Protein AF-A0A0D3HWR7-F1 (afdb_monomer)

InterPro domains:
  IPR001279 Metallo-beta-lactamase [PF12706] (87-261)
  IPR001279 Metallo-beta-lactamase [PF12706] (479-629)
  IPR001279 Metallo-beta-lactamase [SM00849] (69-273)
  IPR001279 Metallo-beta-lactamase [SM00849] (448-645)
  IPR036866 Ribonuclease Z/Hydroxyacylglutathione hydrolase-like [G3DSA:3.60.15.10] (21-315)
  IPR036866 Ribonuclease Z/Hydroxyacylglutathione hydrolase-like [G3DSA:3.60.15.10] (400-679)
  IPR036866 Ribonuclease Z/Hydroxyacylglutathione hydrolase-like [SSF56281] (26-312)
  IPR036866 Ribonuclease Z/Hydroxyacylglutathione hydrolase-like [SSF56281] (405-676)

Nearest PDB structures (foldseek):
  3qh8-assembly1_A  TM=8.225E-01  e=5.065E-19  Brucella abortus 2308
  3x2y-assembly1_C  TM=6.721E-01  e=6.515E-08  Thermotoga maritima MSB8
  2e7y-assembly1_A  TM=5.819E-01  e=4.178E-09  Thermotoga maritima

Mean predicted aligned error: 12.08 Å

pLDDT: mean 80.03, std 23.86, range [21.7, 98.81]

Secondary structure (DSSP, 8-state):
--------------TTPPPPTT--EEEEEE-B-TT-BS-HHHHHS--SS--HHHHHHTSS-GGG-TT-B-B-EEEEEEEEETTEEEEEEE---TTHHHHIIIIIHHHT----SEEE-S--SHHHHTTTGGGGGGSPP-TT---PPEEEEEEHHHHHHHHHH-HHHH---PPTT--------EEEEEE-S-TT--EEETTEEEEEEEEEETTTEEEEEEEE-SSS-EEEE-S-SB--HHHHHHHSTTTT---SEEEEE--TTHHHHHHHH--SEEEEE-B-TT--HHHHHHHHHHHHHHHT-EEEE--TT-EEE---------------------------------PPP---------------------------PPPP-PPPP---PPP--SPPPPPTT--EEEEEE-B-TT-BS-THHHHS--SS--HHHHHHTSS-GGG-TT-BPBPEEEEEEESSSS-EEEEEES-SS--SSEEE-S--SHHHHGGGTTHHHHSPP-TT---PPEEEEEEHHHHHHHHHH-HHHH-----TT--------EEEEEE-S-TT--EEETTEEEEEEEEEETTTEEEEEEEE-SSS-EEEE-S-SB--HHHHHHHSTTTT---SEEEEE--TTHHHHHHHH--SEEEEE-B-TT--HHHHHHHHHHHHHHHT-EEEE--TT-EEE---

Foldseek 3Di:
DDDDDDDPDPPPDDPDDDDPQQFKKKAWLFFAALCFPPLVLCVVPPDVVRLPLNVQCPVDDVLPHQSGGAQTKMWIFDGADRNDTATEIEFFAPCNVVSLQRQCLVVLPQAHQAYEYQAQDRRRPLRQQVNLLRADDDPQLPGDAHEYEYAPRNVVLCCQQPVVQVDDDDDVPDRDDSTHRHDYDHDDQAQVGWDDGPRWIWGWFWADAPDPDTTTWIWTFDVAIEIADERHPGHDPVNLQCQACNHVHAHQEYEYEDDPCVVVSCLRRVHQEYEYGNDYSVDDQPVVQVVQVVVCVVSVHHYHYDGRRDMGTDHRYDDPPPPDDPDDDDDDDDDDDDDDDDDDDDDDDDDDDDDYDDDDDDDDDDDDD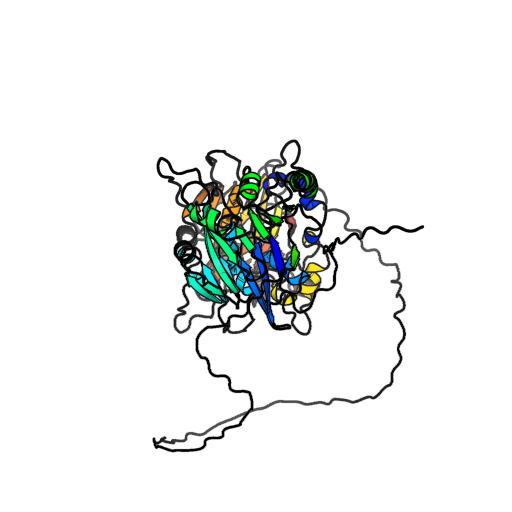DDDDDDDDDDDDDDDDDDDDPDPDDDPDDQLAFKKKAWQFFAAPCFPPSSSCSSPNDVVGLPLNVVCPVDPVVVHQSGGAHTKMWIFDGDDSHDTAIEIEQCQAEDAAEYEYQAQDSSRPSNQQRPLSNFDDDPLLPGDAHEYEYAPVNVVSCCRNPVVQVDDDDDVPDHRDSGHRYDYDHFYQAQVGWDDDPNWIWGWFWADAPDRDTTTWIWTDDPATEIADPRHPGHDPVNLLCQACNHVHAGQEYEEEDDDCPVVSCLRRVHQEYEYGNDDSVDDQPVVQVVQVVVCVVSVHHYHYDGHRDMDTDHD

Sequence (680 aa):
MAASVPNGHTTATGEGGTPPSSSSSLVFLGTGCSSAVPNARCLIQPPDPPCAVCSQSLSVAPELNPNYRCNTSLLIDYCQDENAHKYILIDVGKTFREQVLRWFVHHKIPCVDSIILTHEHADAILGLDDVRIVQSFSPTNDIEPTPIYLSQFAMDSIAQKFPYLVRKKLKEGEEVRRVAQLDWRVIESDLQIPFVTSGLEFVPLPVIHGEDYICLGFLFGRKSKVAYISDVSRFPPSTEHAISKSGGGQLDLLILDCLSRTLDAVKRICPKRALFIGMTDEMDHHKDNGTLEEWSRREGIDVQLARDGLRVYIDLSGIFLSSYDGILLASTPSVVIFGGYESDRKWPEDAGECAGGGGGGFLMKAVVGSGRQGRGPPMAASVPNGHSVAGEGGTPAPPPSSSSLVFLGTGCSSAVPNARCLIQPPDPPCAVCSQSLSVPPELNPNYRCNTSLLIDYCQDEVTHKYIVIDVGKTFREQIILTHEHADAILGLDDVRIVQPFSPTNDIEPTPIYISQFAMNSIAQKFPYLVRKKLKEGEEVRRVAQLDWRVIESDLQKPFVTSGLEFVPLPVIHGEDYVCLGFLFGRKSKVAYISDVSRFPPSTEHAISKSGEGQLDLLILDCLYRTLDAVKRICPKRALLIGMTHEMDHHKDNETLEEWSRREGIDVQLARDGLRVYIDL

Radius of gyration: 29.61 Å; Cα contacts (8 Å, |Δi|>4): 1337; chains: 1; bounding box: 89×84×104 Å

Structure (mmCIF, N/CA/C/O backbone):
data_AF-A0A0D3HWR7-F1
#
_entry.id   AF-A0A0D3HWR7-F1
#
loop_
_atom_site.group_PDB
_atom_site.id
_atom_site.type_symbol
_atom_site.label_atom_id
_atom_site.label_alt_id
_atom_site.label_comp_id
_atom_site.label_asym_id
_atom_site.label_entity_id
_atom_site.label_seq_id
_atom_site.pdbx_PDB_ins_code
_atom_site.Cartn_x
_atom_site.Cartn_y
_atom_site.Cartn_z
_atom_site.occupancy
_atom_site.B_iso_or_equiv
_atom_site.auth_seq_id
_atom_site.auth_comp_id
_atom_site.auth_asym_id
_atom_site.auth_atom_id
_atom_site.pdbx_PDB_model_num
ATOM 1 N N . MET A 1 1 ? 9.040 -37.369 -54.903 1.00 34.03 1 MET A N 1
ATOM 2 C CA . MET A 1 1 ? 10.117 -36.367 -55.002 1.00 34.03 1 MET A CA 1
ATOM 3 C C . MET A 1 1 ? 9.872 -35.340 -53.919 1.00 34.03 1 MET A C 1
ATOM 5 O O . MET A 1 1 ? 8.852 -34.669 -53.958 1.00 34.03 1 MET A O 1
ATOM 9 N N . ALA A 1 2 ? 10.734 -35.336 -52.909 1.00 27.58 2 ALA A N 1
ATOM 10 C CA . ALA A 1 2 ? 10.724 -34.367 -51.826 1.00 27.58 2 ALA A CA 1
ATOM 11 C C . ALA A 1 2 ? 11.568 -33.154 -52.237 1.00 27.58 2 ALA A C 1
ATOM 13 O O . ALA A 1 2 ? 12.628 -33.331 -52.836 1.00 27.58 2 ALA A O 1
ATOM 14 N N . ALA A 1 3 ? 11.120 -31.953 -51.885 1.00 23.59 3 ALA A N 1
ATOM 15 C CA . ALA A 1 3 ? 11.981 -30.784 -51.780 1.00 23.59 3 ALA A CA 1
ATOM 16 C C . ALA A 1 3 ? 11.566 -30.004 -50.529 1.00 23.59 3 ALA A C 1
ATOM 18 O O . ALA A 1 3 ? 10.480 -29.438 -50.443 1.00 23.59 3 ALA A O 1
ATOM 19 N N . SER A 1 4 ? 12.442 -30.091 -49.539 1.00 22.73 4 SER A N 1
ATOM 20 C CA . SER A 1 4 ? 12.450 -29.430 -48.243 1.00 22.73 4 SER A CA 1
ATOM 21 C C . SER A 1 4 ? 12.882 -27.967 -48.358 1.00 22.73 4 SER A C 1
ATOM 23 O O . SER A 1 4 ? 13.880 -27.682 -49.021 1.00 22.73 4 SER A O 1
ATOM 25 N N . VAL A 1 5 ? 12.222 -27.073 -47.621 1.00 25.08 5 VAL A N 1
ATOM 26 C CA . VAL A 1 5 ? 12.748 -25.748 -47.251 1.00 25.08 5 VAL A CA 1
ATOM 27 C C . VAL A 1 5 ? 12.747 -25.682 -45.714 1.00 25.08 5 VAL A C 1
ATOM 29 O O . VAL A 1 5 ? 11.732 -26.046 -45.118 1.00 25.08 5 VAL A O 1
ATOM 32 N N . PRO A 1 6 ? 13.855 -25.311 -45.044 1.00 25.84 6 PRO A N 1
ATOM 33 C CA . PRO A 1 6 ? 13.955 -25.405 -43.592 1.00 25.84 6 PRO A CA 1
ATOM 34 C C . PRO A 1 6 ? 13.376 -24.157 -42.910 1.00 25.84 6 PRO A C 1
ATOM 36 O O . PRO A 1 6 ? 13.891 -23.054 -43.076 1.00 25.84 6 PRO A O 1
ATOM 39 N N . ASN A 1 7 ? 12.331 -24.346 -42.101 1.00 24.92 7 ASN A N 1
ATOM 40 C CA . ASN A 1 7 ? 11.852 -23.343 -41.151 1.00 24.92 7 ASN A CA 1
ATOM 41 C C . ASN A 1 7 ? 12.754 -23.346 -39.911 1.00 24.92 7 ASN A C 1
ATOM 43 O O . ASN A 1 7 ? 12.649 -24.224 -39.057 1.00 24.92 7 ASN A O 1
ATOM 47 N N . GLY A 1 8 ? 13.626 -22.346 -39.808 1.00 25.44 8 GLY A N 1
ATOM 48 C CA . GLY A 1 8 ? 14.278 -21.963 -38.560 1.00 25.44 8 GLY A CA 1
ATOM 49 C C . GLY A 1 8 ? 13.454 -20.892 -37.852 1.00 25.44 8 GLY A C 1
ATOM 50 O O . GLY A 1 8 ? 13.704 -19.708 -38.042 1.00 25.44 8 GLY A O 1
ATOM 51 N N . HIS A 1 9 ? 12.480 -21.304 -37.041 1.00 25.34 9 HIS A N 1
ATOM 52 C CA . HIS A 1 9 ? 11.838 -20.443 -36.047 1.00 25.34 9 HIS A CA 1
ATOM 53 C C . HIS A 1 9 ? 12.018 -21.083 -34.670 1.00 25.34 9 HIS A C 1
ATOM 55 O O . HIS A 1 9 ? 11.326 -22.032 -34.314 1.00 25.34 9 HIS A O 1
ATOM 61 N N . THR A 1 10 ? 12.965 -20.567 -33.891 1.00 23.28 10 THR A N 1
ATOM 62 C CA . THR A 1 10 ? 13.032 -20.792 -32.445 1.00 23.28 10 THR A CA 1
ATOM 63 C C . THR A 1 10 ? 12.000 -19.895 -31.771 1.00 23.28 10 THR A C 1
ATOM 65 O O . THR A 1 10 ? 12.278 -18.743 -31.444 1.00 23.28 10 THR A O 1
ATOM 68 N N . THR A 1 11 ? 10.791 -20.417 -31.589 1.00 26.84 11 THR A N 1
ATOM 69 C CA . THR A 1 11 ? 9.814 -19.895 -30.629 1.00 26.84 11 THR A CA 1
ATOM 70 C C . THR A 1 11 ? 10.284 -20.255 -29.222 1.00 26.84 11 THR A C 1
ATOM 72 O O . THR A 1 11 ? 10.158 -21.404 -28.803 1.00 26.84 11 THR A O 1
ATOM 75 N N . ALA A 1 12 ? 10.844 -19.289 -28.499 1.00 28.88 12 ALA A N 1
ATOM 76 C CA . ALA A 1 12 ? 11.055 -19.389 -27.060 1.00 28.88 12 ALA A CA 1
ATOM 77 C C . ALA A 1 12 ? 10.000 -18.531 -26.350 1.00 28.88 12 ALA A C 1
ATOM 79 O O . ALA A 1 12 ? 10.275 -17.424 -25.900 1.00 28.88 12 ALA A O 1
ATOM 80 N N . THR A 1 13 ? 8.774 -19.042 -26.282 1.00 37.00 13 THR A N 1
ATOM 81 C CA . THR A 1 13 ? 7.744 -18.573 -25.352 1.00 37.00 13 THR A CA 1
ATOM 82 C C . THR A 1 13 ? 7.141 -19.798 -24.683 1.00 37.00 13 THR A C 1
ATOM 84 O O . THR A 1 13 ? 6.451 -20.601 -25.303 1.00 37.00 13 THR A O 1
ATOM 87 N N . GLY A 1 14 ? 7.465 -19.971 -23.406 1.00 30.17 14 GLY A N 1
ATOM 88 C CA . GLY A 1 14 ? 6.841 -20.956 -22.539 1.00 30.17 14 GLY A CA 1
ATOM 89 C C . GLY A 1 14 ? 6.417 -20.268 -21.254 1.00 30.17 14 GLY A C 1
ATOM 90 O O . GLY A 1 14 ? 7.204 -20.198 -20.314 1.00 30.17 14 GLY A O 1
ATOM 91 N N . GLU A 1 15 ? 5.181 -19.769 -21.208 1.00 44.09 15 GLU A N 1
ATOM 92 C CA . GLU A 1 15 ? 4.475 -19.664 -19.931 1.00 44.09 15 GLU A CA 1
ATOM 93 C C . GLU A 1 15 ? 4.317 -21.108 -19.416 1.00 44.09 15 GLU A C 1
ATOM 95 O O . GLU A 1 15 ? 3.611 -21.915 -20.017 1.00 44.09 15 GLU A O 1
ATOM 100 N N . GLY A 1 16 ? 5.066 -21.468 -18.368 1.00 33.81 16 GLY A N 1
ATOM 101 C CA . GLY A 1 16 ? 5.003 -22.794 -17.733 1.00 33.81 16 GLY A CA 1
ATOM 102 C C . GLY A 1 16 ? 6.216 -23.720 -17.914 1.00 33.81 16 GLY A C 1
ATOM 103 O O . GLY A 1 16 ? 6.123 -24.896 -17.568 1.00 33.81 16 GLY A O 1
ATOM 104 N N . GLY A 1 17 ? 7.357 -23.241 -18.420 1.00 31.95 17 GLY A N 1
ATOM 105 C CA . GLY A 1 17 ? 8.608 -24.013 -18.369 1.00 31.95 17 GLY A CA 1
ATOM 106 C C . GLY A 1 17 ? 9.206 -24.043 -16.956 1.00 31.95 17 GLY A C 1
ATOM 107 O O . GLY A 1 17 ? 9.246 -23.016 -16.284 1.00 31.95 17 GLY A O 1
ATOM 108 N N . THR A 1 18 ? 9.698 -25.199 -16.496 1.00 37.34 18 THR A N 1
ATOM 109 C CA . THR A 1 18 ? 10.561 -25.274 -15.302 1.00 37.34 18 THR A CA 1
ATOM 110 C C . THR A 1 18 ? 11.741 -24.308 -15.460 1.00 37.34 18 THR A C 1
ATOM 112 O O . THR A 1 18 ? 12.395 -24.359 -16.507 1.00 37.34 18 THR A O 1
ATOM 115 N N . PRO A 1 19 ? 12.024 -23.439 -14.470 1.00 48.19 19 PRO A N 1
ATOM 116 C CA . PRO A 1 19 ? 13.076 -22.438 -14.584 1.00 48.19 19 PRO A CA 1
ATOM 117 C C . PRO A 1 19 ? 14.431 -23.102 -14.845 1.00 48.19 19 PRO A C 1
ATOM 119 O O . PRO A 1 19 ? 14.752 -24.095 -14.184 1.00 48.19 19 PRO A O 1
ATOM 122 N N . PRO A 1 20 ? 15.266 -22.552 -15.741 1.00 54.16 20 PRO A N 1
ATOM 123 C CA . PRO A 1 20 ? 16.693 -22.811 -15.667 1.00 54.16 20 PRO A CA 1
ATOM 124 C C . PRO A 1 20 ? 17.159 -22.314 -14.293 1.00 54.16 20 PRO A C 1
ATOM 126 O O . PRO A 1 20 ? 16.982 -21.140 -13.975 1.00 54.16 20 PRO A O 1
ATOM 129 N N . SER A 1 21 ? 17.745 -23.182 -13.468 1.00 53.88 21 SER A N 1
ATOM 130 C CA . SER A 1 21 ? 18.218 -22.839 -12.113 1.00 53.88 21 SER A CA 1
ATOM 131 C C . SER A 1 21 ? 19.367 -21.813 -12.086 1.00 53.88 21 SER A C 1
ATOM 133 O O . SER A 1 21 ? 19.922 -21.538 -11.033 1.00 53.88 21 SER A O 1
ATOM 135 N N . SER A 1 22 ? 19.749 -21.269 -13.243 1.00 63.75 22 SER A N 1
ATOM 136 C CA . SER A 1 22 ? 20.901 -20.391 -13.453 1.00 63.75 22 SER A CA 1
ATOM 137 C C . SER A 1 22 ? 20.575 -19.106 -14.230 1.00 63.75 22 SER A C 1
ATOM 139 O O . SER A 1 22 ? 21.491 -18.415 -14.671 1.00 63.75 22 SER A O 1
ATOM 141 N N . SER A 1 23 ? 19.296 -18.772 -14.449 1.00 82.31 23 SER A N 1
ATOM 142 C CA . SER A 1 23 ? 18.910 -17.587 -15.237 1.00 82.31 23 SER A CA 1
ATOM 143 C C . SER A 1 23 ? 18.301 -16.480 -14.383 1.00 82.31 23 SER A C 1
ATOM 145 O O . SER A 1 23 ? 17.421 -16.750 -13.566 1.00 82.31 23 SER A O 1
ATOM 147 N N . SER A 1 24 ? 18.707 -15.233 -14.643 1.00 93.12 24 SER A N 1
ATOM 148 C CA . SER A 1 24 ? 18.064 -14.056 -14.051 1.00 93.12 24 SER A CA 1
ATOM 149 C C . SER A 1 24 ? 16.631 -13.883 -14.573 1.00 93.12 24 SER A C 1
ATOM 151 O O . SER A 1 24 ? 16.270 -14.364 -15.656 1.00 93.12 24 SER A O 1
ATOM 153 N N . SER A 1 25 ? 15.791 -13.187 -13.811 1.00 96.25 25 SER A N 1
ATOM 154 C CA . SER A 1 25 ? 14.424 -12.878 -14.227 1.00 96.25 25 SER A CA 1
ATOM 155 C C . SER A 1 25 ? 13.913 -11.556 -13.665 1.00 96.25 25 SER A C 1
ATOM 157 O O . SER A 1 25 ? 14.408 -11.051 -12.662 1.00 96.25 25 SER A O 1
ATOM 159 N N . LEU A 1 26 ? 12.911 -10.997 -14.337 1.00 98.44 26 LEU A N 1
ATOM 160 C CA . LEU A 1 26 ? 12.195 -9.792 -13.935 1.00 98.44 26 LEU A CA 1
ATOM 161 C C . LEU A 1 26 ? 10.777 -10.188 -13.534 1.00 98.44 26 LEU A C 1
ATOM 163 O O . LEU A 1 26 ? 10.069 -10.790 -14.342 1.00 98.44 26 LEU A O 1
ATOM 167 N N . VAL A 1 27 ? 10.368 -9.863 -12.313 1.00 98.44 27 VAL A N 1
ATOM 168 C CA . VAL A 1 27 ? 9.018 -10.103 -11.797 1.00 98.44 27 VAL A CA 1
ATOM 169 C C . VAL A 1 27 ? 8.310 -8.763 -11.643 1.00 98.44 27 VAL A C 1
ATOM 171 O O . VAL A 1 27 ? 8.737 -7.906 -10.871 1.00 98.44 27 VAL A O 1
ATOM 174 N N . PHE A 1 28 ? 7.220 -8.581 -12.379 1.00 98.56 28 PHE A N 1
ATOM 175 C CA . PHE A 1 28 ? 6.390 -7.381 -12.321 1.00 98.56 28 PHE A CA 1
ATOM 176 C C . PHE A 1 28 ? 5.480 -7.484 -11.101 1.00 98.56 28 PHE A C 1
ATOM 178 O O . PHE A 1 28 ? 4.484 -8.203 -11.125 1.00 98.56 28 PHE A O 1
ATOM 185 N N . LEU A 1 29 ? 5.842 -6.819 -10.009 1.00 98.19 29 LEU A N 1
ATOM 186 C CA . LEU A 1 29 ? 5.084 -6.893 -8.760 1.00 98.19 29 LEU A CA 1
ATOM 187 C C . LEU A 1 29 ? 3.805 -6.059 -8.822 1.00 98.19 29 LEU A C 1
ATOM 189 O O . LEU A 1 29 ? 2.791 -6.444 -8.246 1.00 98.19 29 LEU A O 1
ATOM 193 N N . GLY A 1 30 ? 3.859 -4.937 -9.533 1.00 97.56 30 GLY A N 1
ATOM 194 C CA . GLY A 1 30 ? 2.711 -4.098 -9.833 1.00 97.56 30 GLY A CA 1
ATOM 195 C C . GLY A 1 30 ? 2.884 -3.400 -11.172 1.00 97.56 30 GLY A C 1
ATOM 196 O O . GLY A 1 30 ? 4.005 -3.116 -11.598 1.00 97.56 30 GLY A O 1
ATOM 197 N N . THR A 1 31 ? 1.768 -3.159 -11.847 1.00 97.75 31 THR A N 1
ATOM 198 C CA . THR A 1 31 ? 1.720 -2.608 -13.211 1.00 97.75 31 THR A CA 1
ATOM 199 C C . THR A 1 31 ? 0.693 -1.485 -13.370 1.00 97.75 31 THR A C 1
ATOM 201 O O . THR A 1 31 ? 0.452 -1.015 -14.481 1.00 97.75 31 THR A O 1
ATOM 204 N N . GLY A 1 32 ? 0.071 -1.059 -12.272 1.00 95.81 32 GLY A N 1
ATOM 205 C CA . GLY A 1 32 ? -0.968 -0.038 -12.237 1.00 95.81 32 GLY A CA 1
ATOM 206 C C . GLY A 1 32 ? -0.430 1.361 -11.959 1.00 95.81 32 GLY A C 1
ATOM 207 O O . GLY A 1 32 ? 0.695 1.547 -11.494 1.00 95.81 32 GLY A O 1
ATOM 208 N N . CYS A 1 33 ? -1.271 2.357 -12.218 1.00 92.50 33 CYS A N 1
ATOM 209 C CA . CYS A 1 33 ? -0.981 3.757 -11.922 1.00 92.50 33 CYS A CA 1
ATOM 210 C C . CYS A 1 33 ? -0.919 4.049 -10.408 1.00 92.50 33 CYS A C 1
ATOM 212 O O . CYS A 1 33 ? -1.138 3.174 -9.562 1.00 92.50 33 CYS A O 1
ATOM 214 N N . SER A 1 34 ? -0.708 5.318 -10.048 1.00 89.88 34 SER A N 1
ATOM 215 C CA . SER A 1 34 ? -0.640 5.773 -8.654 1.00 89.88 34 SER A CA 1
ATOM 216 C C . SER A 1 34 ? -1.866 5.415 -7.808 1.00 89.88 34 SER A C 1
ATOM 218 O O . SER A 1 34 ? -1.754 5.277 -6.593 1.00 89.88 34 SER A O 1
ATOM 220 N N . SER A 1 35 ? -3.043 5.229 -8.412 1.00 86.69 35 SER A N 1
ATOM 221 C CA . SER A 1 35 ? -4.281 4.871 -7.698 1.00 86.69 35 SER A CA 1
ATOM 222 C C . SER A 1 35 ? -4.565 3.366 -7.650 1.00 86.69 35 SER A C 1
ATOM 224 O O . SER A 1 35 ? -5.540 2.989 -7.006 1.00 86.69 35 SER A O 1
ATOM 226 N N . ALA A 1 36 ? -3.713 2.532 -8.266 1.00 92.38 36 ALA A N 1
ATOM 227 C CA . ALA A 1 36 ? -3.954 1.105 -8.501 1.00 92.38 36 ALA A CA 1
ATOM 228 C C . ALA A 1 36 ? -5.246 0.833 -9.314 1.00 92.38 36 ALA A C 1
ATOM 230 O O . ALA A 1 36 ? -5.994 1.749 -9.666 1.00 92.38 36 ALA A O 1
ATOM 231 N N . VAL A 1 37 ? -5.489 -0.431 -9.668 1.00 92.94 37 VAL A N 1
ATOM 232 C CA . VAL A 1 37 ? -6.730 -0.895 -10.308 1.00 92.94 37 VAL A CA 1
ATOM 233 C C . VAL A 1 37 ? -7.253 -2.110 -9.530 1.00 92.94 37 VAL A C 1
ATOM 235 O O . VAL A 1 37 ? -6.486 -3.052 -9.332 1.00 92.94 37 VAL A O 1
ATOM 238 N N . PRO A 1 38 ? -8.525 -2.132 -9.087 1.00 91.69 38 PRO A N 1
ATOM 239 C CA . PRO A 1 38 ? -9.586 -1.165 -9.377 1.00 91.69 38 PRO A CA 1
ATOM 240 C C . PRO A 1 38 ? -9.357 0.216 -8.763 1.00 91.69 38 PRO A C 1
ATOM 242 O O . PRO A 1 38 ? -8.869 0.355 -7.645 1.00 91.69 38 PRO A O 1
ATOM 245 N N . ASN A 1 39 ? -9.817 1.243 -9.473 1.00 88.00 39 ASN A N 1
ATOM 246 C CA . ASN A 1 39 ? -9.999 2.560 -8.892 1.00 88.00 39 ASN A CA 1
ATOM 247 C C . ASN A 1 39 ? -11.183 2.500 -7.915 1.00 88.00 39 ASN A C 1
ATOM 249 O O . ASN A 1 39 ? -12.333 2.341 -8.334 1.00 88.00 39 ASN A O 1
ATOM 253 N N . ALA A 1 40 ? -10.921 2.636 -6.610 1.00 83.44 40 ALA A N 1
ATOM 254 C CA . ALA A 1 40 ? -11.961 2.490 -5.586 1.00 83.44 40 ALA A CA 1
ATOM 255 C C . ALA A 1 40 ? -13.132 3.471 -5.779 1.00 83.44 40 ALA A C 1
ATOM 257 O O . ALA A 1 40 ? -14.273 3.157 -5.433 1.00 83.44 40 ALA A O 1
ATOM 258 N N . ARG A 1 41 ? -12.890 4.625 -6.415 1.00 82.19 41 ARG A N 1
ATOM 259 C CA . ARG A 1 41 ? -13.939 5.578 -6.787 1.00 82.19 41 ARG A CA 1
ATOM 260 C C . ARG A 1 41 ? -14.998 4.951 -7.687 1.00 82.19 41 ARG A C 1
ATOM 262 O O . ARG A 1 41 ? -16.181 5.133 -7.424 1.00 82.19 41 ARG A O 1
ATOM 269 N N . CYS A 1 42 ? -14.579 4.199 -8.702 1.00 85.38 42 CYS A N 1
ATOM 270 C CA . CYS A 1 42 ? -15.470 3.529 -9.647 1.00 85.38 42 CYS A CA 1
ATOM 271 C C . CYS A 1 42 ? -16.338 2.451 -8.980 1.00 85.38 42 CYS A C 1
ATOM 273 O O . CYS A 1 42 ? -17.333 2.034 -9.562 1.00 85.38 42 CYS A O 1
ATOM 275 N N . LEU A 1 43 ? -15.972 1.997 -7.778 1.00 83.88 43 LEU A N 1
ATOM 276 C CA . LEU A 1 43 ? -16.721 0.999 -7.014 1.00 83.88 43 LEU A CA 1
ATOM 277 C C . LEU A 1 43 ? -17.661 1.647 -5.992 1.00 83.88 43 LEU A C 1
ATOM 279 O O . LEU A 1 43 ? -18.810 1.238 -5.860 1.00 83.88 43 LEU A O 1
ATOM 283 N N . ILE A 1 44 ? -17.182 2.671 -5.282 1.00 80.25 44 ILE A N 1
ATOM 284 C CA . ILE A 1 44 ? -17.945 3.369 -4.233 1.00 80.25 44 ILE A CA 1
ATOM 285 C C . ILE A 1 44 ? -18.948 4.358 -4.843 1.00 80.25 44 ILE A C 1
ATOM 287 O O . ILE A 1 44 ? -20.017 4.600 -4.286 1.00 80.25 44 ILE A O 1
ATOM 291 N N . GLN A 1 45 ? -18.604 4.947 -5.987 1.00 80.62 45 GLN A N 1
ATOM 292 C CA . GLN A 1 45 ? -19.446 5.849 -6.771 1.00 80.62 45 GLN A CA 1
ATOM 293 C C . GLN A 1 45 ? -19.440 5.377 -8.228 1.00 80.62 45 GLN A C 1
ATOM 295 O O . GLN A 1 45 ? -18.748 5.980 -9.055 1.00 80.62 45 GLN A O 1
ATOM 300 N N . PRO A 1 46 ? -20.162 4.285 -8.544 1.00 82.31 46 PRO A N 1
ATOM 301 C CA . PRO A 1 46 ? -20.160 3.735 -9.888 1.00 82.31 46 PRO A CA 1
ATOM 302 C C . PRO A 1 46 ? -20.551 4.799 -10.918 1.00 82.31 46 PRO A C 1
ATOM 304 O O . PRO A 1 46 ? -21.592 5.440 -10.748 1.00 82.31 46 PRO A O 1
ATOM 307 N N . PRO A 1 47 ? -19.735 5.018 -11.967 1.00 84.12 47 PRO A N 1
ATOM 308 C CA . PRO A 1 47 ? -20.166 5.831 -13.094 1.00 84.12 47 PRO A CA 1
ATOM 309 C C . PRO A 1 47 ? -21.345 5.149 -13.804 1.00 84.12 47 PRO A C 1
ATOM 311 O O . PRO A 1 47 ? -21.598 3.960 -13.605 1.00 84.12 47 PRO A O 1
ATOM 314 N N . ASP A 1 48 ? -22.058 5.899 -14.642 1.00 86.38 48 ASP A N 1
ATOM 315 C CA . ASP A 1 48 ? -23.085 5.354 -15.531 1.00 86.38 48 ASP A CA 1
ATOM 316 C C . ASP A 1 48 ? -22.655 5.560 -16.998 1.00 86.38 48 ASP A C 1
ATOM 318 O O . ASP A 1 48 ? -22.606 6.709 -17.455 1.00 86.38 48 ASP A O 1
ATOM 322 N N . PRO A 1 49 ? -22.286 4.487 -17.729 1.00 89.88 49 PRO A N 1
ATOM 323 C CA . PRO A 1 49 ? -22.270 3.084 -17.292 1.00 89.88 49 PRO A CA 1
ATOM 324 C C . PRO A 1 49 ? -21.115 2.760 -16.315 1.00 89.88 49 PRO A C 1
ATOM 326 O O . PRO A 1 49 ? -20.100 3.466 -16.325 1.00 89.88 49 PRO A O 1
ATOM 329 N N . PRO A 1 50 ? -21.213 1.672 -15.515 1.00 91.00 50 PRO A N 1
ATOM 330 C CA . PRO A 1 50 ? -20.139 1.246 -14.615 1.00 91.00 50 PRO A CA 1
ATOM 331 C C . PRO A 1 50 ? -18.815 0.997 -15.344 1.00 91.00 50 PRO A C 1
ATOM 333 O O . PRO A 1 50 ? -18.792 0.489 -16.468 1.00 91.00 50 PRO A O 1
ATOM 336 N N . CYS A 1 51 ? -17.696 1.317 -14.687 1.00 94.00 51 CYS A N 1
ATOM 337 C CA . CYS A 1 51 ? -16.361 1.116 -15.251 1.00 94.00 51 CYS A CA 1
ATOM 338 C C . CYS A 1 51 ? -16.080 -0.382 -15.436 1.00 94.00 51 CYS A C 1
ATOM 340 O O . CYS A 1 51 ? -15.888 -1.113 -14.463 1.00 94.00 51 CYS A O 1
ATOM 342 N N . ALA A 1 52 ? -16.023 -0.827 -16.693 1.00 94.00 52 ALA A N 1
ATOM 343 C CA . ALA A 1 52 ? -15.870 -2.237 -17.033 1.00 94.00 52 ALA A CA 1
ATOM 344 C C . ALA A 1 52 ? -14.586 -2.850 -16.453 1.00 94.00 52 ALA A C 1
ATOM 346 O O . ALA A 1 52 ? -14.650 -3.945 -15.900 1.00 94.00 52 ALA A O 1
ATOM 347 N N . VAL A 1 53 ? -13.452 -2.142 -16.516 1.00 95.50 53 VAL A N 1
ATOM 348 C CA . VAL A 1 53 ? -12.161 -2.638 -16.006 1.00 95.50 53 VAL A CA 1
ATOM 349 C C . VAL A 1 53 ? -12.211 -2.816 -14.490 1.00 95.50 53 VAL A C 1
ATOM 351 O O . VAL A 1 53 ? -11.868 -3.888 -14.001 1.00 95.50 53 VAL A O 1
ATOM 354 N N . CYS A 1 54 ? -12.707 -1.819 -13.747 1.00 94.06 54 CYS A N 1
ATOM 355 C CA . CYS A 1 54 ? -12.829 -1.906 -12.286 1.00 94.06 54 CYS A CA 1
ATOM 356 C C . CYS A 1 54 ? -13.831 -2.978 -11.835 1.00 94.06 54 CYS A C 1
ATOM 358 O O . CYS A 1 54 ? -13.607 -3.664 -10.840 1.00 94.06 54 CYS A O 1
ATOM 360 N N . SER A 1 55 ? -14.949 -3.139 -12.546 1.00 91.56 55 SER A N 1
ATOM 361 C CA . SER A 1 55 ? -15.899 -4.213 -12.241 1.00 91.56 55 SER A CA 1
ATOM 362 C C . SER A 1 55 ? -15.295 -5.589 -12.534 1.00 91.56 55 SER A C 1
ATOM 364 O O . SER A 1 55 ? -15.423 -6.510 -11.728 1.00 91.56 55 SER A O 1
ATOM 366 N N . GLN A 1 56 ? -14.599 -5.737 -13.664 1.00 90.56 56 GLN A N 1
ATOM 367 C CA . GLN A 1 56 ? -13.955 -6.994 -14.040 1.00 90.56 56 GLN A CA 1
ATOM 368 C C . GLN A 1 56 ? -12.766 -7.337 -13.148 1.00 90.56 56 GLN A C 1
ATOM 370 O O . GLN A 1 56 ? -12.573 -8.520 -12.868 1.00 90.56 56 GLN A O 1
ATOM 375 N N . SER A 1 57 ? -12.001 -6.355 -12.660 1.00 91.56 57 SER A N 1
ATOM 376 C CA . SER A 1 57 ? -10.846 -6.592 -11.784 1.00 91.56 57 SER A CA 1
ATOM 377 C C . SER A 1 57 ? -11.226 -7.278 -10.466 1.00 91.56 57 SER A C 1
ATOM 379 O O . SER A 1 57 ? -10.370 -7.882 -9.832 1.00 91.56 57 SER A O 1
ATOM 381 N N . LEU A 1 58 ? -12.505 -7.232 -10.073 1.00 88.81 58 LEU A N 1
ATOM 382 C CA . LEU A 1 58 ? -13.044 -7.914 -8.889 1.00 88.81 58 LEU A CA 1
ATOM 383 C C . LEU A 1 58 ? -13.835 -9.197 -9.200 1.00 88.81 58 LEU A C 1
ATOM 385 O O . LEU A 1 58 ? -14.372 -9.823 -8.293 1.00 88.81 58 LEU A O 1
ATOM 389 N N . SER A 1 59 ? -13.941 -9.598 -10.470 1.00 88.56 59 SER A N 1
ATOM 390 C CA . SER A 1 59 ? -14.764 -10.754 -10.873 1.00 88.56 59 SER A CA 1
ATOM 391 C C . SER A 1 59 ? -14.138 -12.117 -10.555 1.00 88.56 59 SER A C 1
ATOM 393 O O . SER A 1 59 ? -14.846 -13.117 -10.454 1.00 88.56 59 SER A O 1
ATOM 395 N N . VAL A 1 60 ? -12.814 -12.157 -10.402 1.00 88.38 60 VAL A N 1
ATOM 396 C CA . VAL A 1 60 ? -12.027 -13.337 -10.030 1.00 88.38 60 VAL A CA 1
ATOM 397 C C . VAL A 1 60 ? -10.905 -12.913 -9.088 1.00 88.38 60 VAL A C 1
ATOM 399 O O . VAL A 1 60 ? -10.586 -11.725 -9.008 1.00 88.38 60 VAL A O 1
ATOM 402 N N . ALA A 1 61 ? -10.299 -13.886 -8.403 1.00 85.19 61 ALA A N 1
ATOM 403 C CA . ALA A 1 61 ? -9.188 -13.644 -7.489 1.00 85.19 61 ALA A CA 1
ATOM 404 C C . ALA A 1 61 ? -8.071 -12.815 -8.165 1.00 85.19 61 ALA A C 1
ATOM 406 O O . ALA A 1 61 ? -7.746 -13.090 -9.329 1.00 85.19 61 ALA A O 1
ATOM 407 N N . PRO A 1 62 ? -7.476 -11.826 -7.470 1.00 84.06 62 PRO A N 1
ATOM 408 C CA . PRO A 1 62 ? -6.497 -10.907 -8.049 1.00 84.06 62 PRO A CA 1
ATOM 409 C C . PRO A 1 62 ? -5.332 -11.589 -8.778 1.00 84.06 62 PRO A C 1
ATOM 411 O O . PRO A 1 62 ? -4.854 -11.089 -9.792 1.00 84.06 62 PRO A O 1
ATOM 414 N N . GLU A 1 63 ? -4.861 -12.745 -8.308 1.00 85.38 63 GLU A N 1
ATOM 415 C CA . GLU A 1 63 ? -3.744 -13.501 -8.903 1.00 85.38 63 GLU A CA 1
ATOM 416 C C . GLU A 1 63 ? -4.068 -14.036 -10.304 1.00 85.38 63 GLU A C 1
ATOM 418 O O . GLU A 1 63 ? -3.167 -14.294 -11.103 1.00 85.38 63 GLU A O 1
ATOM 423 N N . LEU A 1 64 ? -5.356 -14.204 -10.602 1.00 89.12 64 LEU A N 1
ATOM 424 C CA . LEU A 1 64 ? -5.865 -14.663 -11.891 1.00 89.12 64 LEU A CA 1
ATOM 425 C C . LEU A 1 64 ? -6.342 -13.501 -12.770 1.00 89.12 64 LEU A C 1
ATOM 427 O O . LEU A 1 64 ? -6.746 -13.733 -13.910 1.00 89.12 64 LEU A O 1
ATOM 431 N N . ASN A 1 65 ? -6.308 -12.267 -12.259 1.00 93.31 65 ASN A N 1
ATOM 432 C CA . ASN A 1 65 ? -6.923 -11.117 -12.899 1.00 93.31 65 ASN A CA 1
ATOM 433 C C . ASN A 1 65 ? -5.885 -10.105 -13.406 1.00 93.31 65 ASN A C 1
ATOM 435 O O . ASN A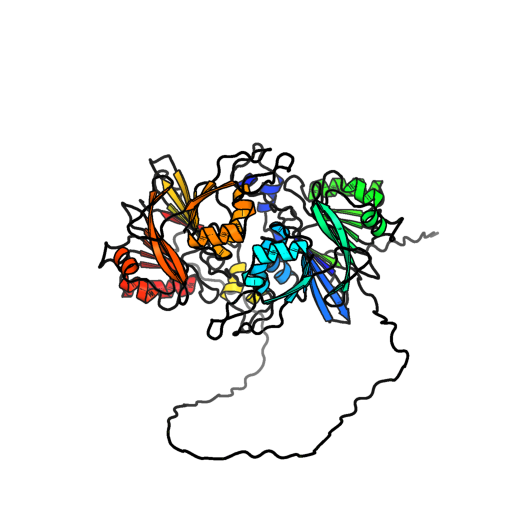 1 65 ? -5.333 -9.344 -12.614 1.00 93.31 65 ASN A O 1
ATOM 439 N N . PRO A 1 66 ? -5.648 -10.003 -14.723 1.00 94.94 66 PRO A N 1
ATOM 440 C CA . PRO A 1 66 ? -4.662 -9.063 -15.255 1.00 94.94 66 PRO A CA 1
ATOM 441 C C . PRO A 1 66 ? -5.130 -7.592 -15.233 1.00 94.94 66 PRO A C 1
ATOM 443 O O . PRO A 1 66 ? -4.342 -6.680 -15.503 1.00 94.94 66 PRO A O 1
ATOM 446 N N . ASN A 1 67 ? -6.408 -7.344 -14.923 1.00 96.06 67 ASN A N 1
ATOM 447 C CA . ASN A 1 67 ? -6.949 -6.005 -14.689 1.00 96.06 67 ASN A CA 1
ATOM 448 C C . ASN A 1 67 ? -6.867 -5.583 -13.217 1.00 96.06 67 ASN A C 1
ATOM 450 O O . ASN A 1 67 ? -7.089 -4.412 -12.932 1.00 96.06 67 ASN A O 1
ATOM 454 N N . TYR A 1 68 ? -6.527 -6.484 -12.291 1.00 95.56 68 TYR A N 1
ATOM 455 C CA . TYR A 1 68 ? -6.187 -6.098 -10.924 1.00 95.56 68 TYR A CA 1
ATOM 456 C C . TYR A 1 68 ? -4.699 -5.735 -10.871 1.00 95.56 68 TYR A C 1
ATOM 458 O O . TYR A 1 68 ? -3.844 -6.591 -11.099 1.00 95.56 68 TYR A O 1
ATOM 466 N N . ARG A 1 69 ? -4.387 -4.466 -10.590 1.00 96.19 69 ARG A N 1
ATOM 467 C CA . ARG A 1 69 ? -3.035 -3.909 -10.730 1.00 96.19 69 ARG A CA 1
ATOM 468 C C . ARG A 1 69 ? -2.634 -3.106 -9.502 1.00 96.19 69 ARG A C 1
ATOM 470 O O . ARG A 1 69 ? -3.206 -2.052 -9.235 1.00 96.19 69 ARG A O 1
ATOM 477 N N . CYS A 1 70 ? -1.620 -3.570 -8.790 1.00 96.75 70 CYS A N 1
ATOM 478 C CA . CYS A 1 70 ? -0.938 -2.836 -7.730 1.00 96.75 70 CYS A CA 1
ATOM 479 C C . CYS A 1 70 ? -0.092 -1.682 -8.307 1.00 96.75 70 CYS A C 1
ATOM 481 O O . CYS A 1 70 ? 0.153 -1.639 -9.514 1.00 96.75 70 CYS A O 1
ATOM 483 N N . ASN A 1 71 ? 0.389 -0.760 -7.461 1.00 96.12 71 ASN A N 1
ATOM 484 C CA . ASN A 1 71 ? 1.294 0.306 -7.909 1.00 96.12 71 ASN A CA 1
ATOM 485 C C . ASN A 1 71 ? 2.548 -0.274 -8.559 1.00 96.12 71 ASN A C 1
ATOM 487 O O . ASN A 1 71 ? 3.096 -1.264 -8.076 1.00 96.12 71 ASN A O 1
ATOM 491 N N . THR A 1 72 ? 2.995 0.360 -9.635 1.00 97.31 72 THR A N 1
ATOM 492 C CA . THR A 1 72 ? 4.214 0.020 -10.367 1.00 97.31 72 THR A CA 1
ATOM 493 C C . THR A 1 72 ? 5.391 -0.340 -9.446 1.00 97.31 72 THR A C 1
ATOM 495 O O . THR A 1 72 ? 5.784 0.442 -8.586 1.00 97.31 72 THR A O 1
ATOM 498 N N . SER A 1 73 ? 5.932 -1.549 -9.616 1.00 98.44 73 SER A N 1
ATOM 499 C CA . SER A 1 73 ? 7.135 -2.030 -8.923 1.00 98.44 73 SER A CA 1
ATOM 500 C C . SER A 1 73 ? 7.715 -3.239 -9.661 1.00 98.44 73 SER A C 1
ATOM 502 O O . SER A 1 73 ? 6.971 -4.086 -10.178 1.00 98.44 73 SER A O 1
ATOM 504 N N . LEU A 1 74 ? 9.044 -3.335 -9.706 1.00 98.75 74 LEU A N 1
ATOM 505 C CA . LEU A 1 74 ? 9.768 -4.407 -10.390 1.00 98.75 74 LEU A CA 1
ATOM 506 C C . LEU A 1 74 ? 10.740 -5.091 -9.433 1.00 98.75 74 LEU A C 1
ATOM 508 O O . LEU A 1 74 ? 11.589 -4.435 -8.838 1.00 98.75 74 LEU A O 1
ATOM 512 N N . LEU A 1 75 ? 10.681 -6.418 -9.353 1.00 98.69 75 LEU A N 1
ATOM 513 C CA . LEU A 1 75 ? 11.721 -7.210 -8.710 1.00 98.69 75 LEU A CA 1
ATOM 514 C C . LEU A 1 75 ? 12.638 -7.829 -9.761 1.00 98.69 75 LEU A C 1
ATOM 516 O O . LEU A 1 75 ? 12.189 -8.530 -10.668 1.00 98.69 75 LEU A O 1
ATOM 520 N N . ILE A 1 76 ? 13.934 -7.614 -9.600 1.00 98.44 76 ILE A N 1
ATOM 521 C CA . ILE A 1 76 ? 14.983 -8.260 -10.374 1.00 98.44 76 ILE A CA 1
ATOM 522 C C . ILE A 1 76 ? 15.528 -9.403 -9.522 1.00 98.44 76 ILE A C 1
ATOM 524 O O . ILE A 1 76 ? 16.157 -9.182 -8.490 1.00 98.44 76 ILE A O 1
ATOM 528 N N . ASP A 1 77 ? 15.276 -10.625 -9.968 1.00 96.44 77 ASP A N 1
ATOM 529 C CA . ASP A 1 77 ? 15.906 -11.839 -9.463 1.00 96.44 77 ASP A CA 1
ATOM 530 C C . ASP A 1 77 ? 17.185 -12.070 -10.278 1.00 96.44 77 ASP A C 1
ATOM 532 O O . ASP A 1 77 ? 17.151 -12.618 -11.385 1.00 96.44 77 ASP A O 1
ATOM 536 N N . TYR A 1 78 ? 18.299 -11.540 -9.777 1.00 95.19 78 TYR A N 1
ATOM 537 C CA . TYR A 1 78 ? 19.598 -11.556 -10.437 1.00 95.19 78 TYR A CA 1
ATOM 538 C C . TYR A 1 78 ? 20.413 -12.777 -10.007 1.00 95.19 78 TYR A C 1
ATOM 540 O O . TYR A 1 78 ? 20.755 -12.935 -8.840 1.00 95.19 78 TYR A O 1
ATOM 548 N N . CYS A 1 79 ? 20.760 -13.625 -10.969 1.00 89.81 79 CYS A N 1
ATOM 549 C CA . CYS A 1 79 ? 21.616 -14.790 -10.766 1.00 89.81 79 CYS A CA 1
ATOM 550 C C . CYS A 1 79 ? 23.017 -14.468 -11.301 1.00 89.81 79 CYS A C 1
ATOM 552 O O . CYS A 1 79 ? 23.198 -14.388 -12.519 1.00 89.81 79 CYS A O 1
ATOM 554 N N . GLN A 1 80 ? 23.989 -14.260 -10.406 1.00 74.56 80 GLN A N 1
ATOM 555 C CA . GLN A 1 80 ? 25.372 -13.925 -10.780 1.00 74.56 80 GLN A CA 1
ATOM 556 C C . GLN A 1 80 ? 26.212 -15.179 -11.080 1.00 74.56 80 GLN A C 1
ATOM 558 O O . GLN A 1 80 ? 26.913 -15.210 -12.088 1.00 74.56 80 GLN A O 1
ATOM 563 N N . ASP A 1 81 ? 26.077 -16.211 -10.241 1.00 70.88 81 ASP A N 1
ATOM 564 C CA . ASP A 1 81 ? 26.735 -17.523 -10.336 1.00 70.88 81 ASP A CA 1
ATOM 565 C C . ASP A 1 81 ? 25.694 -18.638 -10.099 1.00 70.88 81 ASP A C 1
ATOM 567 O O . ASP A 1 81 ? 24.600 -18.355 -9.605 1.00 70.88 81 ASP A O 1
ATOM 571 N N . GLU A 1 82 ? 25.995 -19.902 -10.437 1.00 65.19 82 GLU A N 1
ATOM 572 C CA . GLU A 1 82 ? 25.041 -21.021 -10.295 1.00 65.19 82 GLU A CA 1
ATOM 573 C C . GLU A 1 82 ? 24.432 -21.090 -8.875 1.00 65.19 82 GLU A C 1
ATOM 575 O O . GLU A 1 82 ? 25.111 -21.423 -7.903 1.00 65.19 82 GLU A O 1
ATOM 580 N N . ASN A 1 83 ? 23.124 -20.815 -8.777 1.00 65.38 83 ASN A N 1
ATOM 581 C CA . ASN A 1 83 ? 22.286 -20.791 -7.565 1.00 65.38 83 ASN A CA 1
ATOM 582 C C . ASN A 1 83 ? 22.492 -19.615 -6.583 1.00 65.38 83 ASN A C 1
ATOM 584 O O . ASN A 1 83 ? 21.868 -19.613 -5.519 1.00 65.38 83 ASN A O 1
ATOM 588 N N . ALA A 1 84 ? 23.306 -18.605 -6.905 1.00 83.06 84 ALA A N 1
ATOM 589 C CA . ALA A 1 84 ? 23.454 -17.404 -6.075 1.00 83.06 84 ALA A CA 1
ATOM 590 C C . ALA A 1 84 ? 22.534 -16.278 -6.578 1.00 83.06 84 ALA A C 1
ATOM 592 O O . ALA A 1 84 ? 22.922 -15.462 -7.417 1.00 83.06 84 ALA A O 1
ATOM 593 N N . HIS A 1 85 ? 21.305 -16.259 -6.058 1.00 90.50 85 HIS A N 1
ATOM 594 C CA . HIS A 1 85 ? 20.289 -15.263 -6.396 1.00 90.50 85 HIS A CA 1
ATOM 595 C C . HIS A 1 85 ? 20.386 -14.023 -5.506 1.00 90.50 85 HIS A C 1
ATOM 597 O O . HIS A 1 85 ? 20.604 -14.124 -4.295 1.00 90.50 85 HIS A O 1
ATOM 603 N N . LYS A 1 86 ? 20.188 -12.860 -6.122 1.00 94.44 86 LYS A N 1
ATOM 604 C CA . LYS A 1 86 ? 20.080 -11.557 -5.477 1.00 94.44 86 LYS A CA 1
ATOM 605 C C . LYS A 1 86 ? 18.799 -10.867 -5.908 1.00 94.44 86 LYS A C 1
ATOM 607 O O . LYS A 1 86 ? 18.527 -10.751 -7.099 1.00 94.44 86 LYS A O 1
ATOM 612 N N . TYR A 1 87 ? 18.033 -10.389 -4.939 1.00 96.69 87 TYR A N 1
ATOM 613 C CA . TYR A 1 87 ? 16.711 -9.812 -5.149 1.00 96.69 87 TYR A CA 1
ATOM 614 C C . TYR A 1 87 ? 16.781 -8.293 -5.010 1.00 96.69 87 TYR A C 1
ATOM 616 O O . TYR A 1 87 ? 16.922 -7.765 -3.905 1.00 96.69 87 TYR A O 1
ATOM 624 N N . ILE A 1 88 ? 16.710 -7.593 -6.140 1.00 98.44 88 ILE A N 1
ATOM 625 C CA . ILE A 1 88 ? 16.796 -6.130 -6.215 1.00 98.44 88 ILE A CA 1
ATOM 626 C C . ILE A 1 88 ? 15.409 -5.592 -6.535 1.00 98.44 88 ILE A C 1
ATOM 628 O O . ILE A 1 88 ? 14.815 -5.971 -7.543 1.00 98.44 88 ILE A O 1
ATOM 632 N N . LEU A 1 89 ? 14.889 -4.712 -5.692 1.00 98.50 89 LEU A N 1
ATOM 633 C CA . LEU A 1 89 ? 13.558 -4.140 -5.851 1.00 98.50 89 LEU A CA 1
ATOM 634 C C . LEU A 1 89 ? 13.644 -2.716 -6.407 1.00 98.50 89 LEU A C 1
ATOM 636 O O . LEU A 1 89 ? 14.455 -1.926 -5.931 1.00 98.50 89 LEU A O 1
ATOM 640 N N . ILE A 1 90 ? 12.799 -2.377 -7.378 1.00 98.69 90 ILE A N 1
ATOM 641 C CA . ILE A 1 90 ? 12.586 -1.002 -7.837 1.00 98.69 90 ILE A CA 1
ATOM 642 C C . ILE A 1 90 ? 11.211 -0.545 -7.346 1.00 98.69 90 ILE A C 1
ATOM 644 O O . ILE A 1 90 ? 10.198 -1.134 -7.729 1.00 98.69 90 ILE A O 1
ATOM 648 N N . ASP A 1 91 ? 11.222 0.500 -6.518 1.00 98.50 91 ASP A N 1
ATOM 649 C CA . ASP A 1 91 ? 10.086 1.120 -5.825 1.00 98.50 91 ASP A CA 1
ATOM 650 C C . ASP A 1 91 ? 9.339 0.225 -4.816 1.00 98.50 91 ASP A C 1
ATOM 652 O O . ASP A 1 91 ? 9.188 -0.987 -4.980 1.00 98.50 91 ASP A O 1
ATOM 656 N N . VAL A 1 92 ? 8.852 0.857 -3.742 1.00 96.75 92 VAL A N 1
ATOM 657 C CA . VAL A 1 92 ? 8.092 0.257 -2.628 1.00 96.75 92 VAL A CA 1
ATOM 658 C C . VAL A 1 92 ? 6.865 1.116 -2.313 1.00 96.75 92 VAL A C 1
ATOM 660 O O . VAL A 1 92 ? 6.811 1.854 -1.327 1.00 96.75 92 VAL A O 1
ATOM 663 N N . GLY A 1 93 ? 5.861 1.035 -3.184 1.00 93.12 93 GLY A N 1
ATOM 664 C CA . GLY A 1 93 ? 4.608 1.782 -3.069 1.00 93.12 93 GLY A CA 1
ATOM 665 C C . GLY A 1 93 ? 3.671 1.338 -1.943 1.00 93.12 93 GLY A C 1
ATOM 666 O O . GLY A 1 93 ? 3.903 0.354 -1.245 1.00 93.12 93 GLY A O 1
ATOM 667 N N . LYS A 1 94 ? 2.529 2.019 -1.807 1.00 87.75 94 LYS A N 1
ATOM 668 C CA . LYS A 1 94 ? 1.469 1.708 -0.813 1.00 87.75 94 LYS A CA 1
ATOM 669 C C . LYS A 1 94 ? 0.828 0.314 -0.958 1.00 87.75 94 LYS A C 1
ATOM 671 O O . LYS A 1 94 ? 0.155 -0.159 -0.034 1.00 87.75 94 LYS A O 1
ATOM 676 N N . THR A 1 95 ? 1.010 -0.353 -2.099 1.00 92.75 95 THR A N 1
ATOM 677 C CA . THR A 1 95 ? 0.579 -1.743 -2.334 1.00 92.75 95 THR A CA 1
ATOM 678 C C . THR A 1 95 ? 1.667 -2.779 -2.027 1.00 92.75 95 THR A C 1
ATOM 680 O O . THR A 1 95 ? 1.415 -3.968 -2.205 1.00 92.75 95 THR A O 1
ATOM 683 N N . PHE A 1 96 ? 2.851 -2.379 -1.544 1.00 94.88 96 PHE A N 1
ATOM 684 C CA . PHE A 1 96 ? 4.003 -3.273 -1.351 1.00 94.88 96 PHE A CA 1
ATOM 685 C C . PHE A 1 96 ? 3.686 -4.516 -0.514 1.00 94.88 96 PHE A C 1
ATOM 687 O O . PHE A 1 96 ? 3.998 -5.638 -0.910 1.00 94.88 96 PHE A O 1
ATOM 694 N N . ARG A 1 97 ? 2.982 -4.353 0.609 1.00 91.88 97 ARG A N 1
ATOM 695 C CA . ARG A 1 97 ? 2.573 -5.490 1.438 1.00 91.88 97 ARG A CA 1
ATOM 696 C C . ARG A 1 97 ? 1.747 -6.528 0.667 1.00 91.88 97 ARG A C 1
ATOM 698 O O . ARG A 1 97 ? 1.957 -7.727 0.846 1.00 91.88 97 ARG A O 1
ATOM 705 N N . GLU A 1 98 ? 0.813 -6.079 -0.166 1.00 91.44 98 GLU A N 1
ATOM 706 C CA . GLU A 1 98 ? -0.008 -6.961 -1.000 1.00 91.44 98 GLU A CA 1
ATOM 707 C C . GLU A 1 98 ? 0.855 -7.665 -2.058 1.00 91.44 98 GLU A C 1
ATOM 709 O O . GLU A 1 98 ? 0.748 -8.877 -2.244 1.00 91.44 98 GLU A O 1
ATOM 714 N N . GLN A 1 99 ? 1.781 -6.930 -2.678 1.00 95.25 99 GLN A N 1
ATOM 715 C CA . GLN A 1 99 ? 2.738 -7.471 -3.646 1.00 95.25 99 GLN A CA 1
ATOM 716 C C . GLN A 1 99 ? 3.614 -8.570 -3.039 1.00 95.25 99 GLN A C 1
ATOM 718 O O . GLN A 1 99 ? 3.854 -9.589 -3.688 1.00 95.25 99 GLN A O 1
ATOM 723 N N . VAL A 1 100 ? 4.052 -8.411 -1.786 1.00 94.81 100 VAL A N 1
ATOM 724 C CA . VAL A 1 100 ? 4.788 -9.454 -1.058 1.00 94.81 100 VAL A CA 1
ATOM 725 C C . VAL A 1 100 ? 3.903 -10.679 -0.833 1.00 94.81 100 VAL A C 1
ATOM 727 O O . VAL A 1 100 ? 4.293 -11.789 -1.198 1.00 94.81 100 VAL A O 1
ATOM 730 N N . LEU A 1 101 ? 2.696 -10.504 -0.287 1.00 91.31 101 LEU A N 1
ATOM 731 C CA . LEU A 1 101 ? 1.793 -11.632 -0.031 1.00 91.31 101 LEU A CA 1
ATOM 732 C C . LEU A 1 101 ? 1.458 -12.428 -1.295 1.00 91.31 101 LEU A C 1
ATOM 734 O O . LEU A 1 101 ? 1.411 -13.654 -1.241 1.00 91.31 101 LEU A O 1
ATOM 738 N N . ARG A 1 102 ? 1.241 -11.743 -2.420 1.00 91.00 102 ARG A N 1
ATOM 739 C CA . ARG A 1 102 ? 0.851 -12.380 -3.681 1.00 91.00 102 ARG A CA 1
ATOM 740 C C . ARG A 1 102 ? 2.055 -12.961 -4.403 1.00 91.00 102 ARG A C 1
ATOM 742 O O . ARG A 1 102 ? 2.083 -14.150 -4.707 1.00 91.00 102 ARG A O 1
ATOM 749 N N . TRP A 1 103 ? 3.073 -12.146 -4.660 1.00 95.06 103 TRP A N 1
ATOM 750 C CA . TRP A 1 103 ? 4.113 -12.491 -5.626 1.00 95.06 103 TRP A CA 1
ATOM 751 C C . TRP A 1 103 ? 5.389 -13.024 -4.997 1.00 95.06 103 TRP A C 1
ATOM 753 O O . TRP A 1 103 ? 6.002 -13.911 -5.588 1.00 95.06 103 TRP A O 1
ATOM 763 N N . PHE A 1 104 ? 5.765 -12.583 -3.792 1.00 95.44 104 PHE A N 1
ATOM 764 C CA . PHE A 1 104 ? 6.933 -13.159 -3.115 1.00 95.44 104 PHE A CA 1
ATOM 765 C C . PHE A 1 104 ? 6.642 -14.587 -2.675 1.00 95.44 104 PHE A C 1
ATOM 767 O O . PHE A 1 104 ? 7.457 -15.478 -2.900 1.00 95.44 104 PHE A O 1
ATOM 774 N N . VAL A 1 105 ? 5.447 -14.827 -2.131 1.00 90.88 105 VAL A N 1
ATOM 775 C CA . VAL A 1 105 ? 5.003 -16.175 -1.757 1.00 90.88 105 VAL A CA 1
ATOM 776 C C . VAL A 1 105 ? 4.872 -17.066 -2.996 1.00 90.88 105 VAL A C 1
ATOM 778 O O . VAL A 1 105 ? 5.405 -18.176 -3.007 1.00 90.88 105 VAL A O 1
ATOM 781 N N . HIS A 1 106 ? 4.234 -16.577 -4.067 1.00 92.69 106 HIS A N 1
ATOM 782 C CA . HIS A 1 106 ? 4.054 -17.342 -5.305 1.00 92.69 106 HIS A CA 1
ATOM 783 C C . HIS A 1 106 ? 5.385 -17.718 -5.974 1.00 92.69 106 HIS A C 1
ATOM 785 O O . HIS A 1 106 ? 5.597 -18.880 -6.325 1.00 92.69 106 HIS A O 1
ATOM 791 N N . HIS A 1 107 ? 6.304 -16.757 -6.119 1.00 93.81 107 HIS A N 1
ATOM 792 C CA . HIS A 1 107 ? 7.605 -16.973 -6.767 1.00 93.81 107 HIS A CA 1
ATOM 793 C C . HIS A 1 107 ? 8.698 -17.471 -5.810 1.00 93.81 107 HIS A C 1
ATOM 795 O O . HIS A 1 107 ? 9.818 -17.711 -6.260 1.00 93.81 107 HIS A O 1
ATOM 801 N N . LYS A 1 108 ? 8.368 -17.687 -4.527 1.00 92.75 108 LYS A N 1
ATOM 802 C CA . LYS A 1 108 ? 9.270 -18.166 -3.462 1.00 92.75 108 LYS A CA 1
ATOM 803 C C . LYS A 1 108 ? 10.488 -17.263 -3.240 1.00 92.75 108 LYS A C 1
ATOM 805 O O . LYS A 1 108 ? 11.606 -17.748 -3.085 1.00 92.75 108 LYS A O 1
ATOM 810 N N . ILE A 1 109 ? 10.259 -15.955 -3.229 1.00 93.56 109 ILE A N 1
ATOM 811 C CA . ILE A 1 109 ? 11.279 -14.940 -2.954 1.00 93.56 109 ILE A CA 1
ATOM 812 C C . ILE A 1 109 ? 11.410 -14.785 -1.431 1.00 93.56 109 ILE A C 1
ATOM 814 O O . ILE A 1 109 ? 10.442 -14.375 -0.785 1.00 93.56 109 ILE A O 1
ATOM 818 N N . PRO A 1 110 ? 12.572 -15.100 -0.835 1.00 91.75 110 PRO A N 1
ATOM 819 C CA . PRO A 1 110 ? 12.719 -15.147 0.618 1.00 91.75 110 PRO A CA 1
ATOM 820 C C . PRO A 1 110 ? 13.021 -13.781 1.250 1.00 91.75 110 PRO A C 1
ATOM 822 O O . PRO A 1 110 ? 12.764 -13.589 2.438 1.00 91.75 110 PRO A O 1
ATOM 825 N N . CYS A 1 111 ? 13.602 -12.846 0.495 1.00 92.88 111 CYS A N 1
ATOM 826 C CA . CYS A 1 111 ? 14.099 -11.568 1.004 1.00 92.88 111 CYS A CA 1
ATOM 827 C C . CYS A 1 111 ? 14.299 -10.539 -0.122 1.00 92.88 111 CYS A C 1
ATOM 829 O O . CYS A 1 111 ? 14.054 -10.827 -1.293 1.00 92.88 111 CYS A O 1
ATOM 831 N N . VAL A 1 112 ? 14.758 -9.342 0.255 1.00 95.62 112 VAL A N 1
ATOM 832 C CA . VAL A 1 112 ? 15.257 -8.302 -0.657 1.00 95.62 112 VAL A CA 1
ATOM 833 C C . VAL A 1 112 ? 16.675 -7.919 -0.236 1.00 95.62 112 VAL A C 1
ATOM 835 O O . VAL A 1 112 ? 16.897 -7.549 0.918 1.00 95.62 112 VAL A O 1
ATOM 838 N N . ASP A 1 113 ? 17.627 -7.998 -1.166 1.00 95.75 113 ASP A N 1
ATOM 839 C CA . ASP A 1 113 ? 19.033 -7.650 -0.929 1.00 95.75 113 ASP A CA 1
ATOM 840 C C . ASP A 1 113 ? 19.281 -6.143 -1.056 1.00 95.75 1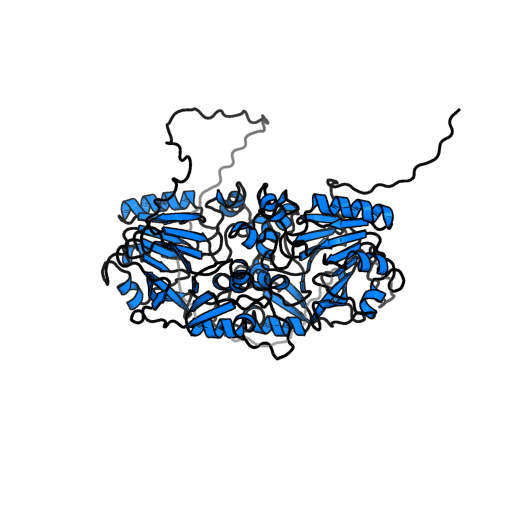13 ASP A C 1
ATOM 842 O O . ASP A 1 113 ? 20.124 -5.594 -0.349 1.00 95.75 113 ASP A O 1
ATOM 846 N N . SER A 1 114 ? 18.563 -5.459 -1.950 1.00 97.94 114 SER A N 1
ATOM 847 C CA . SER A 1 114 ? 18.655 -4.006 -2.104 1.00 97.94 114 SER A CA 1
ATOM 848 C C . SER A 1 114 ? 17.422 -3.404 -2.773 1.00 97.94 114 SER A C 1
ATOM 850 O O . SER A 1 114 ? 16.673 -4.088 -3.472 1.00 97.94 114 SER A O 1
ATOM 852 N N . ILE A 1 115 ? 17.210 -2.108 -2.546 1.00 98.69 115 ILE A N 1
ATOM 853 C CA . ILE A 1 115 ? 16.086 -1.343 -3.093 1.00 98.69 115 ILE A CA 1
ATOM 854 C C . ILE A 1 115 ? 16.630 -0.144 -3.872 1.00 98.69 115 ILE A C 1
ATOM 856 O O . ILE A 1 115 ? 17.599 0.491 -3.458 1.00 98.69 115 ILE A O 1
ATOM 860 N N . ILE A 1 116 ? 15.996 0.182 -4.990 1.00 98.81 116 ILE A N 1
ATOM 861 C CA . ILE A 1 116 ? 16.230 1.388 -5.779 1.00 98.81 116 ILE A CA 1
ATOM 862 C C . ILE A 1 116 ? 14.910 2.160 -5.819 1.00 98.81 116 ILE A C 1
ATOM 864 O O . ILE A 1 116 ? 13.872 1.578 -6.121 1.00 98.81 116 ILE A O 1
ATOM 868 N N . LEU A 1 117 ? 14.939 3.453 -5.509 1.00 98.62 117 LEU A N 1
ATOM 869 C CA . LEU A 1 117 ? 13.775 4.331 -5.620 1.00 98.62 117 LEU A CA 1
ATOM 870 C C . LEU A 1 117 ? 13.923 5.219 -6.854 1.00 98.62 117 LEU A C 1
ATOM 872 O O . LEU A 1 117 ? 14.930 5.919 -7.003 1.00 98.62 117 LEU A O 1
ATOM 876 N N . THR A 1 118 ? 12.914 5.203 -7.720 1.00 98.12 118 THR A N 1
ATOM 877 C CA . THR A 1 118 ? 12.841 6.064 -8.907 1.00 98.12 118 THR A CA 1
ATOM 878 C C . THR A 1 118 ? 12.624 7.521 -8.510 1.00 98.12 118 THR A C 1
ATOM 880 O O . THR A 1 118 ? 13.242 8.422 -9.087 1.00 98.12 118 THR A O 1
ATOM 883 N N . HIS A 1 119 ? 11.755 7.751 -7.520 1.00 96.44 119 HIS A N 1
ATOM 884 C CA . HIS A 1 119 ? 11.341 9.069 -7.053 1.00 96.44 119 HIS A CA 1
ATOM 885 C C . HIS A 1 119 ? 10.579 9.006 -5.711 1.00 96.44 119 HIS A C 1
ATOM 887 O O . HIS A 1 119 ? 10.400 7.931 -5.141 1.00 96.44 119 HIS A O 1
ATOM 893 N N . GLU A 1 120 ? 10.158 10.150 -5.160 1.00 93.94 120 GLU A N 1
ATOM 894 C CA . GLU A 1 120 ? 9.604 10.249 -3.797 1.00 93.94 120 GLU A CA 1
ATOM 895 C C . GLU A 1 120 ? 8.079 10.445 -3.695 1.00 93.94 120 GLU A C 1
ATOM 897 O O . GLU A 1 120 ? 7.578 10.884 -2.647 1.00 93.94 120 GLU A O 1
ATOM 902 N N . HIS A 1 121 ? 7.319 10.135 -4.746 1.00 92.56 121 HIS A N 1
ATOM 903 C CA . HIS A 1 121 ? 5.857 10.138 -4.662 1.00 92.56 121 HIS A CA 1
ATOM 904 C C . HIS A 1 121 ? 5.311 8.941 -3.881 1.00 92.56 121 HIS A C 1
ATOM 906 O O . HIS A 1 121 ? 5.989 7.946 -3.627 1.00 92.56 121 HIS A O 1
ATOM 912 N N . ALA A 1 122 ? 4.063 9.076 -3.435 1.00 89.44 122 ALA A N 1
ATOM 913 C CA . ALA A 1 122 ? 3.442 8.163 -2.489 1.00 89.44 122 ALA A CA 1
ATOM 914 C C . ALA A 1 122 ? 3.358 6.711 -3.004 1.00 89.44 122 ALA A C 1
ATOM 916 O O . ALA A 1 122 ? 3.625 5.746 -2.285 1.00 89.44 122 ALA A O 1
ATOM 917 N N . ASP A 1 123 ? 3.027 6.561 -4.273 1.00 90.88 123 ASP A N 1
ATOM 918 C CA . ASP A 1 123 ? 2.957 5.299 -4.994 1.00 90.88 123 ASP A CA 1
ATOM 919 C C . ASP A 1 123 ? 4.315 4.626 -5.223 1.00 90.88 123 ASP A C 1
ATOM 921 O O . ASP A 1 123 ? 4.322 3.432 -5.502 1.00 90.88 123 ASP A O 1
ATOM 925 N N . ALA A 1 124 ? 5.433 5.327 -5.006 1.00 95.12 124 ALA A N 1
ATOM 926 C CA . ALA A 1 124 ? 6.780 4.758 -5.054 1.00 95.12 124 ALA A CA 1
ATOM 927 C C . ALA A 1 124 ? 7.390 4.476 -3.666 1.00 95.12 124 ALA A C 1
ATOM 929 O O . ALA A 1 124 ? 8.281 3.631 -3.564 1.00 95.12 124 ALA A O 1
ATOM 930 N N . ILE A 1 125 ? 6.943 5.157 -2.593 1.00 94.88 125 ILE A N 1
ATOM 931 C CA . ILE A 1 125 ? 7.644 5.109 -1.287 1.00 94.88 125 ILE A CA 1
ATOM 932 C C . ILE A 1 125 ? 6.789 4.813 -0.046 1.00 94.88 125 ILE A C 1
ATOM 934 O O . ILE A 1 125 ? 7.358 4.588 1.024 1.00 94.88 125 ILE A O 1
ATOM 938 N N . LEU A 1 126 ? 5.450 4.840 -0.103 1.00 91.56 126 LEU A N 1
ATOM 939 C CA . LEU A 1 126 ? 4.642 4.656 1.122 1.00 91.56 126 LEU A CA 1
ATOM 940 C C . LEU A 1 126 ? 4.672 3.223 1.688 1.00 91.56 126 LEU A C 1
ATOM 942 O O . LEU A 1 126 ? 4.162 3.005 2.781 1.00 91.56 126 LEU A O 1
ATOM 946 N N . GLY A 1 127 ? 5.297 2.267 0.999 1.00 92.06 127 GLY A N 1
ATOM 947 C CA . GLY A 1 127 ? 5.589 0.922 1.502 1.00 92.06 127 GLY A CA 1
ATOM 948 C C . GLY A 1 127 ? 6.924 0.799 2.244 1.00 92.06 127 GLY A C 1
ATOM 949 O O . GLY A 1 127 ? 7.272 -0.300 2.670 1.00 92.06 127 GLY A O 1
ATOM 950 N N . LEU A 1 128 ? 7.688 1.888 2.423 1.00 93.38 128 LEU A N 1
ATOM 951 C CA . LEU A 1 128 ? 8.994 1.856 3.102 1.00 93.38 128 LEU A CA 1
ATOM 952 C C . LEU A 1 128 ? 8.929 1.319 4.540 1.00 93.38 128 LEU A C 1
ATOM 954 O O . LEU A 1 128 ? 9.852 0.635 4.976 1.00 93.38 128 LEU A O 1
ATOM 958 N N . ASP A 1 129 ? 7.849 1.604 5.272 1.00 88.75 129 ASP A N 1
ATOM 959 C CA . ASP A 1 129 ? 7.655 1.078 6.629 1.00 88.75 129 ASP A CA 1
ATOM 960 C C . ASP A 1 129 ? 7.528 -0.460 6.617 1.00 88.75 129 ASP A C 1
ATOM 962 O O . ASP A 1 129 ? 8.116 -1.157 7.452 1.00 88.75 129 ASP A O 1
ATOM 966 N N . ASP A 1 130 ? 6.848 -0.998 5.602 1.00 90.12 130 ASP A N 1
ATOM 967 C CA . ASP A 1 130 ? 6.628 -2.430 5.400 1.00 90.12 130 ASP A CA 1
ATOM 968 C C . ASP A 1 130 ? 7.890 -3.179 4.944 1.00 90.12 130 ASP A C 1
ATOM 970 O O . ASP A 1 130 ? 7.919 -4.404 5.041 1.00 90.12 130 ASP A O 1
ATOM 974 N N . VAL A 1 131 ? 8.974 -2.504 4.530 1.00 92.69 131 VAL A N 1
ATOM 975 C CA . VAL A 1 131 ? 10.239 -3.163 4.121 1.00 92.69 131 VAL A CA 1
ATOM 976 C C . VAL A 1 131 ? 10.765 -4.110 5.197 1.00 92.69 131 VAL A C 1
ATOM 978 O O . VAL A 1 131 ? 11.331 -5.152 4.867 1.00 92.69 131 VAL A O 1
ATOM 981 N N . ARG A 1 132 ? 10.491 -3.835 6.480 1.00 87.94 132 ARG A N 1
ATOM 982 C CA . ARG A 1 132 ? 10.830 -4.740 7.589 1.00 87.94 132 ARG A CA 1
ATOM 983 C C . ARG A 1 132 ? 10.407 -6.188 7.317 1.00 87.94 132 ARG A C 1
ATOM 985 O O . ARG A 1 132 ? 11.122 -7.097 7.727 1.00 87.94 132 ARG A O 1
ATOM 992 N N . ILE A 1 133 ? 9.288 -6.428 6.620 1.00 88.25 133 ILE A N 1
ATOM 993 C CA . ILE A 1 133 ? 8.741 -7.775 6.387 1.00 88.25 133 ILE A CA 1
ATOM 994 C C . ILE A 1 133 ? 9.626 -8.645 5.488 1.00 88.25 133 ILE A C 1
ATOM 996 O O . ILE A 1 133 ? 9.554 -9.865 5.607 1.00 88.25 133 ILE A O 1
ATOM 1000 N N . VAL A 1 134 ? 10.456 -8.035 4.633 1.00 90.88 134 VAL A N 1
ATOM 1001 C CA . VAL A 1 134 ? 11.373 -8.727 3.708 1.00 90.88 134 VAL A CA 1
ATOM 1002 C C . VAL A 1 134 ? 12.830 -8.728 4.186 1.00 90.88 134 VAL A C 1
ATOM 1004 O O . VAL A 1 134 ? 13.697 -9.284 3.511 1.00 90.88 134 VAL A O 1
ATOM 1007 N N . GLN A 1 135 ? 13.105 -8.135 5.352 1.00 88.25 135 GLN A N 1
ATOM 1008 C CA . GLN A 1 135 ? 14.409 -8.206 6.008 1.00 88.25 135 GLN A CA 1
ATOM 1009 C C . GLN A 1 135 ? 14.541 -9.474 6.855 1.00 88.25 135 GLN A C 1
ATOM 1011 O O . GLN A 1 135 ? 13.547 -10.034 7.340 1.00 88.25 135 GLN A O 1
ATOM 1016 N N . SER A 1 136 ? 15.789 -9.887 7.086 1.00 79.44 136 SER A N 1
ATOM 1017 C CA . SER A 1 136 ? 16.133 -10.910 8.075 1.00 79.44 136 SER A CA 1
ATOM 1018 C C . SER A 1 136 ? 15.517 -10.582 9.437 1.00 79.44 136 SER A C 1
ATOM 1020 O O . SER A 1 136 ? 15.377 -9.418 9.810 1.00 79.44 136 SER A O 1
ATOM 1022 N N . PHE A 1 137 ? 15.131 -11.607 10.194 1.00 75.50 137 PHE A N 1
ATOM 1023 C CA . PHE A 1 137 ? 14.581 -11.418 11.533 1.00 75.50 137 PHE A CA 1
ATOM 1024 C C . PHE A 1 137 ? 15.669 -11.507 12.602 1.00 75.50 137 PHE A C 1
ATOM 1026 O O . PHE A 1 137 ? 16.434 -12.467 12.636 1.00 75.50 137 PHE A O 1
ATOM 1033 N N . SER A 1 138 ? 15.669 -10.546 13.523 1.00 73.44 138 SER A N 1
ATOM 1034 C CA . SER A 1 138 ? 16.441 -10.587 14.764 1.00 73.44 138 SER A CA 1
ATOM 1035 C C . SER A 1 138 ? 15.545 -10.139 15.926 1.00 73.44 138 SER A C 1
ATOM 1037 O O . SER A 1 138 ? 14.907 -9.088 15.808 1.00 73.44 138 SER A O 1
ATOM 1039 N N . PRO A 1 139 ? 15.474 -10.877 17.056 1.00 68.56 139 PRO A N 1
ATOM 1040 C CA . PRO A 1 139 ? 14.673 -10.477 18.220 1.00 68.56 139 PRO A CA 1
ATOM 1041 C C . PRO A 1 139 ? 15.042 -9.096 18.775 1.00 68.56 139 PRO A C 1
ATOM 1043 O O . PRO A 1 139 ? 14.177 -8.391 19.300 1.00 68.56 139 PRO A O 1
ATOM 1046 N N . THR A 1 140 ? 16.315 -8.718 18.634 1.00 70.94 140 THR A N 1
ATOM 1047 C CA . THR A 1 140 ? 16.893 -7.439 19.065 1.00 70.94 140 THR A CA 1
ATOM 1048 C C . THR A 1 140 ? 16.924 -6.394 17.950 1.00 70.94 140 THR A C 1
ATOM 1050 O O . THR A 1 140 ? 17.453 -5.309 18.162 1.00 70.94 140 THR A O 1
ATOM 1053 N N . ASN A 1 141 ? 16.374 -6.705 16.768 1.00 72.44 141 ASN A N 1
ATOM 1054 C CA . ASN A 1 141 ? 16.464 -5.893 15.548 1.00 72.44 141 ASN A CA 1
ATOM 1055 C C . ASN A 1 141 ? 17.909 -5.563 15.115 1.00 72.44 141 ASN A C 1
ATOM 1057 O O . ASN A 1 141 ? 18.132 -4.598 14.389 1.00 72.44 141 ASN A O 1
ATOM 1061 N N . ASP A 1 142 ? 18.880 -6.364 15.561 1.00 76.81 142 ASP A N 1
ATOM 1062 C CA . ASP A 1 142 ? 20.276 -6.273 15.138 1.00 76.81 142 ASP A CA 1
ATOM 1063 C C . ASP A 1 142 ? 20.445 -7.074 13.844 1.00 76.81 142 ASP A C 1
ATOM 1065 O O . ASP A 1 142 ? 20.628 -8.294 13.866 1.00 76.81 142 ASP A O 1
ATOM 1069 N N . ILE A 1 143 ? 20.226 -6.396 12.719 1.00 83.56 143 ILE A N 1
ATOM 1070 C CA . ILE A 1 143 ? 20.329 -6.947 11.366 1.00 83.56 143 ILE A CA 1
ATOM 1071 C C . ILE A 1 143 ? 21.140 -6.005 10.487 1.00 83.56 143 ILE A C 1
ATOM 1073 O O . ILE A 1 143 ? 21.164 -4.792 10.710 1.00 83.56 143 ILE A O 1
ATOM 1077 N N . GLU A 1 144 ? 21.759 -6.557 9.445 1.00 86.12 144 GLU A N 1
ATOM 1078 C CA . GLU A 1 144 ? 22.375 -5.733 8.411 1.00 86.12 144 GLU A CA 1
ATOM 1079 C C . GLU A 1 144 ? 21.303 -4.856 7.742 1.00 86.12 144 GLU A C 1
ATOM 1081 O O . GLU A 1 144 ? 20.294 -5.383 7.258 1.00 86.12 144 GLU A O 1
ATOM 1086 N N . PRO A 1 145 ? 21.477 -3.521 7.725 1.00 91.06 145 PRO A N 1
ATOM 1087 C CA . PRO A 1 145 ? 20.501 -2.645 7.105 1.00 91.06 145 PRO A CA 1
ATOM 1088 C C . PRO A 1 145 ? 20.420 -2.873 5.592 1.00 91.06 145 PRO A C 1
ATOM 1090 O O . PRO A 1 145 ? 21.445 -2.966 4.920 1.00 91.06 145 PRO A O 1
ATOM 1093 N N . THR A 1 146 ? 19.207 -2.895 5.041 1.00 95.00 146 THR A N 1
ATOM 1094 C CA . THR A 1 146 ? 18.986 -3.043 3.598 1.00 95.00 146 THR A CA 1
ATOM 1095 C C . THR A 1 146 ? 19.416 -1.764 2.870 1.00 95.00 146 THR A C 1
ATOM 1097 O O . THR A 1 146 ? 18.890 -0.689 3.185 1.00 95.00 146 THR A O 1
ATOM 1100 N N . PRO A 1 147 ? 20.338 -1.843 1.892 1.00 97.31 147 PRO A N 1
ATOM 1101 C CA . PRO A 1 147 ? 20.727 -0.702 1.073 1.00 97.31 147 PRO A CA 1
ATOM 1102 C C . PRO A 1 147 ? 19.565 -0.166 0.232 1.00 97.31 147 PRO A C 1
ATOM 1104 O O . PRO A 1 147 ? 18.930 -0.924 -0.505 1.00 97.31 147 PRO A O 1
ATOM 1107 N N . ILE A 1 148 ? 19.334 1.146 0.299 1.00 98.31 148 ILE A N 1
ATOM 1108 C CA . ILE A 1 148 ? 18.372 1.872 -0.536 1.00 98.31 148 ILE A CA 1
ATOM 1109 C C . ILE A 1 148 ? 19.108 2.921 -1.361 1.00 98.31 148 ILE A C 1
ATOM 1111 O O . ILE A 1 148 ? 19.751 3.807 -0.804 1.00 98.31 148 ILE A O 1
ATOM 1115 N N . TYR A 1 149 ? 18.974 2.837 -2.679 1.00 98.69 149 TYR A N 1
ATOM 1116 C CA . TYR A 1 149 ? 19.595 3.738 -3.641 1.00 98.69 149 TYR A CA 1
ATOM 1117 C C . TYR A 1 149 ? 18.567 4.734 -4.171 1.00 98.69 149 TYR A C 1
ATOM 1119 O O . TYR A 1 149 ? 17.494 4.336 -4.619 1.00 98.69 149 TYR A O 1
ATOM 1127 N N . LEU A 1 150 ? 18.877 6.026 -4.100 1.00 98.44 150 LEU A N 1
ATOM 1128 C CA . LEU A 1 150 ? 17.945 7.104 -4.438 1.00 98.44 150 LEU A CA 1
ATOM 1129 C C . LEU A 1 150 ? 18.680 8.409 -4.756 1.00 98.44 150 LEU A C 1
ATOM 1131 O O . LEU A 1 150 ? 19.826 8.592 -4.352 1.00 98.44 150 LEU A O 1
ATOM 1135 N N . SER A 1 151 ? 18.028 9.342 -5.447 1.00 97.88 151 SER A N 1
ATOM 1136 C CA . SER A 1 151 ? 18.599 10.674 -5.677 1.00 97.88 151 SER A CA 1
ATOM 1137 C C . SER A 1 151 ? 18.678 11.493 -4.380 1.00 97.88 151 SER A C 1
ATOM 1139 O O . SER A 1 151 ? 17.932 11.254 -3.426 1.00 97.88 151 SER A O 1
ATOM 1141 N N . GLN A 1 152 ? 19.537 12.520 -4.350 1.00 96.81 152 GLN A N 1
ATOM 1142 C CA . GLN A 1 152 ? 19.603 13.445 -3.208 1.00 96.81 152 GLN A CA 1
ATOM 1143 C C . GLN A 1 152 ? 18.247 14.119 -2.950 1.00 96.81 152 GLN A C 1
ATOM 1145 O O . GLN A 1 152 ? 17.830 14.269 -1.805 1.00 96.81 152 GLN A O 1
ATOM 1150 N N . PHE A 1 153 ? 17.527 14.464 -4.020 1.00 94.94 153 PHE A N 1
ATOM 1151 C CA . PHE A 1 153 ? 16.202 15.067 -3.932 1.00 94.94 153 PHE A CA 1
ATOM 1152 C C . PHE A 1 153 ? 15.192 14.143 -3.231 1.00 94.94 153 PHE A C 1
ATOM 1154 O O . PHE A 1 153 ? 14.484 14.566 -2.311 1.00 94.94 153 PHE A O 1
ATOM 1161 N N . ALA A 1 154 ? 15.174 12.860 -3.606 1.00 95.56 154 ALA A N 1
ATOM 1162 C CA . ALA A 1 154 ? 14.331 11.870 -2.948 1.00 95.56 154 ALA A CA 1
ATOM 1163 C C . ALA A 1 154 ? 14.740 11.671 -1.478 1.00 95.56 154 ALA A C 1
ATOM 1165 O O . ALA A 1 154 ? 13.874 11.618 -0.602 1.00 95.56 154 ALA A O 1
ATOM 1166 N N . MET A 1 155 ? 16.046 11.637 -1.188 1.00 96.31 155 MET A N 1
ATOM 1167 C CA . MET A 1 155 ? 16.573 11.510 0.175 1.00 96.31 155 MET A CA 1
ATOM 1168 C C . MET A 1 155 ? 16.125 12.661 1.084 1.00 96.31 155 MET A C 1
ATOM 1170 O O . MET A 1 155 ? 15.656 12.416 2.198 1.00 96.31 155 MET A O 1
ATOM 1174 N N . ASP A 1 156 ? 16.205 13.903 0.607 1.00 94.62 156 ASP A N 1
ATOM 1175 C CA . ASP A 1 156 ? 15.781 15.084 1.367 1.00 94.62 156 ASP A CA 1
ATOM 1176 C C . ASP A 1 156 ? 14.286 15.025 1.714 1.00 94.62 156 ASP A C 1
ATOM 1178 O O . ASP A 1 156 ? 13.877 15.363 2.829 1.00 94.62 156 ASP A O 1
ATOM 1182 N N . SER A 1 157 ? 13.464 14.541 0.780 1.00 91.88 157 SER A N 1
ATOM 1183 C CA . SER A 1 157 ? 12.028 14.346 0.992 1.00 91.88 157 SER A CA 1
ATOM 1184 C C . SER A 1 157 ? 11.729 13.212 1.974 1.00 91.88 157 SER A C 1
ATOM 1186 O O . SER A 1 157 ? 10.903 13.364 2.877 1.00 91.88 157 SER A O 1
ATOM 1188 N N . ILE A 1 158 ? 12.426 12.081 1.845 1.00 93.50 158 ILE A N 1
ATOM 1189 C CA . ILE A 1 158 ? 12.283 10.926 2.738 1.00 93.50 158 ILE A CA 1
ATOM 1190 C C . ILE A 1 158 ? 12.712 11.277 4.162 1.00 93.50 158 ILE A C 1
ATOM 1192 O O . ILE A 1 158 ? 12.015 10.912 5.107 1.00 93.50 158 ILE A O 1
ATOM 1196 N N . ALA A 1 159 ? 13.786 12.048 4.344 1.00 92.25 159 ALA A N 1
ATOM 1197 C CA . ALA A 1 159 ? 14.216 12.513 5.663 1.00 92.25 159 ALA A CA 1
ATOM 1198 C C . ALA A 1 159 ? 13.153 13.368 6.379 1.00 92.25 159 ALA A C 1
ATOM 1200 O O . ALA A 1 159 ? 13.118 13.395 7.613 1.00 92.25 159 ALA A O 1
ATOM 1201 N N . GLN A 1 160 ? 12.278 14.041 5.622 1.00 88.50 160 GLN A N 1
ATOM 1202 C CA . GLN A 1 160 ? 11.138 14.790 6.157 1.00 88.50 160 GLN A CA 1
ATOM 1203 C C . GLN A 1 160 ? 9.918 13.896 6.417 1.00 88.50 160 GLN A C 1
ATOM 1205 O O . GLN A 1 160 ? 9.321 13.990 7.490 1.00 88.50 160 GLN A O 1
ATOM 1210 N N . LYS A 1 161 ? 9.571 13.017 5.465 1.00 87.94 161 LYS A N 1
ATOM 1211 C CA . LYS A 1 161 ? 8.397 12.122 5.520 1.00 87.94 161 LYS A CA 1
ATOM 1212 C C . LYS A 1 161 ? 8.547 10.997 6.547 1.00 87.94 161 LYS A C 1
ATOM 1214 O O . LYS A 1 161 ? 7.611 10.684 7.280 1.00 87.94 161 LYS A O 1
ATOM 1219 N N . PHE A 1 162 ? 9.742 10.419 6.628 1.00 89.12 162 PHE A N 1
ATOM 1220 C CA . PHE A 1 162 ? 10.063 9.236 7.426 1.00 89.12 162 PHE A CA 1
ATOM 1221 C C . PHE A 1 162 ? 11.296 9.461 8.314 1.00 89.12 162 PHE A C 1
ATOM 1223 O O . PHE A 1 162 ? 12.261 8.696 8.254 1.00 89.12 162 PHE A O 1
ATOM 1230 N N . PRO A 1 163 ? 11.300 10.479 9.195 1.00 87.62 163 PRO A N 1
ATOM 1231 C CA . PRO A 1 163 ? 12.470 10.789 10.017 1.00 87.62 163 PRO A CA 1
ATOM 1232 C C . PRO A 1 163 ? 12.890 9.614 10.914 1.00 87.62 163 PRO A C 1
ATOM 1234 O O . PRO A 1 163 ? 14.068 9.489 11.245 1.00 87.62 163 PRO A O 1
ATOM 1237 N N . TYR A 1 164 ? 11.944 8.740 11.275 1.00 84.88 164 TYR A N 1
ATOM 1238 C CA . TYR A 1 164 ? 12.175 7.534 12.072 1.00 84.88 164 TYR A CA 1
ATOM 1239 C C . TYR A 1 164 ? 12.894 6.408 11.308 1.00 84.88 164 TYR A C 1
ATOM 1241 O O . TYR A 1 164 ? 13.511 5.567 11.949 1.00 84.88 164 TYR A O 1
ATOM 1249 N N . LEU A 1 165 ? 12.862 6.407 9.968 1.00 89.19 165 LEU A N 1
ATOM 1250 C CA . LEU A 1 165 ? 13.617 5.467 9.125 1.00 89.19 165 LEU A CA 1
ATOM 1251 C C . LEU A 1 165 ? 15.031 5.976 8.785 1.00 89.19 165 LEU A C 1
ATOM 1253 O O . LEU A 1 165 ? 15.869 5.223 8.290 1.00 89.19 165 LEU A O 1
ATOM 1257 N N . VAL A 1 166 ? 15.311 7.260 9.038 1.00 88.38 166 VAL A N 1
ATOM 1258 C CA . VAL A 1 166 ? 16.604 7.900 8.734 1.00 88.38 166 VAL A CA 1
ATOM 1259 C C . VAL A 1 166 ? 17.459 8.094 9.988 1.00 88.38 166 VAL A C 1
ATOM 1261 O O . VAL A 1 166 ? 18.671 7.873 9.965 1.00 88.38 166 VAL A O 1
ATOM 1264 N N . ARG A 1 167 ? 16.862 8.522 11.108 1.00 69.75 167 ARG A N 1
ATOM 1265 C CA . ARG A 1 167 ? 17.601 8.844 12.339 1.00 69.75 167 ARG A CA 1
ATOM 1266 C C . ARG A 1 167 ? 17.830 7.590 13.185 1.00 69.75 167 ARG A C 1
ATOM 1268 O O . ARG A 1 167 ? 16.901 7.082 13.794 1.00 69.75 167 ARG A O 1
ATOM 1275 N N . LYS A 1 168 ? 19.091 7.151 13.283 1.00 62.53 168 LYS A N 1
ATOM 1276 C CA . LYS A 1 168 ? 19.500 5.931 14.015 1.00 62.53 168 LYS A CA 1
ATOM 1277 C C . LYS A 1 168 ? 19.901 6.129 15.485 1.00 62.53 168 LYS A C 1
ATOM 1279 O O . LYS A 1 168 ? 20.184 5.152 16.166 1.00 62.53 168 LYS A O 1
ATOM 1284 N N . LYS A 1 169 ? 19.993 7.365 15.993 1.00 53.09 169 LYS A N 1
ATOM 1285 C CA . LYS A 1 169 ? 20.451 7.593 17.377 1.00 53.09 169 LYS A CA 1
ATOM 1286 C C . LYS A 1 169 ? 19.318 7.344 18.371 1.00 53.09 169 LYS A C 1
ATOM 1288 O O . LYS A 1 169 ? 18.590 8.278 18.696 1.00 53.09 169 LYS A O 1
ATOM 1293 N N . LEU A 1 170 ? 19.221 6.104 18.846 1.00 54.56 170 LEU A N 1
ATOM 1294 C CA . LEU A 1 170 ? 18.598 5.801 20.132 1.00 54.56 170 LEU A CA 1
ATOM 1295 C C . LEU A 1 170 ? 19.439 6.464 21.231 1.00 54.56 170 LEU A C 1
ATOM 1297 O O . LEU A 1 170 ? 20.675 6.433 21.178 1.00 54.56 170 LEU A O 1
ATOM 1301 N N . LYS A 1 171 ? 18.793 7.109 22.199 1.00 54.41 171 LYS A N 1
ATOM 1302 C CA . LYS A 1 171 ? 19.480 7.532 23.428 1.00 54.41 171 LYS A CA 1
ATOM 1303 C C . LYS A 1 171 ? 19.784 6.301 24.283 1.00 54.41 171 LYS A C 1
ATOM 1305 O O . LYS A 1 171 ? 19.118 5.277 24.178 1.00 54.41 171 LYS A O 1
ATOM 1310 N N . GLU A 1 172 ? 20.799 6.405 25.134 1.00 47.19 172 GLU A N 1
ATOM 1311 C CA . GLU A 1 172 ? 21.143 5.355 26.094 1.00 47.19 172 GLU A CA 1
ATOM 1312 C C . GLU A 1 172 ? 19.928 5.081 27.003 1.00 47.19 172 GLU A C 1
ATOM 1314 O O . GLU A 1 172 ? 19.463 5.985 27.696 1.00 47.19 172 GLU A O 1
ATOM 1319 N N . GLY A 1 173 ? 19.373 3.865 26.932 1.00 53.22 173 GLY A N 1
ATOM 1320 C CA . GLY A 1 173 ? 18.158 3.461 27.653 1.00 53.22 173 GLY A CA 1
ATOM 1321 C C . GLY A 1 173 ? 16.845 3.485 26.854 1.00 53.22 173 GLY A C 1
ATOM 1322 O O . GLY A 1 173 ? 15.841 3.039 27.392 1.00 53.22 173 GLY A O 1
ATOM 1323 N N . GLU A 1 174 ? 16.819 3.950 25.597 1.00 53.78 174 GLU A N 1
ATOM 1324 C CA . GLU A 1 174 ? 15.612 3.858 24.752 1.00 53.78 174 GLU A CA 1
ATOM 1325 C C . GLU A 1 174 ? 15.417 2.428 24.210 1.00 53.78 174 GLU A C 1
ATOM 1327 O O . GLU A 1 174 ? 16.350 1.822 23.674 1.00 53.78 174 GLU A O 1
ATOM 1332 N N . GLU A 1 175 ? 14.194 1.891 24.315 1.00 51.88 175 GLU A N 1
ATOM 1333 C CA . GLU A 1 175 ? 13.839 0.597 23.722 1.00 51.88 175 GLU A CA 1
ATOM 1334 C C . GLU A 1 175 ? 14.063 0.582 22.201 1.00 51.88 175 GLU A C 1
ATOM 1336 O O . GLU A 1 175 ? 13.820 1.559 21.482 1.00 51.88 175 GLU A O 1
ATOM 1341 N N . VAL A 1 176 ? 14.492 -0.573 21.683 1.00 54.00 176 VAL A N 1
ATOM 1342 C CA . VAL A 1 176 ? 14.684 -0.780 20.246 1.00 54.00 176 VAL A CA 1
ATOM 1343 C C . VAL A 1 176 ? 13.332 -0.716 19.533 1.00 54.00 176 VAL A C 1
ATOM 1345 O O . VAL A 1 176 ? 12.547 -1.665 19.555 1.00 54.00 176 VAL A O 1
ATOM 1348 N N . ARG A 1 177 ? 13.072 0.393 18.831 1.00 61.22 177 ARG A N 1
ATOM 1349 C CA . ARG A 1 177 ? 11.928 0.494 17.915 1.00 61.22 177 ARG A CA 1
ATOM 1350 C C . ARG A 1 177 ? 12.093 -0.527 16.786 1.00 61.22 177 ARG A C 1
ATOM 1352 O O . ARG A 1 177 ? 13.091 -0.507 16.063 1.00 61.22 177 ARG A O 1
ATOM 1359 N N . ARG A 1 178 ? 11.102 -1.405 16.601 1.00 68.25 178 ARG A N 1
ATOM 1360 C CA . ARG A 1 178 ? 11.078 -2.427 15.534 1.00 68.25 178 ARG A CA 1
ATOM 1361 C C . ARG A 1 178 ? 10.674 -1.836 14.178 1.00 68.25 178 ARG A C 1
ATOM 1363 O O . ARG A 1 178 ? 9.675 -2.232 13.586 1.00 68.25 178 ARG A O 1
ATOM 1370 N N . VAL A 1 179 ? 11.457 -0.875 13.702 1.00 79.06 179 VAL A N 1
ATOM 1371 C CA . VAL A 1 179 ? 11.326 -0.273 12.367 1.00 79.06 179 VAL A CA 1
ATOM 1372 C C . VAL A 1 179 ? 12.314 -0.917 11.392 1.00 79.06 179 VAL A C 1
ATOM 1374 O O . VAL A 1 179 ? 13.289 -1.546 11.824 1.00 79.06 179 VAL A O 1
ATOM 1377 N N . ALA A 1 180 ? 12.067 -0.754 10.089 1.00 85.94 180 ALA A N 1
ATOM 1378 C CA . ALA A 1 180 ? 12.964 -1.242 9.045 1.00 85.94 180 ALA A CA 1
ATOM 1379 C C . ALA A 1 180 ? 14.384 -0.672 9.219 1.00 85.94 180 ALA A C 1
ATOM 1381 O O . ALA A 1 180 ? 14.561 0.524 9.469 1.00 85.94 180 ALA A O 1
ATOM 1382 N N . GLN A 1 181 ? 15.399 -1.526 9.083 1.00 88.50 181 GLN A N 1
ATOM 1383 C CA . GLN A 1 181 ? 16.803 -1.121 9.170 1.00 88.50 181 GLN A CA 1
ATOM 1384 C C . GLN A 1 181 ? 17.316 -0.762 7.781 1.00 88.50 181 GLN A C 1
ATOM 1386 O O . GLN A 1 181 ? 17.535 -1.648 6.965 1.00 88.50 181 GLN A O 1
ATOM 1391 N N . LEU A 1 182 ? 17.509 0.523 7.492 1.00 93.19 182 LEU A N 1
ATOM 1392 C CA . LEU A 1 182 ? 17.826 0.986 6.136 1.00 93.19 182 LEU A CA 1
ATOM 1393 C C . LEU A 1 182 ? 19.220 1.630 6.065 1.00 93.19 182 LEU A C 1
ATOM 1395 O O . LEU A 1 182 ? 19.659 2.320 6.997 1.00 93.19 182 LEU A O 1
ATOM 1399 N N . ASP A 1 183 ? 19.937 1.374 4.972 1.00 94.81 183 ASP A N 1
ATOM 1400 C CA . ASP A 1 183 ? 21.202 2.029 4.614 1.00 94.81 183 ASP A CA 1
ATOM 1401 C C . ASP A 1 183 ? 20.983 2.917 3.385 1.00 94.81 183 ASP A C 1
ATOM 1403 O O . ASP A 1 183 ? 20.891 2.438 2.259 1.00 94.81 183 ASP A O 1
ATOM 1407 N N . TRP A 1 184 ? 20.843 4.221 3.614 1.00 97.00 184 TRP A N 1
ATOM 1408 C CA . TRP A 1 184 ? 20.515 5.196 2.577 1.00 97.00 184 TRP A CA 1
ATOM 1409 C C . TRP A 1 184 ? 21.756 5.572 1.762 1.00 97.00 184 TRP A C 1
ATOM 1411 O O . TRP A 1 184 ? 22.712 6.133 2.301 1.00 97.00 184 TRP A O 1
ATOM 1421 N N . ARG A 1 185 ? 21.726 5.306 0.453 1.00 97.94 185 ARG A N 1
ATOM 1422 C CA . ARG A 1 185 ? 22.829 5.542 -0.486 1.00 97.94 185 ARG A CA 1
ATOM 1423 C C . ARG A 1 185 ? 22.394 6.488 -1.593 1.00 97.94 185 ARG A C 1
ATOM 1425 O O . ARG A 1 185 ? 21.658 6.113 -2.501 1.00 97.94 185 ARG A O 1
ATOM 1432 N N . VAL A 1 186 ? 22.872 7.724 -1.520 1.00 98.06 186 VAL A N 1
ATOM 1433 C CA . VAL A 1 186 ? 22.588 8.725 -2.549 1.00 98.06 186 VAL A CA 1
ATOM 1434 C C . VAL A 1 186 ? 23.334 8.370 -3.834 1.00 98.06 186 VAL A C 1
ATOM 1436 O O . VAL A 1 186 ? 24.546 8.157 -3.807 1.00 98.06 186 VAL A O 1
ATOM 1439 N N . ILE A 1 187 ? 22.602 8.305 -4.945 1.00 97.69 187 ILE A N 1
ATOM 1440 C CA . ILE A 1 187 ? 23.146 8.143 -6.295 1.00 97.69 187 ILE A CA 1
ATOM 1441 C C . ILE A 1 187 ? 23.087 9.464 -7.056 1.00 97.69 187 ILE A C 1
ATOM 1443 O O . ILE A 1 187 ? 22.165 10.267 -6.884 1.00 97.69 187 ILE A O 1
ATOM 1447 N N . GLU A 1 188 ? 24.064 9.665 -7.934 1.00 94.94 188 GLU A N 1
ATOM 1448 C CA . GLU A 1 188 ? 24.071 10.801 -8.846 1.00 94.94 188 GLU A CA 1
ATOM 1449 C C . GLU A 1 188 ? 23.025 10.595 -9.941 1.00 94.94 188 GLU A C 1
ATOM 1451 O O . GLU A 1 188 ? 22.899 9.518 -10.520 1.00 94.94 188 GLU A O 1
ATOM 1456 N N . SER A 1 189 ? 22.259 11.640 -10.243 1.00 93.31 189 SER A N 1
ATOM 1457 C CA . SER A 1 189 ? 21.247 11.613 -11.308 1.00 93.31 189 SER A CA 1
ATOM 1458 C C . SER A 1 189 ? 21.889 11.872 -12.677 1.00 93.31 189 SER A C 1
ATOM 1460 O O . SER A 1 189 ? 21.495 12.792 -13.391 1.00 93.31 189 SER A O 1
ATOM 1462 N N . ASP A 1 190 ? 22.912 11.084 -13.019 1.00 93.44 190 ASP A N 1
ATOM 1463 C CA . ASP A 1 190 ? 23.739 11.254 -14.217 1.00 93.44 190 ASP A CA 1
ATOM 1464 C C . ASP A 1 190 ? 23.968 9.914 -14.936 1.00 93.44 190 ASP A C 1
ATOM 1466 O O . ASP A 1 190 ? 24.412 8.926 -14.351 1.00 93.44 190 ASP A O 1
ATOM 1470 N N . LEU A 1 191 ? 23.725 9.918 -16.248 1.00 94.25 191 LEU A N 1
ATOM 1471 C CA . LEU A 1 191 ? 23.958 8.805 -17.171 1.00 94.25 191 LEU A CA 1
ATOM 1472 C C . LEU A 1 191 ? 25.423 8.334 -17.199 1.00 94.25 191 LEU A C 1
ATOM 1474 O O . LEU A 1 191 ? 25.694 7.214 -17.627 1.00 94.25 191 LEU A O 1
ATOM 1478 N N . GLN A 1 192 ? 26.375 9.194 -16.824 1.00 95.19 192 GLN A N 1
ATOM 1479 C CA . GLN A 1 192 ? 27.810 8.888 -16.836 1.00 95.19 192 GLN A CA 1
ATOM 1480 C C . GLN A 1 192 ? 28.322 8.293 -15.522 1.00 95.19 192 GLN A C 1
ATOM 1482 O O . GLN A 1 192 ? 29.471 7.852 -15.467 1.00 95.19 192 GLN A O 1
ATOM 1487 N N . ILE A 1 193 ? 27.498 8.277 -14.473 1.00 96.56 193 ILE A N 1
ATOM 1488 C CA . ILE A 1 193 ? 27.891 7.827 -13.137 1.00 96.56 193 ILE A CA 1
ATOM 1489 C C . ILE A 1 193 ? 27.036 6.605 -12.772 1.00 96.56 193 ILE A C 1
ATOM 1491 O O . ILE A 1 193 ? 26.046 6.726 -12.049 1.00 96.56 193 ILE A O 1
ATOM 1495 N N . PRO A 1 194 ? 27.375 5.411 -13.301 1.00 97.06 194 PRO A N 1
ATOM 1496 C CA . PRO A 1 194 ? 26.689 4.189 -12.918 1.00 97.06 194 PRO A CA 1
ATOM 1497 C C . PRO A 1 194 ? 26.961 3.849 -11.453 1.00 97.06 194 PRO A C 1
ATOM 1499 O O . PRO A 1 194 ? 27.984 4.225 -10.875 1.00 97.06 194 PRO A O 1
ATOM 1502 N N . PHE A 1 195 ? 26.067 3.061 -10.870 1.00 97.81 195 PHE A N 1
ATOM 1503 C CA . PHE A 1 195 ? 26.251 2.484 -9.544 1.00 97.81 195 PHE A CA 1
ATOM 1504 C C . PHE A 1 195 ? 26.019 0.976 -9.588 1.00 97.81 195 PHE A C 1
ATOM 1506 O O . PHE A 1 195 ? 25.334 0.455 -10.466 1.00 97.81 195 PHE A O 1
ATOM 1513 N N . VAL A 1 196 ? 26.603 0.263 -8.627 1.00 97.12 196 VAL A N 1
ATOM 1514 C CA . VAL A 1 196 ? 26.435 -1.186 -8.490 1.00 97.12 196 VAL A CA 1
ATOM 1515 C C . VAL A 1 196 ? 25.693 -1.479 -7.197 1.00 97.12 196 VAL A C 1
ATOM 1517 O O . VAL A 1 196 ? 26.028 -0.955 -6.128 1.00 97.12 196 VAL A O 1
ATOM 1520 N N . THR A 1 197 ? 24.692 -2.344 -7.293 1.00 95.81 197 THR A N 1
ATOM 1521 C CA . THR A 1 197 ? 23.983 -2.889 -6.140 1.00 95.81 197 THR A CA 1
ATOM 1522 C C . THR A 1 197 ? 23.732 -4.370 -6.350 1.00 95.81 197 THR A C 1
ATOM 1524 O O . THR A 1 197 ? 23.398 -4.800 -7.451 1.00 95.81 197 THR A O 1
ATOM 1527 N N . SER A 1 198 ? 23.974 -5.167 -5.309 1.00 94.31 198 SER A N 1
ATOM 1528 C CA . SER A 1 198 ? 23.799 -6.625 -5.335 1.00 94.31 198 SER A CA 1
ATOM 1529 C C . SER A 1 198 ? 24.423 -7.319 -6.562 1.00 94.31 198 SER A C 1
ATOM 1531 O O . SER A 1 198 ? 23.872 -8.275 -7.096 1.00 94.31 198 SER A O 1
ATOM 1533 N N . GLY A 1 199 ? 25.575 -6.815 -7.022 1.00 93.06 199 GLY A N 1
ATOM 1534 C CA . GLY A 1 199 ? 26.329 -7.356 -8.159 1.00 93.06 199 GLY A CA 1
ATOM 1535 C C . GLY A 1 199 ? 25.852 -6.919 -9.551 1.00 93.06 199 GLY A C 1
ATOM 1536 O O . GLY A 1 199 ? 26.513 -7.257 -10.533 1.00 93.06 199 GLY A O 1
ATOM 1537 N N . LEU A 1 200 ? 24.757 -6.158 -9.659 1.00 95.06 200 LEU A N 1
ATOM 1538 C CA . LEU A 1 200 ? 24.237 -5.629 -10.922 1.00 95.06 200 LEU A CA 1
ATOM 1539 C C . LEU A 1 200 ? 24.527 -4.126 -11.043 1.00 95.06 200 LEU A C 1
ATOM 1541 O O . LEU A 1 200 ? 24.325 -3.351 -10.108 1.00 95.06 200 LEU A O 1
ATOM 1545 N N . GLU A 1 201 ? 25.034 -3.727 -12.207 1.00 97.25 201 GLU A N 1
ATOM 1546 C CA . GLU A 1 201 ? 25.323 -2.336 -12.561 1.00 97.25 201 GLU A CA 1
ATOM 1547 C C . GLU A 1 201 ? 24.082 -1.664 -13.155 1.00 97.25 201 GLU A C 1
ATOM 1549 O O . GLU A 1 201 ? 23.434 -2.215 -14.051 1.00 97.25 201 GLU A O 1
ATOM 1554 N N . PHE A 1 202 ? 23.788 -0.459 -12.672 1.00 98.38 202 PHE A N 1
ATOM 1555 C CA . PHE A 1 202 ? 22.682 0.379 -13.111 1.00 98.38 202 PHE A CA 1
ATOM 1556 C C . PHE A 1 202 ? 23.204 1.736 -13.571 1.00 98.38 202 PHE A C 1
ATOM 1558 O O . PHE A 1 202 ? 24.029 2.366 -12.907 1.00 98.38 202 PHE A O 1
ATOM 1565 N N . VAL A 1 203 ? 22.671 2.207 -14.693 1.00 98.44 203 VAL A N 1
ATOM 1566 C CA . VAL A 1 203 ? 22.854 3.567 -15.197 1.00 98.44 203 VAL A CA 1
ATOM 1567 C C . VAL A 1 203 ? 21.567 4.350 -14.918 1.00 98.44 203 VAL A C 1
ATOM 1569 O O . VAL A 1 203 ? 20.520 3.987 -15.468 1.00 98.44 203 VAL A O 1
ATOM 1572 N N . PRO A 1 204 ? 21.610 5.405 -14.084 1.00 98.31 204 PRO A N 1
ATOM 1573 C CA . PRO A 1 204 ? 20.473 6.296 -13.874 1.00 98.31 204 PRO A CA 1
ATOM 1574 C C . PRO A 1 204 ? 20.062 6.983 -15.181 1.00 98.31 204 PRO A C 1
ATOM 1576 O O . PRO A 1 204 ? 20.905 7.497 -15.915 1.00 98.31 204 PRO A O 1
ATOM 1579 N N . LEU A 1 205 ? 18.763 7.016 -15.470 1.00 98.19 205 LEU A N 1
ATOM 1580 C CA . LEU A 1 205 ? 18.173 7.665 -16.639 1.00 98.19 205 LEU A CA 1
ATOM 1581 C C . LEU A 1 205 ? 17.273 8.828 -16.183 1.00 98.19 205 LEU A C 1
ATOM 1583 O O . LEU A 1 205 ? 16.095 8.598 -15.912 1.00 98.19 205 LEU A O 1
ATOM 1587 N N . PRO A 1 206 ? 17.767 10.076 -16.115 1.00 97.25 206 PRO A N 1
ATOM 1588 C CA . PRO A 1 206 ? 16.915 11.220 -15.809 1.00 97.25 206 PRO A CA 1
ATOM 1589 C C . PRO A 1 206 ? 15.803 11.360 -16.851 1.00 97.25 206 PRO A C 1
ATOM 1591 O O . PRO A 1 206 ? 16.070 11.429 -18.057 1.00 97.25 206 PRO A O 1
ATOM 1594 N N . VAL A 1 207 ? 14.556 11.408 -16.397 1.00 95.62 207 VAL A N 1
ATOM 1595 C CA . VAL A 1 207 ? 13.369 11.584 -17.240 1.00 95.62 207 VAL A CA 1
ATOM 1596 C C . VAL A 1 207 ? 12.452 12.638 -16.638 1.00 95.62 207 VAL A C 1
ATOM 1598 O O . VAL A 1 207 ? 12.524 12.935 -15.450 1.00 95.62 207 VAL A O 1
ATOM 1601 N N . ILE A 1 208 ? 11.628 13.258 -17.479 1.00 93.56 208 ILE A N 1
ATOM 1602 C CA . ILE A 1 208 ? 10.730 14.330 -17.055 1.00 93.56 208 ILE A CA 1
ATOM 1603 C C . ILE A 1 208 ? 9.371 13.712 -16.753 1.00 93.56 208 ILE A C 1
ATOM 1605 O O . ILE A 1 208 ? 8.839 12.961 -17.574 1.00 93.56 208 ILE A O 1
ATOM 1609 N N . HIS A 1 209 ? 8.816 14.068 -15.602 1.00 89.50 209 HIS A N 1
ATOM 1610 C CA . HIS A 1 209 ? 7.508 13.660 -15.117 1.00 89.50 209 HIS A CA 1
ATOM 1611 C C . HIS A 1 209 ? 6.689 14.912 -14.795 1.00 89.50 209 HIS A C 1
ATOM 1613 O O . HIS A 1 209 ? 7.049 15.696 -13.923 1.00 89.50 209 HIS A O 1
ATOM 1619 N N . GLY A 1 210 ? 5.614 15.151 -15.547 1.00 84.81 210 GLY A N 1
ATOM 1620 C CA . GLY A 1 210 ? 4.929 16.450 -15.549 1.00 84.81 210 GLY A CA 1
ATOM 1621 C C . GLY A 1 210 ? 5.717 17.510 -16.329 1.00 84.81 210 GLY A C 1
ATOM 1622 O O . GLY A 1 210 ? 6.247 17.207 -17.403 1.00 84.81 210 GLY A O 1
ATOM 1623 N N . GLU A 1 211 ? 5.764 18.744 -15.820 1.00 74.12 211 GLU A N 1
ATOM 1624 C CA . GLU A 1 211 ? 6.433 19.875 -16.484 1.00 74.12 211 GLU A CA 1
ATOM 1625 C C . GLU A 1 211 ? 7.946 19.929 -16.212 1.00 74.12 211 GLU A C 1
ATOM 1627 O O . GLU A 1 211 ? 8.737 19.743 -17.144 1.00 74.12 211 GLU A O 1
ATOM 1632 N N . ASP A 1 212 ? 8.328 20.138 -14.945 1.00 78.75 212 ASP A N 1
ATOM 1633 C CA . ASP A 1 212 ? 9.705 20.460 -14.518 1.00 78.75 212 ASP A CA 1
ATOM 1634 C C . ASP A 1 212 ? 10.267 19.506 -13.450 1.00 78.75 212 ASP A C 1
ATOM 1636 O O . ASP A 1 212 ? 11.313 19.763 -12.851 1.00 78.75 212 ASP A O 1
ATOM 1640 N N . TYR A 1 213 ? 9.578 18.400 -13.181 1.00 87.81 213 TYR A N 1
ATOM 1641 C CA . TYR A 1 213 ? 10.022 17.424 -12.197 1.00 87.81 213 TYR A CA 1
ATOM 1642 C C . TYR A 1 213 ? 10.791 16.283 -12.875 1.00 87.81 213 TYR A C 1
ATOM 1644 O O . TYR A 1 213 ? 10.388 15.774 -13.922 1.00 87.81 213 TYR A O 1
ATOM 1652 N N . ILE A 1 214 ? 11.931 15.913 -12.287 1.00 91.44 214 ILE A N 1
ATOM 1653 C CA . ILE A 1 214 ? 12.819 14.868 -12.798 1.00 91.44 214 ILE A CA 1
ATOM 1654 C C . ILE A 1 214 ? 12.708 13.649 -11.888 1.00 91.44 214 ILE A C 1
ATOM 1656 O O . ILE A 1 214 ? 13.043 13.732 -10.706 1.00 91.44 214 ILE A O 1
ATOM 1660 N N . CYS A 1 215 ? 12.301 12.519 -12.457 1.00 93.75 215 CYS A N 1
ATOM 1661 C CA . CYS A 1 215 ? 12.433 11.201 -11.839 1.00 93.75 215 CYS A CA 1
ATOM 1662 C C . CYS A 1 215 ? 13.542 10.396 -12.534 1.00 93.75 215 CYS A C 1
ATOM 1664 O O . CYS A 1 215 ? 14.124 10.827 -13.540 1.00 93.75 215 CYS A O 1
ATOM 1666 N N . LEU A 1 216 ? 13.873 9.235 -11.971 1.00 97.81 216 LEU A N 1
ATOM 1667 C CA . LEU A 1 216 ? 14.878 8.335 -12.526 1.00 97.81 216 LEU A CA 1
ATOM 1668 C C . LEU A 1 216 ? 14.228 7.080 -13.106 1.00 97.81 216 LEU A C 1
ATOM 1670 O O . LEU A 1 216 ? 13.555 6.337 -12.401 1.00 97.81 216 LEU A O 1
ATOM 1674 N N . GLY A 1 217 ? 14.507 6.807 -14.377 1.00 98.12 217 GLY A N 1
ATOM 1675 C CA . GLY A 1 217 ? 14.518 5.445 -14.896 1.00 98.12 217 GLY A CA 1
ATOM 1676 C C . GLY A 1 217 ? 15.887 4.797 -14.683 1.00 98.12 217 GLY A C 1
ATOM 1677 O O . GLY A 1 217 ? 16.839 5.446 -14.244 1.00 98.12 217 GLY A O 1
ATOM 1678 N N . PHE A 1 218 ? 16.022 3.529 -15.056 1.00 98.62 218 PHE A N 1
ATOM 1679 C CA . PHE A 1 218 ? 17.280 2.798 -14.930 1.00 98.62 218 PHE A CA 1
ATOM 1680 C C . PHE A 1 218 ? 17.547 1.913 -16.139 1.00 98.62 218 PHE A C 1
ATOM 1682 O O . PHE A 1 218 ? 16.672 1.186 -16.609 1.00 98.62 218 PHE A O 1
ATOM 1689 N N . LEU A 1 219 ? 18.786 1.958 -16.620 1.00 98.56 219 LEU A N 1
ATOM 1690 C CA . LEU A 1 219 ? 19.309 1.072 -17.648 1.00 98.56 219 LEU A CA 1
ATOM 1691 C C . LEU A 1 219 ? 20.255 0.051 -17.008 1.00 98.56 219 LEU A C 1
ATOM 1693 O O . LEU A 1 219 ? 21.174 0.436 -16.290 1.00 98.56 219 LEU A O 1
ATOM 1697 N N . PHE A 1 220 ? 20.051 -1.235 -17.278 1.00 97.81 220 PHE A N 1
ATOM 1698 C CA . PHE A 1 220 ? 20.841 -2.318 -16.689 1.00 97.81 220 PHE A CA 1
ATOM 1699 C C . PHE A 1 220 ? 20.920 -3.546 -17.606 1.00 97.81 220 PHE A C 1
ATOM 1701 O O . PHE A 1 220 ? 20.205 -3.658 -18.604 1.00 97.81 220 PHE A O 1
ATOM 1708 N N . GLY A 1 221 ? 21.805 -4.477 -17.246 1.00 94.31 221 GLY A N 1
ATOM 1709 C CA . GLY A 1 221 ? 22.069 -5.702 -18.000 1.00 94.31 221 GLY A CA 1
ATOM 1710 C C . GLY A 1 221 ? 23.095 -5.497 -19.118 1.00 94.31 221 GLY A C 1
ATOM 1711 O O . GLY A 1 221 ? 22.966 -4.609 -19.962 1.00 94.31 221 GLY A O 1
ATOM 1712 N N . ARG A 1 222 ? 24.148 -6.326 -19.117 1.00 87.62 222 ARG A N 1
ATOM 1713 C CA . ARG A 1 222 ? 25.250 -6.225 -20.095 1.00 87.62 222 ARG A CA 1
ATOM 1714 C C . ARG A 1 222 ? 24.993 -7.044 -21.354 1.00 87.62 222 ARG A C 1
ATOM 1716 O O . ARG A 1 222 ? 25.252 -6.569 -22.456 1.00 87.62 222 ARG A O 1
ATOM 1723 N N . LYS A 1 223 ? 24.503 -8.274 -21.189 1.00 90.06 223 LYS A N 1
ATOM 1724 C CA . LYS A 1 223 ? 24.202 -9.175 -22.307 1.00 90.06 223 LYS A CA 1
ATOM 1725 C C . LYS A 1 223 ? 22.834 -8.906 -22.923 1.00 90.06 223 LYS A C 1
ATOM 1727 O O . LYS A 1 223 ? 22.738 -8.831 -24.144 1.00 90.06 223 LYS A O 1
ATOM 1732 N N . SER A 1 224 ? 21.815 -8.740 -22.083 1.00 94.81 224 SER A N 1
ATOM 1733 C CA . SER A 1 224 ? 20.498 -8.256 -22.494 1.00 94.81 224 SER A CA 1
ATOM 1734 C C . SER A 1 224 ? 20.276 -6.875 -21.894 1.00 94.81 224 SER A C 1
ATOM 1736 O O . SER A 1 224 ? 20.247 -6.738 -20.671 1.00 94.81 224 SER A O 1
ATOM 1738 N N . LYS A 1 225 ? 20.145 -5.859 -22.746 1.00 96.94 225 LYS A N 1
ATOM 1739 C CA . LYS A 1 225 ? 20.052 -4.459 -22.333 1.00 96.94 225 LYS A CA 1
ATOM 1740 C C . LYS A 1 225 ? 18.598 -4.101 -22.018 1.00 96.94 225 LYS A C 1
ATOM 1742 O O . LYS A 1 225 ? 17.749 -4.121 -22.916 1.00 96.94 225 LYS A O 1
ATOM 1747 N N . VAL A 1 226 ? 18.318 -3.768 -20.760 1.00 98.62 226 VAL A N 1
ATOM 1748 C CA . VAL A 1 226 ? 16.974 -3.463 -20.251 1.00 98.62 226 VAL A CA 1
ATOM 1749 C C . VAL A 1 226 ? 16.906 -2.017 -19.787 1.00 98.62 226 VAL A C 1
ATOM 1751 O O . VAL A 1 226 ? 17.772 -1.576 -19.038 1.00 98.62 226 VAL A O 1
ATOM 1754 N N . ALA A 1 227 ? 15.869 -1.289 -20.198 1.00 98.62 227 ALA A N 1
ATOM 1755 C CA . ALA A 1 227 ? 15.530 0.006 -19.614 1.00 98.62 227 ALA A CA 1
ATOM 1756 C C . ALA A 1 227 ? 14.191 -0.096 -18.878 1.00 98.62 227 ALA A C 1
ATOM 1758 O O . ALA A 1 227 ? 13.212 -0.551 -19.467 1.00 98.62 227 ALA A O 1
ATOM 1759 N N . TYR A 1 228 ? 14.153 0.334 -17.619 1.00 98.69 228 TYR A N 1
ATOM 1760 C CA . TYR A 1 228 ? 12.943 0.469 -16.811 1.00 98.69 228 TYR A CA 1
ATOM 1761 C C . TYR A 1 228 ? 12.668 1.947 -16.549 1.00 98.69 228 TYR A C 1
ATOM 1763 O O . TYR A 1 228 ? 13.508 2.633 -15.966 1.00 98.69 228 TYR A O 1
ATOM 1771 N N . ILE A 1 229 ? 11.529 2.447 -17.020 1.00 98.00 229 ILE A N 1
ATOM 1772 C CA . ILE A 1 229 ? 11.176 3.866 -16.949 1.00 98.00 229 ILE A CA 1
ATOM 1773 C C . ILE A 1 229 ? 9.685 3.981 -16.616 1.00 98.00 229 ILE A C 1
ATOM 1775 O O . ILE A 1 229 ? 8.833 3.849 -17.497 1.00 98.00 229 ILE A O 1
ATOM 1779 N N . SER A 1 230 ? 9.374 4.212 -15.342 1.00 94.75 230 SER A N 1
ATOM 1780 C CA . SER A 1 230 ? 8.028 4.563 -14.883 1.00 94.75 230 SER A CA 1
ATOM 1781 C C . SER A 1 230 ? 7.831 6.082 -14.870 1.00 94.75 230 SER A C 1
ATOM 1783 O O . SER A 1 230 ? 8.798 6.836 -14.993 1.00 94.75 230 SER A O 1
ATOM 1785 N N . ASP A 1 231 ? 6.574 6.517 -14.743 1.00 91.75 231 ASP A N 1
ATOM 1786 C CA . ASP A 1 231 ? 6.196 7.906 -14.473 1.00 91.75 231 ASP A CA 1
ATOM 1787 C C . ASP A 1 231 ? 6.843 8.922 -15.425 1.00 91.75 231 ASP A C 1
ATOM 1789 O O . ASP A 1 231 ? 7.452 9.883 -14.977 1.00 91.75 231 ASP A O 1
ATOM 1793 N N . VAL A 1 232 ? 6.730 8.765 -16.748 1.00 92.81 232 VAL A N 1
ATOM 1794 C CA . VAL A 1 232 ? 7.466 9.617 -17.708 1.00 92.81 232 VAL A CA 1
ATOM 1795 C C . VAL A 1 232 ? 6.551 10.360 -18.675 1.00 92.81 232 VAL A C 1
ATOM 1797 O O . VAL A 1 232 ? 5.870 9.763 -19.499 1.00 92.81 232 VAL A O 1
ATOM 1800 N N . SER A 1 233 ? 6.612 11.693 -18.666 1.00 90.38 233 SER A N 1
ATOM 1801 C CA . SER A 1 233 ? 5.940 12.549 -19.653 1.00 90.38 233 SER A CA 1
ATOM 1802 C C . SER A 1 233 ? 6.822 12.834 -20.874 1.00 90.38 233 SER A C 1
ATOM 1804 O O . SER A 1 233 ? 6.318 12.962 -21.998 1.00 90.38 233 SER A O 1
ATOM 1806 N N . ARG A 1 234 ? 8.145 12.952 -20.679 1.00 91.44 234 ARG A N 1
ATOM 1807 C CA . ARG A 1 234 ? 9.098 13.314 -21.740 1.00 91.44 234 ARG A CA 1
ATOM 1808 C C . ARG A 1 234 ? 10.512 12.808 -21.451 1.00 91.44 234 ARG A C 1
ATOM 1810 O O . ARG A 1 234 ? 11.002 12.868 -20.328 1.00 91.44 234 ARG A O 1
ATOM 1817 N N . PHE A 1 235 ? 11.211 12.401 -22.508 1.00 94.19 235 PHE A N 1
ATOM 1818 C CA . PHE A 1 235 ? 12.627 12.046 -22.447 1.00 94.19 235 PHE A CA 1
ATOM 1819 C C . PHE A 1 235 ? 13.507 13.265 -22.746 1.00 94.19 235 PHE A C 1
ATOM 1821 O O . PHE A 1 235 ? 13.319 13.912 -23.781 1.00 94.19 235 PHE A O 1
ATOM 1828 N N . PRO A 1 236 ? 14.493 13.583 -21.891 1.00 95.25 236 PRO A N 1
ATOM 1829 C CA . PRO A 1 236 ? 15.602 14.439 -22.284 1.00 95.25 236 PRO A CA 1
ATOM 1830 C C . PRO A 1 236 ? 16.349 13.846 -23.494 1.00 95.25 236 PRO A C 1
ATOM 1832 O O . PRO A 1 236 ? 16.484 12.621 -23.572 1.00 95.25 236 PRO A O 1
ATOM 1835 N N . PRO A 1 237 ? 16.897 14.671 -24.412 1.00 95.75 237 PRO A N 1
ATOM 1836 C CA . PRO A 1 237 ? 17.612 14.172 -25.590 1.00 95.75 237 PRO A CA 1
ATOM 1837 C C . PRO A 1 237 ? 18.774 13.225 -25.261 1.00 95.75 237 PRO A C 1
ATOM 1839 O O . PRO A 1 237 ? 19.009 12.267 -25.993 1.00 95.75 237 PRO A O 1
ATOM 1842 N N . SER A 1 238 ? 19.484 13.466 -24.155 1.00 96.25 238 SER A N 1
ATOM 1843 C CA . SER A 1 238 ? 20.567 12.602 -23.671 1.00 96.25 238 SER A CA 1
ATOM 1844 C C . SER A 1 238 ? 20.059 11.214 -23.280 1.00 96.25 238 SER A C 1
ATOM 1846 O O . SER A 1 238 ? 20.624 10.209 -23.709 1.00 96.25 238 SER A O 1
ATOM 1848 N N . THR A 1 239 ? 18.966 11.156 -22.519 1.00 97.19 239 THR A N 1
ATOM 1849 C CA . THR A 1 239 ? 18.333 9.908 -22.087 1.00 97.19 239 THR A CA 1
ATOM 1850 C C . THR A 1 239 ? 17.763 9.137 -23.273 1.00 97.19 239 THR A C 1
ATOM 1852 O O . THR A 1 239 ? 18.053 7.951 -23.414 1.00 97.19 239 THR A O 1
ATOM 1855 N N . GLU A 1 240 ? 17.023 9.802 -24.170 1.00 97.06 240 GLU A N 1
ATOM 1856 C CA . GLU A 1 240 ? 16.486 9.170 -25.386 1.00 97.06 240 GLU A CA 1
ATOM 1857 C C . GLU A 1 240 ? 17.619 8.616 -26.261 1.00 97.06 240 GLU A C 1
ATOM 1859 O O . GLU A 1 240 ? 17.551 7.475 -26.719 1.00 97.06 240 GLU A O 1
ATOM 1864 N N . HIS A 1 241 ? 18.711 9.371 -26.427 1.00 97.25 241 HIS A N 1
ATOM 1865 C CA . HIS A 1 241 ? 19.882 8.900 -27.159 1.00 97.25 241 HIS A CA 1
ATOM 1866 C C . HIS A 1 241 ? 20.492 7.642 -26.517 1.00 97.25 241 HIS A C 1
ATOM 1868 O O . HIS A 1 241 ? 20.723 6.659 -27.224 1.00 97.25 241 HIS A O 1
ATOM 1874 N N . ALA A 1 242 ? 20.684 7.625 -25.193 1.00 97.12 242 ALA A N 1
ATOM 1875 C CA . ALA A 1 242 ? 21.295 6.510 -24.458 1.00 97.12 242 ALA A CA 1
ATOM 1876 C C . ALA A 1 242 ? 20.513 5.183 -24.554 1.00 97.12 242 ALA A C 1
ATOM 1878 O O . ALA A 1 242 ? 21.109 4.099 -24.483 1.00 97.12 242 ALA A O 1
ATOM 1879 N N . ILE A 1 243 ? 19.193 5.257 -24.739 1.00 97.38 243 ILE A N 1
ATOM 1880 C CA . ILE A 1 243 ? 18.320 4.079 -24.843 1.00 97.38 243 ILE A CA 1
ATOM 1881 C C . ILE A 1 243 ? 17.892 3.756 -26.281 1.00 97.38 243 ILE A C 1
ATOM 1883 O O . ILE A 1 243 ? 17.432 2.649 -26.540 1.00 97.38 243 ILE A O 1
ATOM 1887 N N . SER A 1 244 ? 18.048 4.684 -27.228 1.00 97.56 244 SER A N 1
ATOM 1888 C CA . SER A 1 244 ? 17.682 4.455 -28.629 1.00 97.56 244 SER A CA 1
ATOM 1889 C C . SER A 1 244 ? 18.641 3.509 -29.354 1.00 97.56 244 SER A C 1
ATOM 1891 O O . SER A 1 244 ? 19.859 3.533 -29.150 1.00 97.56 244 SER A O 1
ATOM 1893 N N . LYS A 1 245 ? 18.101 2.762 -30.323 1.00 97.00 245 LYS A N 1
ATOM 1894 C CA . LYS A 1 245 ? 18.885 1.935 -31.250 1.00 97.00 245 LYS A CA 1
ATOM 1895 C C . LYS A 1 245 ? 19.993 2.711 -31.973 1.00 97.00 245 LYS A C 1
ATOM 1897 O O . LYS A 1 245 ? 21.057 2.148 -32.210 1.00 97.00 245 LYS A O 1
ATOM 1902 N N . SER A 1 246 ? 19.746 3.973 -32.326 1.00 94.38 246 SER A N 1
ATOM 1903 C CA . SER A 1 246 ? 20.702 4.837 -33.034 1.00 94.38 246 SER A CA 1
ATOM 1904 C C . SER A 1 246 ? 21.784 5.455 -32.147 1.00 94.38 246 SER A C 1
ATOM 1906 O O . SER A 1 246 ? 22.766 5.958 -32.685 1.00 94.38 246 SER A O 1
ATOM 1908 N N . GLY A 1 247 ? 21.591 5.477 -30.827 1.00 95.12 247 GLY A N 1
ATOM 1909 C CA . GLY A 1 247 ? 22.551 6.039 -29.878 1.00 95.12 247 GLY A CA 1
ATOM 1910 C C . GLY A 1 247 ? 23.246 4.950 -29.077 1.00 95.12 247 GLY A C 1
ATOM 1911 O O . GLY A 1 247 ? 24.235 4.380 -29.529 1.00 95.12 247 GLY A O 1
ATOM 1912 N N . GLY A 1 248 ? 22.719 4.628 -27.895 1.00 92.19 248 GLY A N 1
ATOM 1913 C CA . GLY A 1 248 ? 23.326 3.646 -26.990 1.00 92.19 248 GLY A CA 1
ATOM 1914 C C . GLY A 1 248 ? 23.158 2.175 -27.394 1.00 92.19 248 GLY A C 1
ATOM 1915 O O . GLY A 1 248 ? 23.561 1.296 -26.631 1.00 92.19 248 GLY A O 1
ATOM 1916 N N . GLY A 1 249 ? 22.556 1.888 -28.549 1.00 93.81 249 GLY A N 1
ATOM 1917 C CA . GLY A 1 249 ? 22.318 0.536 -29.053 1.00 93.81 249 GLY A CA 1
ATOM 1918 C C . GLY A 1 249 ? 20.932 -0.006 -28.701 1.00 93.81 249 GLY A C 1
ATOM 1919 O O . GLY A 1 249 ? 20.276 0.455 -27.768 1.00 93.81 249 GLY A O 1
ATOM 1920 N N . GLN A 1 250 ? 20.473 -0.982 -29.490 1.00 97.00 250 GLN A N 1
ATOM 1921 C CA . GLN A 1 250 ? 19.111 -1.509 -29.402 1.00 97.00 250 GLN A CA 1
ATOM 1922 C C . GLN A 1 250 ? 18.860 -2.200 -28.056 1.00 97.00 250 GLN A C 1
ATOM 1924 O O . GLN A 1 250 ? 19.580 -3.133 -27.711 1.00 97.00 250 GLN A O 1
ATOM 1929 N N . LEU A 1 251 ? 17.816 -1.782 -27.336 1.00 98.38 251 LEU A N 1
ATOM 1930 C CA . LEU A 1 251 ? 17.368 -2.472 -26.125 1.00 98.38 251 LEU A CA 1
ATOM 1931 C C . LEU A 1 251 ? 16.787 -3.846 -26.458 1.00 98.38 251 LEU A C 1
ATOM 1933 O O . LEU A 1 251 ? 16.034 -3.991 -27.426 1.00 98.38 251 LEU A O 1
ATOM 1937 N N . ASP A 1 252 ? 17.067 -4.829 -25.610 1.00 98.44 252 ASP A N 1
ATOM 1938 C CA . ASP A 1 252 ? 16.381 -6.118 -25.629 1.00 98.44 252 ASP A CA 1
ATOM 1939 C C . ASP A 1 252 ? 14.978 -5.998 -25.035 1.00 98.44 252 ASP A C 1
ATOM 1941 O O . ASP A 1 252 ? 14.032 -6.574 -25.572 1.00 98.44 252 ASP A O 1
ATOM 1945 N N . LEU A 1 253 ? 14.835 -5.195 -23.978 1.00 98.69 253 LEU A N 1
ATOM 1946 C CA . LEU A 1 253 ? 13.556 -4.938 -23.332 1.00 98.69 253 LEU A CA 1
ATOM 1947 C C . LEU A 1 253 ? 13.445 -3.480 -22.871 1.00 98.69 253 LEU A C 1
ATOM 1949 O O . LEU A 1 253 ? 14.313 -2.965 -22.168 1.00 98.69 253 LEU A O 1
ATOM 1953 N N . LEU A 1 254 ? 12.345 -2.832 -23.242 1.00 98.75 254 LEU A N 1
ATOM 1954 C CA . LEU A 1 254 ? 11.928 -1.538 -22.713 1.00 98.75 254 LEU A CA 1
ATOM 1955 C C . LEU A 1 254 ? 10.693 -1.731 -21.829 1.00 98.75 254 LEU A C 1
ATOM 1957 O O . LEU A 1 254 ? 9.642 -2.124 -22.323 1.00 98.75 254 LEU A O 1
ATOM 1961 N N . ILE A 1 255 ? 10.804 -1.446 -20.539 1.00 98.75 255 ILE A N 1
ATOM 1962 C CA . ILE A 1 255 ? 9.670 -1.373 -19.618 1.00 98.75 255 ILE A CA 1
ATOM 1963 C C . ILE A 1 255 ? 9.323 0.103 -19.453 1.00 98.75 255 ILE A C 1
ATOM 1965 O O . ILE A 1 255 ? 10.180 0.882 -19.033 1.00 98.75 255 ILE A O 1
ATOM 1969 N N . LEU A 1 256 ? 8.109 0.492 -19.841 1.00 98.00 256 LEU A N 1
ATOM 1970 C CA . LEU A 1 256 ? 7.758 1.901 -20.011 1.00 98.00 256 LEU A CA 1
ATOM 1971 C C . LEU A 1 256 ? 6.337 2.221 -19.541 1.00 98.00 256 LEU A C 1
ATOM 1973 O O . LEU A 1 256 ? 5.404 1.472 -19.818 1.00 98.00 256 LEU A O 1
ATOM 1977 N N . ASP A 1 257 ? 6.183 3.365 -18.885 1.00 93.12 257 ASP A N 1
ATOM 1978 C CA . ASP A 1 257 ? 4.889 3.925 -18.498 1.00 93.12 257 ASP A CA 1
ATOM 1979 C C . ASP A 1 257 ? 3.923 4.115 -19.687 1.00 93.12 257 ASP A C 1
ATOM 1981 O O . ASP A 1 257 ? 4.307 4.534 -20.791 1.00 93.12 257 ASP A O 1
ATOM 1985 N N . CYS A 1 258 ? 2.650 3.795 -19.466 1.00 87.00 258 CYS A N 1
ATOM 1986 C CA . CYS A 1 258 ? 1.624 3.733 -20.496 1.00 87.00 258 CYS A CA 1
ATOM 1987 C C . CYS A 1 258 ? 0.793 5.019 -20.561 1.00 87.00 258 CYS A C 1
ATOM 1989 O O . CYS A 1 258 ? -0.314 5.104 -20.033 1.00 87.00 258 CYS A O 1
ATOM 1991 N N . LEU A 1 259 ? 1.314 6.015 -21.277 1.00 80.12 259 LEU A N 1
ATOM 1992 C CA . LEU A 1 259 ? 0.660 7.292 -21.547 1.00 80.12 259 LEU A CA 1
ATOM 1993 C C . LEU A 1 259 ? 0.296 7.437 -23.034 1.00 80.12 259 LEU A C 1
ATOM 1995 O O . LEU A 1 259 ? 0.729 6.679 -23.904 1.00 80.12 259 LEU A O 1
ATOM 1999 N N . SER A 1 260 ? -0.471 8.480 -23.359 1.00 73.69 260 SER A N 1
ATOM 2000 C CA . SER A 1 260 ? -1.019 8.726 -24.705 1.00 73.69 260 SER A CA 1
ATOM 2001 C C . SER A 1 260 ? 0.015 8.765 -25.843 1.00 73.69 260 SER A C 1
ATOM 2003 O O . SER A 1 260 ? -0.338 8.534 -26.998 1.00 73.69 260 SER A O 1
ATOM 2005 N N . ARG A 1 261 ? 1.294 9.041 -25.544 1.00 81.94 261 ARG A N 1
ATOM 2006 C CA . ARG A 1 261 ? 2.391 9.154 -26.528 1.00 81.94 261 ARG A CA 1
ATOM 2007 C C . ARG A 1 261 ? 3.432 8.036 -26.434 1.00 81.94 261 ARG A C 1
ATOM 2009 O O . ARG A 1 261 ? 4.480 8.120 -27.083 1.00 81.94 261 ARG A O 1
ATOM 2016 N N . THR A 1 262 ? 3.163 6.989 -25.658 1.00 90.88 262 THR A N 1
ATOM 2017 C CA . THR A 1 262 ? 4.132 5.920 -25.388 1.00 90.88 262 THR A CA 1
ATOM 2018 C C . THR A 1 262 ? 4.523 5.153 -26.656 1.00 90.88 262 THR A C 1
ATOM 2020 O O . THR A 1 262 ? 5.707 4.911 -26.882 1.00 90.88 262 THR A O 1
ATOM 2023 N N . LEU A 1 263 ? 3.582 4.857 -27.561 1.00 95.56 263 LEU A N 1
ATOM 2024 C CA . LEU A 1 263 ? 3.889 4.151 -28.817 1.00 95.56 263 LEU A CA 1
ATOM 2025 C C . LEU A 1 263 ? 4.821 4.946 -29.744 1.00 95.56 263 LEU A C 1
ATOM 2027 O O . LEU A 1 263 ? 5.694 4.362 -30.387 1.00 95.56 263 LEU A O 1
ATOM 2031 N N . ASP A 1 264 ? 4.696 6.276 -29.786 1.00 94.69 264 ASP A N 1
ATOM 2032 C CA . ASP A 1 264 ? 5.619 7.117 -30.555 1.00 94.69 264 ASP A CA 1
ATOM 2033 C C . ASP A 1 264 ? 7.037 7.048 -29.978 1.00 94.69 264 ASP A C 1
ATOM 2035 O O . ASP A 1 264 ? 8.013 7.038 -30.731 1.00 94.69 264 ASP A O 1
ATOM 2039 N N . ALA A 1 265 ? 7.166 7.007 -28.647 1.00 95.38 265 ALA A N 1
ATOM 2040 C CA . ALA A 1 265 ? 8.457 6.827 -27.989 1.00 95.38 265 ALA A CA 1
ATOM 2041 C C . ALA A 1 265 ? 9.061 5.454 -28.311 1.00 95.38 265 ALA A C 1
ATOM 2043 O O . ALA A 1 265 ? 10.229 5.386 -28.690 1.00 95.38 265 ALA A O 1
ATOM 2044 N N . VAL A 1 266 ? 8.261 4.382 -28.275 1.00 97.56 266 VAL A N 1
ATOM 2045 C CA . VAL A 1 266 ? 8.707 3.035 -28.671 1.00 97.56 266 VAL A CA 1
ATOM 2046 C C . VAL A 1 266 ? 9.244 3.026 -30.104 1.00 97.56 266 VAL A C 1
ATOM 2048 O O . VAL A 1 266 ? 10.300 2.443 -30.341 1.00 97.56 266 VAL A O 1
ATOM 2051 N N . LYS A 1 267 ? 8.593 3.717 -31.052 1.00 96.56 267 LYS A N 1
ATOM 2052 C CA . LYS A 1 267 ? 9.099 3.825 -32.435 1.00 96.56 267 LYS A CA 1
ATOM 2053 C C . LYS A 1 267 ? 10.458 4.516 -32.517 1.00 96.56 267 LYS A C 1
ATOM 2055 O O . LYS A 1 267 ? 11.330 4.045 -33.244 1.00 96.56 267 LYS A O 1
ATOM 2060 N N . ARG A 1 268 ? 10.645 5.623 -31.789 1.00 96.31 268 ARG A N 1
ATOM 2061 C CA . ARG A 1 268 ? 11.915 6.374 -31.793 1.00 96.31 268 ARG A CA 1
ATOM 2062 C C . ARG A 1 268 ? 13.045 5.605 -31.108 1.00 96.31 268 ARG A C 1
ATOM 2064 O O . ARG A 1 268 ? 14.166 5.592 -31.609 1.00 96.31 268 ARG A O 1
ATOM 2071 N N . ILE A 1 269 ? 12.746 4.925 -30.002 1.00 97.81 269 ILE A N 1
ATOM 2072 C CA . ILE A 1 269 ? 13.716 4.127 -29.239 1.00 97.81 269 ILE A CA 1
ATOM 2073 C C . ILE A 1 269 ? 14.061 2.822 -29.983 1.00 97.81 269 ILE A C 1
ATOM 2075 O O . ILE A 1 269 ? 15.223 2.412 -30.012 1.00 97.81 269 ILE A O 1
ATOM 2079 N N . CYS A 1 270 ? 13.074 2.210 -30.644 1.00 98.06 270 CYS A N 1
ATOM 2080 C CA . CYS A 1 270 ? 13.170 0.974 -31.427 1.00 98.06 270 CYS A CA 1
ATOM 2081 C C . CYS A 1 270 ? 13.736 -0.234 -30.636 1.00 98.06 270 CYS A C 1
ATOM 2083 O O . CYS A 1 270 ? 14.713 -0.851 -31.078 1.00 98.06 270 CYS A O 1
ATOM 2085 N N . PRO A 1 271 ? 13.160 -0.601 -29.470 1.00 98.38 271 PRO A N 1
ATOM 2086 C CA . PRO A 1 271 ? 13.575 -1.794 -28.725 1.00 98.38 271 PRO A CA 1
ATOM 2087 C C . PRO A 1 271 ? 13.210 -3.084 -29.485 1.00 98.38 271 PRO A C 1
ATOM 2089 O O . PRO A 1 271 ? 12.435 -3.050 -30.440 1.00 98.38 271 PRO A O 1
ATOM 2092 N N . LYS A 1 272 ? 13.749 -4.238 -29.073 1.00 98.25 272 LYS A N 1
ATOM 2093 C CA . LYS A 1 272 ? 13.290 -5.548 -29.579 1.00 98.25 272 LYS A CA 1
ATOM 2094 C C . LYS A 1 272 ? 11.899 -5.897 -29.041 1.00 98.25 272 LYS A C 1
ATOM 2096 O O . LYS A 1 272 ? 11.072 -6.414 -29.787 1.00 98.25 272 LYS A O 1
ATOM 2101 N N . ARG A 1 273 ? 11.657 -5.586 -27.765 1.00 98.44 273 ARG A N 1
ATOM 2102 C CA . ARG A 1 273 ? 10.381 -5.770 -27.071 1.00 98.44 273 ARG A CA 1
ATOM 2103 C C . ARG A 1 273 ? 10.101 -4.600 -26.132 1.00 98.44 273 ARG A C 1
ATOM 2105 O O . ARG A 1 273 ? 11.033 -4.088 -25.509 1.00 98.44 273 ARG A O 1
ATOM 2112 N N . ALA A 1 274 ? 8.838 -4.208 -25.998 1.00 98.56 274 ALA A N 1
ATOM 2113 C CA . ALA A 1 274 ? 8.380 -3.267 -24.986 1.00 98.56 274 ALA A CA 1
ATOM 2114 C C . ALA A 1 274 ? 7.239 -3.854 -24.140 1.00 98.56 274 ALA A C 1
ATOM 2116 O O . ALA A 1 274 ? 6.322 -4.483 -24.668 1.00 98.56 274 ALA A O 1
ATOM 2117 N N . LEU A 1 275 ? 7.304 -3.632 -22.829 1.00 98.69 275 LEU A N 1
ATOM 2118 C CA . LEU A 1 275 ? 6.259 -3.981 -21.872 1.00 98.69 275 LEU A CA 1
ATOM 2119 C C . LEU A 1 275 ? 5.764 -2.716 -21.179 1.00 98.69 275 LEU A C 1
ATOM 2121 O O . LEU A 1 275 ? 6.559 -1.972 -20.606 1.00 98.69 275 LEU A O 1
ATOM 2125 N N . PHE A 1 276 ? 4.460 -2.473 -21.238 1.00 98.44 276 PHE A N 1
ATOM 2126 C CA . PHE A 1 276 ? 3.860 -1.292 -20.630 1.00 98.44 276 PHE A CA 1
ATOM 2127 C C . PHE A 1 276 ? 3.430 -1.529 -19.184 1.00 98.44 276 PHE A C 1
ATOM 2129 O O . PHE A 1 276 ? 2.943 -2.608 -18.846 1.00 98.44 276 PHE A O 1
ATOM 2136 N N . ILE A 1 277 ? 3.640 -0.507 -18.355 1.00 97.94 277 ILE A N 1
ATOM 2137 C CA . ILE A 1 277 ? 3.295 -0.417 -16.926 1.00 97.94 277 ILE A CA 1
ATOM 2138 C C . ILE A 1 277 ? 2.561 0.910 -16.662 1.00 97.94 277 ILE A C 1
ATOM 2140 O O . ILE A 1 277 ? 2.363 1.690 -17.589 1.00 97.94 277 ILE A O 1
ATOM 2144 N N . GLY A 1 278 ? 2.129 1.168 -15.426 1.00 95.38 278 GLY A N 1
ATOM 2145 C CA . GLY A 1 278 ? 1.412 2.398 -15.067 1.00 95.38 278 GLY A CA 1
ATOM 2146 C C . GLY A 1 278 ? -0.013 2.494 -15.627 1.00 95.38 278 GLY A C 1
ATOM 2147 O O . GLY A 1 278 ? -0.592 3.578 -15.675 1.00 95.38 278 GLY A O 1
ATOM 2148 N N . MET A 1 279 ? -0.613 1.370 -16.036 1.00 95.31 279 MET A N 1
ATOM 2149 C CA . MET A 1 279 ? -1.944 1.368 -16.650 1.00 95.31 279 MET A CA 1
ATOM 2150 C C . MET A 1 279 ? -3.034 1.811 -15.663 1.00 95.31 279 MET A C 1
ATOM 2152 O O . MET A 1 279 ? -3.119 1.312 -14.536 1.00 95.31 279 MET A O 1
ATOM 2156 N N . THR A 1 280 ? -3.919 2.700 -16.117 1.00 93.81 280 THR A N 1
ATOM 2157 C CA . THR A 1 280 ? -5.126 3.126 -15.391 1.00 93.81 280 THR A CA 1
ATOM 2158 C C . THR A 1 280 ? -6.293 2.158 -15.622 1.00 93.81 280 THR A C 1
ATOM 2160 O O . THR A 1 280 ? -6.183 1.179 -16.367 1.00 93.81 280 THR A O 1
ATOM 2163 N N . ASP A 1 281 ? -7.440 2.437 -15.003 1.00 91.94 281 ASP A N 1
ATOM 2164 C CA . ASP A 1 281 ? -8.693 1.714 -15.232 1.00 91.94 281 ASP A CA 1
ATOM 2165 C C . ASP A 1 281 ? -9.364 2.028 -16.584 1.00 91.94 281 ASP A C 1
ATOM 2167 O O . ASP A 1 281 ? -10.415 1.473 -16.893 1.00 91.94 281 ASP A O 1
ATOM 2171 N N . GLU A 1 282 ? -8.747 2.862 -17.424 1.00 92.94 282 GLU A N 1
ATOM 2172 C CA . GLU A 1 282 ? -9.177 3.085 -18.812 1.00 92.94 282 GLU A CA 1
ATOM 2173 C C . GLU A 1 282 ? -8.650 2.007 -19.771 1.00 92.94 282 GLU A C 1
ATOM 2175 O O . GLU A 1 282 ? -9.139 1.888 -20.895 1.00 92.94 282 GLU A O 1
ATOM 2180 N N . MET A 1 283 ? -7.664 1.220 -19.326 1.00 94.50 283 MET A N 1
ATOM 2181 C CA . MET A 1 283 ? -7.000 0.200 -20.135 1.00 94.50 283 MET A CA 1
ATOM 2182 C C . MET A 1 283 ? -7.410 -1.204 -19.694 1.00 94.50 283 MET A C 1
ATOM 2184 O O . MET A 1 283 ? -7.091 -1.634 -18.580 1.00 94.50 283 MET A O 1
ATOM 2188 N N . ASP A 1 284 ? -8.065 -1.941 -20.583 1.00 96.31 284 ASP A N 1
ATOM 2189 C CA . ASP A 1 284 ? -8.396 -3.351 -20.413 1.00 96.31 284 ASP A CA 1
ATOM 2190 C C . ASP A 1 284 ? -7.271 -4.242 -20.953 1.00 96.31 284 ASP A C 1
ATOM 2192 O O . ASP A 1 284 ? -6.871 -4.153 -22.113 1.00 96.31 284 ASP A O 1
ATOM 2196 N N . HIS A 1 285 ? -6.787 -5.164 -20.123 1.00 96.06 285 HIS A N 1
ATOM 2197 C CA . HIS A 1 285 ? -5.601 -5.946 -20.448 1.00 96.06 285 HIS A CA 1
ATOM 2198 C C . HIS A 1 285 ? -5.756 -6.792 -21.718 1.00 96.06 285 HIS A C 1
ATOM 2200 O O . HIS A 1 285 ? -4.799 -6.926 -22.477 1.00 96.06 285 HIS A O 1
ATOM 2206 N N . HIS A 1 286 ? -6.927 -7.381 -21.970 1.00 95.50 286 HIS A N 1
ATOM 2207 C CA . HIS A 1 286 ? -7.116 -8.272 -23.115 1.00 95.50 286 HIS A CA 1
ATOM 2208 C C . HIS A 1 286 ? -7.405 -7.494 -24.397 1.00 95.50 286 HIS A C 1
ATOM 2210 O O . HIS A 1 286 ? -6.782 -7.743 -25.433 1.00 95.50 286 HIS A O 1
ATOM 2216 N N . LYS A 1 287 ? -8.332 -6.538 -24.329 1.00 96.19 287 LYS A N 1
ATOM 2217 C CA . LYS A 1 287 ? -8.732 -5.707 -25.465 1.00 96.19 287 LYS A CA 1
ATOM 2218 C C . LYS A 1 287 ? -7.566 -4.864 -25.979 1.00 96.19 287 LYS A C 1
ATOM 2220 O O . LYS A 1 287 ? -7.321 -4.834 -27.188 1.00 96.19 287 LYS A O 1
ATOM 2225 N N . ASP A 1 288 ? -6.844 -4.196 -25.083 1.00 96.56 288 ASP A N 1
ATOM 2226 C CA . ASP A 1 288 ? -5.751 -3.317 -25.488 1.00 96.56 288 ASP A CA 1
ATOM 2227 C C . ASP A 1 288 ? -4.544 -4.121 -25.983 1.00 96.56 288 ASP A C 1
ATOM 2229 O O . ASP A 1 288 ? -3.957 -3.742 -26.995 1.00 96.56 288 ASP A O 1
ATOM 2233 N N . ASN A 1 289 ? -4.242 -5.292 -25.404 1.00 97.38 289 ASN A N 1
ATOM 2234 C CA . ASN A 1 289 ? -3.228 -6.188 -25.976 1.00 97.38 289 ASN A CA 1
ATOM 2235 C C . ASN A 1 289 ? -3.586 -6.685 -27.383 1.00 97.38 289 ASN A C 1
ATOM 2237 O O . ASN A 1 289 ? -2.691 -6.800 -28.215 1.00 97.38 289 ASN A O 1
ATOM 2241 N N . GLY A 1 290 ? -4.867 -6.914 -27.697 1.00 97.25 290 GLY A N 1
ATOM 2242 C CA . GLY A 1 290 ? -5.285 -7.220 -29.072 1.00 97.25 290 GLY A CA 1
ATOM 2243 C C . GLY A 1 290 ? -4.944 -6.088 -30.051 1.00 97.25 290 GLY A C 1
ATOM 2244 O O . GLY A 1 290 ? -4.423 -6.328 -31.139 1.00 97.25 290 GLY A O 1
ATOM 2245 N N . THR A 1 291 ? -5.145 -4.836 -29.629 1.00 96.38 291 THR A N 1
ATOM 2246 C CA . THR A 1 291 ? -4.784 -3.648 -30.424 1.00 96.38 291 THR A CA 1
ATOM 2247 C C . THR A 1 291 ? -3.263 -3.488 -30.550 1.00 96.38 291 THR A C 1
ATOM 2249 O O . THR A 1 291 ? -2.748 -3.154 -31.623 1.00 96.38 291 THR A O 1
ATOM 2252 N N . LEU A 1 292 ? -2.522 -3.747 -29.469 1.00 96.88 292 LEU A N 1
ATOM 2253 C CA . LEU A 1 292 ? -1.059 -3.707 -29.463 1.00 96.88 292 LEU A CA 1
ATOM 2254 C C . LEU A 1 292 ? -0.445 -4.819 -30.316 1.00 96.88 292 LEU A C 1
ATOM 2256 O O . LEU A 1 292 ? 0.583 -4.587 -30.948 1.00 96.88 292 LEU A O 1
ATOM 2260 N N . GLU A 1 293 ? -1.071 -5.991 -30.407 1.00 97.31 293 GLU A N 1
ATOM 2261 C CA . GLU A 1 293 ? -0.613 -7.073 -31.278 1.00 97.31 293 GLU A CA 1
ATOM 2262 C C . GLU A 1 293 ? -0.710 -6.673 -32.759 1.00 97.31 293 GLU A C 1
ATOM 2264 O O . GLU A 1 293 ? 0.244 -6.849 -33.524 1.00 97.31 293 GLU A O 1
ATOM 2269 N N . GLU A 1 294 ? -1.830 -6.072 -33.173 1.00 97.06 294 GLU A N 1
ATOM 2270 C CA . GLU A 1 294 ? -1.985 -5.533 -34.530 1.00 97.06 294 GLU A CA 1
ATOM 2271 C C . GLU A 1 294 ? -0.943 -4.450 -34.833 1.00 97.06 294 GLU A C 1
ATOM 2273 O O . GLU A 1 294 ? -0.318 -4.454 -35.901 1.00 97.06 294 GLU A O 1
ATOM 2278 N N . TRP A 1 295 ? -0.720 -3.544 -33.877 1.00 96.94 295 TRP A N 1
ATOM 2279 C CA . TRP A 1 295 ? 0.321 -2.525 -33.978 1.00 96.94 295 TRP A CA 1
ATOM 2280 C C . TRP A 1 295 ? 1.714 -3.160 -34.102 1.00 96.94 295 TRP A C 1
ATOM 2282 O O . TRP A 1 295 ? 2.481 -2.781 -34.987 1.00 96.94 295 TRP A O 1
ATOM 2292 N N . SER A 1 296 ? 2.012 -4.176 -33.292 1.00 97.62 296 SER A N 1
ATOM 2293 C CA . SER A 1 296 ? 3.302 -4.873 -33.262 1.00 97.62 296 SER A CA 1
ATOM 2294 C C . SER A 1 296 ? 3.612 -5.554 -34.592 1.00 97.62 296 SER A C 1
ATOM 2296 O O . SER A 1 296 ? 4.720 -5.425 -35.114 1.00 97.62 296 SER A O 1
ATOM 2298 N N . ARG A 1 297 ? 2.618 -6.213 -35.207 1.00 97.38 297 ARG A N 1
ATOM 2299 C CA . ARG A 1 297 ? 2.764 -6.825 -36.542 1.00 97.38 297 ARG A CA 1
ATOM 2300 C C . ARG A 1 297 ? 3.060 -5.791 -37.629 1.00 97.38 297 ARG A C 1
ATOM 2302 O O . ARG A 1 297 ? 3.792 -6.098 -38.567 1.00 97.38 297 ARG A O 1
ATOM 2309 N N . ARG A 1 298 ? 2.493 -4.584 -37.521 1.00 96.88 298 ARG A N 1
ATOM 2310 C CA . ARG A 1 298 ? 2.710 -3.499 -38.491 1.00 96.88 298 ARG A CA 1
ATOM 2311 C C . ARG A 1 298 ? 4.086 -2.854 -38.346 1.00 96.88 298 ARG A C 1
ATOM 2313 O O . ARG A 1 298 ? 4.722 -2.569 -39.356 1.00 96.88 298 ARG A O 1
ATOM 2320 N N . GLU A 1 299 ? 4.521 -2.590 -37.118 1.00 96.25 299 GLU A N 1
ATOM 2321 C CA . GLU A 1 299 ? 5.755 -1.837 -36.850 1.00 96.25 299 GLU A CA 1
ATOM 2322 C C . GLU A 1 299 ? 6.989 -2.737 -36.675 1.00 96.25 299 GLU A C 1
ATOM 2324 O O . GLU A 1 299 ? 8.117 -2.250 -36.736 1.00 96.25 299 GLU A O 1
ATOM 2329 N N . GLY A 1 300 ? 6.799 -4.044 -36.470 1.00 96.50 300 GLY A N 1
ATOM 2330 C CA . GLY A 1 300 ? 7.887 -5.007 -36.279 1.00 96.50 300 GLY A CA 1
ATOM 2331 C C . GLY A 1 300 ? 8.570 -4.922 -34.909 1.00 96.50 300 GLY A C 1
ATOM 2332 O O . GLY A 1 300 ? 9.709 -5.365 -34.774 1.00 96.50 300 GLY A O 1
ATOM 2333 N N . ILE A 1 301 ? 7.896 -4.349 -33.909 1.00 97.75 301 ILE A N 1
ATOM 2334 C CA . ILE A 1 301 ? 8.353 -4.265 -32.515 1.00 97.75 301 ILE A CA 1
ATOM 2335 C C . ILE A 1 301 ? 7.303 -4.966 -31.652 1.00 97.75 301 ILE A C 1
ATOM 2337 O O . ILE A 1 301 ? 6.135 -4.604 -31.740 1.00 97.75 301 ILE A O 1
ATOM 2341 N N . ASP A 1 302 ? 7.699 -5.948 -30.839 1.00 98.00 302 ASP A N 1
ATOM 2342 C CA . ASP A 1 302 ? 6.781 -6.646 -29.925 1.00 98.00 302 ASP A CA 1
ATOM 2343 C C . ASP A 1 302 ? 6.399 -5.727 -28.758 1.00 98.00 302 ASP A C 1
ATOM 2345 O O . ASP A 1 302 ? 7.269 -5.334 -27.980 1.00 98.00 302 ASP A O 1
ATOM 2349 N N . VAL A 1 303 ? 5.121 -5.363 -28.643 1.00 98.06 303 VAL A N 1
ATOM 2350 C CA . VAL A 1 303 ? 4.600 -4.469 -27.601 1.00 98.06 303 VAL A CA 1
ATOM 2351 C C . VAL A 1 303 ? 3.392 -5.096 -26.927 1.00 98.06 303 VAL A C 1
ATOM 2353 O O . VAL A 1 303 ? 2.447 -5.503 -27.600 1.00 98.06 303 VAL A O 1
ATOM 2356 N N . GLN A 1 304 ? 3.414 -5.147 -25.595 1.00 97.69 304 GLN A N 1
ATOM 2357 C CA . GLN A 1 304 ? 2.336 -5.716 -24.784 1.00 97.69 304 GLN A CA 1
ATOM 2358 C C . GLN A 1 304 ? 2.179 -4.938 -23.471 1.00 97.69 304 GLN A C 1
ATOM 2360 O O . GLN A 1 304 ? 3.134 -4.348 -22.965 1.00 97.69 304 GLN A O 1
ATOM 2365 N N . LEU A 1 305 ? 0.987 -4.972 -22.883 1.00 98.12 305 LEU A N 1
ATOM 2366 C CA . LEU A 1 305 ? 0.777 -4.590 -21.490 1.00 98.12 305 LEU A CA 1
ATOM 2367 C C . LEU A 1 305 ? 1.375 -5.664 -20.577 1.00 98.12 305 LEU A C 1
ATOM 2369 O O . LEU A 1 305 ? 1.120 -6.856 -20.767 1.00 98.12 305 LEU A O 1
ATOM 2373 N N . ALA A 1 306 ? 2.134 -5.251 -19.563 1.00 98.00 306 ALA A N 1
ATOM 2374 C CA . ALA A 1 306 ? 2.508 -6.145 -18.477 1.00 98.00 306 ALA A CA 1
ATOM 2375 C C . ALA A 1 306 ? 1.281 -6.476 -17.605 1.00 98.00 306 ALA A C 1
ATOM 2377 O O . ALA A 1 306 ? 0.210 -5.874 -17.722 1.00 98.00 306 ALA A O 1
ATOM 2378 N N . ARG A 1 307 ? 1.439 -7.461 -16.724 1.00 97.31 307 ARG A N 1
ATOM 2379 C CA . ARG A 1 307 ? 0.482 -7.768 -15.658 1.00 97.31 307 ARG A CA 1
ATOM 2380 C C . ARG A 1 307 ? 1.230 -8.093 -14.381 1.00 97.31 307 ARG A C 1
ATOM 2382 O O . ARG A 1 307 ? 2.358 -8.587 -14.434 1.00 97.31 307 ARG A O 1
ATOM 2389 N N . ASP A 1 308 ? 0.578 -7.862 -13.257 1.00 97.94 308 ASP A N 1
ATOM 2390 C CA . ASP A 1 308 ? 1.091 -8.251 -11.954 1.00 97.94 308 ASP A CA 1
ATOM 2391 C C . ASP A 1 308 ? 1.389 -9.762 -11.926 1.00 97.94 308 ASP A C 1
ATOM 2393 O O . ASP A 1 308 ? 0.643 -10.581 -12.471 1.00 97.94 308 ASP A O 1
ATOM 2397 N N . GLY A 1 309 ? 2.526 -10.124 -11.337 1.00 96.75 309 GLY A N 1
ATOM 2398 C CA . GLY A 1 309 ? 3.022 -11.495 -11.249 1.00 96.75 309 GLY A CA 1
ATOM 2399 C C . GLY A 1 309 ? 3.729 -12.020 -12.496 1.00 96.75 309 GLY A C 1
ATOM 2400 O O . GLY A 1 309 ? 4.323 -13.101 -12.420 1.00 96.75 309 GLY A O 1
ATOM 2401 N N . LEU A 1 310 ? 3.714 -11.285 -13.618 1.00 97.25 310 LEU A N 1
ATOM 2402 C CA . LEU A 1 310 ? 4.448 -11.656 -14.830 1.00 97.25 310 LEU A CA 1
ATOM 2403 C C . LEU A 1 310 ? 5.934 -11.844 -14.503 1.00 97.25 310 LEU A C 1
ATOM 2405 O O . LEU A 1 310 ? 6.563 -10.950 -13.942 1.00 97.25 310 LEU A O 1
ATOM 2409 N N . ARG A 1 311 ? 6.502 -12.988 -14.897 1.00 97.25 311 ARG A N 1
ATOM 2410 C CA . ARG A 1 311 ? 7.935 -13.277 -14.782 1.00 97.25 311 ARG A CA 1
ATOM 2411 C C . ARG A 1 311 ? 8.557 -13.415 -16.165 1.00 97.25 311 ARG A C 1
ATOM 2413 O O . ARG A 1 311 ? 8.139 -14.258 -16.956 1.00 97.25 311 ARG A O 1
ATOM 2420 N N . VAL A 1 312 ? 9.567 -12.601 -16.450 1.00 96.62 312 VAL A N 1
ATOM 2421 C CA . VAL A 1 312 ? 10.317 -12.613 -17.711 1.00 96.62 312 VAL A CA 1
ATOM 2422 C C . VAL A 1 312 ? 11.739 -13.077 -17.433 1.00 96.62 312 VAL A C 1
ATOM 2424 O O . VAL A 1 312 ? 12.497 -12.380 -16.767 1.00 96.62 312 VAL A O 1
ATOM 2427 N N . TYR A 1 313 ? 12.111 -14.249 -17.945 1.00 94.81 313 TYR A N 1
ATOM 2428 C CA . TYR A 1 313 ? 13.492 -14.728 -17.882 1.00 94.81 313 TYR A CA 1
ATOM 2429 C C . TYR A 1 313 ? 14.358 -13.960 -18.874 1.00 94.81 313 TYR A C 1
ATOM 2431 O O . TYR A 1 313 ? 14.002 -13.825 -20.047 1.00 94.81 313 TYR A O 1
ATOM 2439 N N . ILE A 1 314 ? 15.487 -13.450 -18.396 1.00 92.44 314 ILE A N 1
ATOM 2440 C CA . ILE A 1 314 ? 16.387 -12.617 -19.186 1.00 92.44 314 ILE A CA 1
ATOM 2441 C C . ILE A 1 314 ? 17.820 -12.792 -18.695 1.00 92.44 314 ILE A C 1
ATOM 2443 O O . ILE A 1 314 ? 18.077 -12.889 -17.500 1.00 92.44 314 ILE A O 1
ATOM 2447 N N . ASP A 1 315 ? 18.773 -12.849 -19.620 1.00 90.81 315 ASP A N 1
ATOM 2448 C CA . ASP A 1 315 ? 20.180 -13.004 -19.271 1.00 90.81 315 ASP A CA 1
ATOM 2449 C C . ASP A 1 315 ? 20.824 -11.628 -19.065 1.00 90.81 315 ASP A C 1
ATOM 2451 O O . ASP A 1 315 ? 21.164 -10.932 -20.028 1.00 90.81 315 ASP A O 1
ATOM 2455 N N . LEU A 1 316 ? 20.959 -11.236 -17.797 1.00 90.81 316 LEU A N 1
ATOM 2456 C CA . LEU A 1 316 ? 21.577 -9.974 -17.384 1.00 90.81 316 LEU A CA 1
ATOM 2457 C C . LEU A 1 316 ? 23.093 -10.092 -17.172 1.00 90.81 316 LEU A C 1
ATOM 2459 O O . LEU A 1 316 ? 23.739 -9.076 -16.906 1.00 90.81 316 LEU A O 1
ATOM 2463 N N . SER A 1 317 ? 23.656 -11.301 -17.286 1.00 80.81 317 SER A N 1
ATOM 2464 C CA . SER A 1 317 ? 25.030 -11.593 -16.879 1.00 80.81 317 SER A CA 1
ATOM 2465 C C . SER A 1 317 ? 26.072 -10.761 -17.632 1.00 80.81 317 SER A C 1
ATOM 2467 O O . SER A 1 317 ? 25.930 -10.398 -18.805 1.00 80.81 317 SER A O 1
ATOM 2469 N N . GLY A 1 318 ? 27.165 -10.477 -16.928 1.00 62.44 318 GLY A N 1
ATOM 2470 C CA . GLY A 1 318 ? 28.391 -9.943 -17.495 1.00 62.44 318 GLY A CA 1
ATOM 2471 C C . GLY A 1 318 ? 29.536 -10.140 -16.509 1.00 62.44 318 GLY A C 1
ATOM 2472 O O . GLY A 1 318 ? 29.417 -9.773 -15.346 1.00 62.44 318 GLY A O 1
ATOM 2473 N N . ILE A 1 319 ? 30.650 -10.718 -16.963 1.00 48.31 319 ILE A N 1
ATOM 2474 C CA . ILE A 1 319 ? 31.846 -10.866 -16.127 1.00 48.31 319 ILE A CA 1
ATOM 2475 C C . ILE A 1 319 ? 32.366 -9.458 -15.813 1.00 48.31 319 ILE A C 1
ATOM 2477 O O . ILE A 1 319 ? 32.723 -8.701 -16.722 1.00 48.31 319 ILE A O 1
ATOM 2481 N N . PHE A 1 320 ? 32.412 -9.093 -14.532 1.00 41.06 320 PHE A N 1
ATOM 2482 C CA . PHE A 1 320 ? 33.200 -7.956 -14.067 1.00 41.06 320 PHE A CA 1
ATOM 2483 C C . PHE A 1 320 ? 34.676 -8.358 -14.167 1.00 41.06 320 PHE A C 1
ATOM 2485 O O . PHE A 1 320 ? 35.270 -8.859 -13.220 1.00 41.06 320 PHE A O 1
ATOM 2492 N N . LEU A 1 321 ? 35.283 -8.183 -15.343 1.00 34.28 321 LEU A N 1
ATOM 2493 C CA . LEU A 1 321 ? 36.736 -8.101 -15.411 1.00 34.28 321 LEU A CA 1
ATOM 2494 C C . LEU A 1 321 ? 37.095 -6.734 -14.836 1.00 34.28 321 LEU A C 1
ATOM 2496 O O . LEU A 1 321 ? 37.146 -5.745 -15.566 1.00 34.28 321 LEU A O 1
ATOM 2500 N N . SER A 1 322 ? 37.282 -6.653 -13.518 1.00 32.47 322 SER A N 1
ATOM 2501 C CA . SER A 1 322 ? 38.015 -5.528 -12.954 1.00 32.47 322 SER A CA 1
ATOM 2502 C C . SER A 1 322 ? 39.397 -5.567 -13.593 1.00 32.47 322 SER A C 1
ATOM 2504 O O . SER A 1 322 ? 40.203 -6.449 -13.305 1.00 32.47 322 SER A O 1
ATOM 2506 N N . SER A 1 323 ? 39.666 -4.656 -14.519 1.00 34.59 323 SER A N 1
ATOM 2507 C CA . SER A 1 323 ? 41.004 -4.444 -15.047 1.00 34.59 323 SER A CA 1
ATOM 2508 C C . SER A 1 323 ? 41.845 -3.758 -13.971 1.00 34.59 323 SER A C 1
ATOM 2510 O O . SER A 1 323 ? 42.116 -2.567 -14.069 1.00 34.59 323 SER A O 1
ATOM 2512 N N . TYR A 1 324 ? 42.199 -4.505 -12.930 1.00 39.06 324 TYR A N 1
ATOM 2513 C CA . TYR A 1 324 ? 43.345 -4.267 -12.066 1.00 39.06 324 TYR A CA 1
ATOM 2514 C C . TYR A 1 324 ? 43.881 -5.634 -11.632 1.00 39.06 324 TYR A C 1
ATOM 2516 O O . TYR A 1 324 ? 43.127 -6.513 -11.231 1.00 39.06 324 TYR A O 1
ATOM 2524 N N . ASP A 1 325 ? 45.193 -5.772 -11.788 1.00 31.52 325 ASP A N 1
ATOM 2525 C CA . ASP A 1 325 ? 46.044 -6.917 -11.474 1.00 31.52 325 ASP A CA 1
ATOM 2526 C C . ASP A 1 325 ? 45.962 -8.120 -12.420 1.00 31.52 325 ASP A C 1
ATOM 2528 O O . ASP A 1 325 ? 45.400 -9.182 -12.159 1.00 31.52 325 ASP A O 1
ATOM 2532 N N . GLY A 1 326 ? 46.706 -7.983 -13.521 1.00 33.66 326 GLY A N 1
ATOM 2533 C CA . GLY A 1 326 ? 47.415 -9.133 -14.051 1.00 33.66 326 GLY A CA 1
ATOM 2534 C C . GLY A 1 326 ? 48.387 -9.655 -12.992 1.00 33.66 326 GLY A C 1
ATOM 2535 O O . GLY A 1 326 ? 49.378 -8.999 -12.708 1.00 33.66 326 GLY A O 1
ATOM 2536 N N . ILE A 1 327 ? 48.091 -10.823 -12.428 1.00 29.88 327 ILE A N 1
ATOM 2537 C CA . ILE A 1 327 ? 49.010 -11.946 -12.196 1.00 29.88 327 ILE A CA 1
ATOM 2538 C C . ILE A 1 327 ? 48.136 -13.165 -11.895 1.00 29.88 327 ILE A C 1
ATOM 2540 O O . ILE A 1 327 ? 47.373 -13.223 -10.937 1.00 29.88 327 ILE A O 1
ATOM 2544 N N . LEU A 1 328 ? 48.263 -14.150 -12.774 1.00 28.02 328 LEU A N 1
ATOM 2545 C CA . LEU A 1 328 ? 47.686 -15.475 -12.660 1.00 28.02 328 LEU A CA 1
ATOM 2546 C C . LEU A 1 328 ? 48.489 -16.256 -11.608 1.00 28.02 328 LEU A C 1
ATOM 2548 O O . LEU A 1 328 ? 49.647 -16.568 -11.876 1.00 28.02 328 LEU A O 1
ATOM 2552 N N . LEU A 1 329 ? 47.912 -16.622 -10.461 1.00 26.14 329 LEU A N 1
ATOM 2553 C CA . LEU A 1 329 ? 48.398 -17.775 -9.693 1.00 26.14 329 LEU A CA 1
ATOM 2554 C C . LEU A 1 329 ? 47.241 -18.579 -9.100 1.00 26.14 329 LEU A C 1
ATOM 2556 O O . LEU A 1 329 ? 46.340 -18.063 -8.447 1.00 26.14 329 LEU A O 1
ATOM 2560 N N . ALA A 1 330 ? 47.302 -19.870 -9.404 1.00 25.08 330 ALA A N 1
ATOM 2561 C CA . ALA A 1 330 ? 46.335 -20.894 -9.081 1.00 25.08 330 ALA A CA 1
ATOM 2562 C C . ALA A 1 330 ? 46.277 -21.220 -7.578 1.00 25.08 330 ALA A C 1
ATOM 2564 O O . ALA A 1 330 ? 47.245 -21.094 -6.833 1.00 25.08 330 ALA A O 1
ATOM 2565 N N . SER A 1 331 ? 45.104 -21.705 -7.193 1.00 28.72 331 SER A N 1
ATOM 2566 C CA . SER A 1 331 ? 44.694 -22.291 -5.918 1.00 28.72 331 SER A CA 1
ATOM 2567 C C . SER A 1 331 ? 45.665 -23.295 -5.277 1.00 28.72 331 SER A C 1
ATOM 2569 O O . SER A 1 331 ? 46.034 -24.267 -5.931 1.00 28.72 331 SER A O 1
ATOM 2571 N N . THR A 1 332 ? 45.877 -23.170 -3.958 1.00 24.42 332 THR A N 1
ATOM 2572 C CA . THR A 1 332 ? 45.879 -24.281 -2.972 1.00 24.42 332 THR A CA 1
ATOM 2573 C C . THR A 1 332 ? 45.582 -23.741 -1.559 1.00 24.42 332 THR A C 1
ATOM 2575 O O . THR A 1 332 ? 46.054 -22.647 -1.244 1.00 24.42 332 THR A O 1
ATOM 2578 N N . PRO A 1 333 ? 44.857 -24.474 -0.687 1.00 29.19 333 PRO A N 1
ATOM 2579 C CA . PRO A 1 333 ? 44.587 -24.045 0.680 1.00 29.19 333 PRO A CA 1
ATOM 2580 C C . PRO A 1 333 ? 45.765 -24.418 1.588 1.00 29.19 333 PRO A C 1
ATOM 2582 O O . PRO A 1 333 ? 46.064 -25.596 1.771 1.00 29.19 333 PRO A O 1
ATOM 2585 N N . SER A 1 334 ? 46.408 -23.420 2.189 1.00 24.39 334 SER A N 1
ATOM 2586 C CA . SER A 1 334 ? 47.405 -23.638 3.238 1.00 24.39 334 SER A CA 1
ATOM 2587 C C . SER A 1 334 ? 46.923 -23.000 4.531 1.00 24.39 334 SER A C 1
ATOM 2589 O O . SER A 1 334 ? 46.831 -21.782 4.654 1.00 24.39 334 SER A O 1
ATOM 2591 N N . VAL A 1 335 ? 46.614 -23.868 5.491 1.00 27.44 335 VAL A N 1
ATOM 2592 C CA . VAL A 1 335 ? 46.507 -23.563 6.917 1.00 27.44 335 VAL A CA 1
ATOM 2593 C C . VAL A 1 335 ? 47.787 -22.858 7.359 1.00 27.44 335 VAL A C 1
ATOM 2595 O O . VAL A 1 335 ? 48.881 -23.377 7.142 1.00 27.44 335 VAL A O 1
ATOM 2598 N N . VAL A 1 336 ? 47.652 -21.708 8.015 1.00 24.23 336 VAL A N 1
ATOM 2599 C CA . VAL A 1 336 ? 48.766 -21.048 8.695 1.00 24.23 336 VAL A CA 1
ATOM 2600 C C . VAL A 1 336 ? 48.363 -20.772 10.139 1.00 24.23 336 VAL A C 1
ATOM 2602 O O . VAL A 1 336 ? 47.528 -19.923 10.432 1.00 24.23 336 VAL A O 1
ATOM 2605 N N . ILE A 1 337 ? 48.979 -21.547 11.029 1.00 26.48 337 ILE A N 1
ATOM 2606 C CA . ILE A 1 337 ? 49.081 -21.310 12.467 1.00 26.48 337 ILE A CA 1
ATOM 2607 C C . ILE A 1 337 ? 50.143 -20.225 12.667 1.00 26.48 337 ILE A C 1
ATOM 2609 O O . ILE A 1 337 ? 51.256 -20.384 12.170 1.00 26.48 337 ILE A O 1
ATOM 2613 N N . PHE A 1 338 ? 49.855 -19.189 13.454 1.00 24.78 338 PHE A N 1
ATOM 2614 C CA . PHE A 1 338 ? 50.904 -18.399 14.101 1.00 24.78 338 PHE A CA 1
ATOM 2615 C C . PHE A 1 338 ? 50.594 -18.232 15.585 1.00 24.78 338 PHE A C 1
ATOM 2617 O O . PHE A 1 338 ? 49.570 -17.674 15.971 1.00 24.78 338 PHE A O 1
ATOM 2624 N N . GLY A 1 339 ? 51.497 -18.773 16.403 1.00 22.20 339 GLY A N 1
ATOM 2625 C CA . GLY A 1 339 ? 51.552 -18.555 17.837 1.00 22.20 339 GLY A CA 1
ATOM 2626 C C . GLY A 1 339 ? 52.418 -17.349 18.200 1.00 22.20 339 GLY A C 1
ATOM 2627 O O . GLY A 1 339 ? 53.362 -17.026 17.487 1.00 22.20 339 GLY A O 1
ATOM 2628 N N . GLY A 1 340 ? 52.070 -16.761 19.347 1.00 21.70 340 GLY A N 1
ATOM 2629 C CA . GLY A 1 340 ? 52.957 -16.167 20.349 1.00 21.70 340 GLY A CA 1
ATOM 2630 C C . GLY A 1 340 ? 53.810 -14.964 19.952 1.00 21.70 340 GLY A C 1
ATOM 2631 O O . GLY A 1 340 ? 54.787 -15.116 19.236 1.00 21.70 340 GLY A O 1
ATOM 2632 N N . TYR A 1 341 ? 53.543 -13.812 20.575 1.00 23.98 341 TYR A N 1
ATOM 2633 C CA . TYR A 1 341 ? 54.542 -13.152 21.424 1.00 23.98 341 TYR A CA 1
ATOM 2634 C C . TYR A 1 341 ? 53.860 -12.205 22.427 1.00 23.98 341 TYR A C 1
ATOM 2636 O O . TYR A 1 341 ? 52.958 -11.445 22.081 1.00 23.98 341 TYR A O 1
ATOM 2644 N N . GLU A 1 342 ? 54.285 -12.327 23.682 1.00 25.69 342 GLU A N 1
ATOM 2645 C CA . GLU A 1 342 ? 53.817 -11.630 24.882 1.00 25.69 342 GLU A CA 1
ATOM 2646 C C . GLU A 1 342 ? 54.184 -10.137 24.893 1.00 25.69 342 GLU A C 1
ATOM 2648 O O . GLU A 1 342 ? 55.249 -9.747 24.418 1.00 25.69 342 GLU A O 1
ATOM 2653 N N . SER A 1 343 ? 53.363 -9.314 25.556 1.00 26.95 343 SER A N 1
ATOM 2654 C CA . SER A 1 343 ? 53.884 -8.319 26.505 1.00 26.95 343 SER A CA 1
ATOM 2655 C C . SER A 1 343 ? 52.806 -7.865 27.499 1.00 26.95 343 SER A C 1
ATOM 2657 O O . SER A 1 343 ? 51.816 -7.228 27.152 1.00 26.95 343 SER A O 1
ATOM 2659 N N . ASP A 1 344 ? 53.029 -8.268 28.748 1.00 25.62 344 ASP A N 1
ATOM 2660 C CA . ASP A 1 344 ? 52.749 -7.590 30.013 1.00 25.62 344 ASP A CA 1
ATOM 2661 C C . ASP A 1 344 ? 51.742 -6.428 30.042 1.00 25.62 344 ASP A C 1
ATOM 2663 O O . ASP A 1 344 ? 52.051 -5.308 29.630 1.00 25.62 344 ASP A O 1
ATOM 2667 N N . ARG A 1 345 ? 50.632 -6.637 30.769 1.00 27.41 345 ARG A N 1
ATOM 2668 C CA . ARG A 1 345 ? 50.161 -5.691 31.802 1.00 27.41 345 ARG A CA 1
ATOM 2669 C C . ARG A 1 345 ? 49.161 -6.333 32.777 1.00 27.41 345 ARG A C 1
ATOM 2671 O O . ARG A 1 345 ? 48.039 -6.674 32.434 1.00 27.41 345 ARG A O 1
ATOM 2678 N N . LYS A 1 346 ? 49.663 -6.455 34.007 1.00 25.91 346 LYS A N 1
ATOM 2679 C CA . LYS A 1 346 ? 49.069 -6.777 35.315 1.00 25.91 346 LYS A CA 1
ATOM 2680 C C . LYS A 1 346 ? 47.555 -6.561 35.491 1.00 25.91 346 LYS A C 1
ATOM 2682 O O . LYS A 1 346 ? 47.062 -5.445 35.359 1.00 25.91 346 LYS A O 1
ATOM 2687 N N . TRP A 1 347 ? 46.905 -7.616 35.980 1.00 24.36 347 TRP A N 1
ATOM 2688 C CA . TRP A 1 347 ? 45.662 -7.604 36.761 1.00 24.36 347 TRP A CA 1
ATOM 2689 C C . TRP A 1 347 ? 45.979 -7.398 38.254 1.00 24.36 347 TRP A C 1
ATOM 2691 O O . TRP A 1 347 ? 47.006 -7.907 38.713 1.00 24.36 347 TRP A O 1
ATOM 2701 N N . PRO A 1 348 ? 45.103 -6.758 39.042 1.00 28.05 348 PRO A N 1
ATOM 2702 C CA . PRO A 1 348 ? 44.928 -7.090 40.444 1.00 28.05 348 PRO A CA 1
ATOM 2703 C C . PRO A 1 348 ? 43.725 -8.028 40.608 1.00 28.05 348 PRO A C 1
ATOM 2705 O O . PRO A 1 348 ? 42.606 -7.710 40.206 1.00 28.05 348 PRO A O 1
ATOM 2708 N N . GLU A 1 349 ? 43.988 -9.191 41.193 1.00 27.39 349 GLU A N 1
ATOM 2709 C CA . GLU A 1 349 ? 42.994 -9.996 41.893 1.00 27.39 349 GLU A CA 1
ATOM 2710 C C . GLU A 1 349 ? 42.628 -9.284 43.200 1.00 27.39 349 GLU A C 1
ATOM 2712 O O . GLU A 1 349 ? 43.518 -8.826 43.910 1.00 27.39 349 GLU A O 1
ATOM 2717 N N . ASP A 1 350 ? 41.340 -9.233 43.528 1.00 28.38 350 ASP A N 1
ATOM 2718 C CA . ASP A 1 350 ? 40.899 -9.338 44.914 1.00 28.38 350 ASP A CA 1
ATOM 2719 C C . ASP A 1 350 ? 39.542 -10.044 44.956 1.00 28.38 350 ASP A C 1
ATOM 2721 O O . ASP A 1 350 ? 38.607 -9.739 44.211 1.00 28.38 350 ASP A O 1
ATOM 2725 N N . ALA A 1 351 ? 39.509 -11.059 45.810 1.00 26.50 351 ALA A N 1
ATOM 2726 C CA . ALA A 1 351 ? 38.432 -11.998 46.033 1.00 26.50 351 ALA A CA 1
ATOM 2727 C C . ALA A 1 351 ? 37.360 -11.434 46.980 1.00 26.50 351 ALA A C 1
ATOM 2729 O O . ALA A 1 351 ? 37.646 -10.651 47.883 1.00 26.50 351 ALA A O 1
ATOM 2730 N N . GLY A 1 352 ? 36.129 -11.921 46.822 1.00 25.39 352 GLY A N 1
ATOM 2731 C CA . GLY A 1 352 ? 35.036 -11.739 47.774 1.00 25.39 352 GLY A CA 1
ATOM 2732 C C . GLY A 1 352 ? 33.901 -12.718 47.483 1.00 25.39 352 GLY A C 1
ATOM 2733 O O . GLY A 1 352 ? 33.112 -12.504 46.570 1.00 25.39 352 GLY A O 1
ATOM 2734 N N . GLU A 1 353 ? 33.882 -13.820 48.230 1.00 25.89 353 GLU A N 1
ATOM 2735 C CA . GLU A 1 353 ? 32.962 -14.959 48.134 1.00 25.89 353 GLU A CA 1
ATOM 2736 C C . GLU A 1 353 ? 31.540 -14.702 48.694 1.00 25.89 353 GLU A C 1
ATOM 2738 O O . GLU A 1 353 ? 31.315 -13.769 49.461 1.00 25.89 353 GLU A O 1
ATOM 2743 N N . CYS A 1 354 ? 30.668 -15.694 48.424 1.00 23.81 354 CYS A N 1
ATOM 2744 C CA . CYS A 1 354 ? 29.461 -16.141 49.157 1.00 23.81 354 CYS A CA 1
ATOM 2745 C C . CYS A 1 354 ? 28.109 -15.476 48.799 1.00 23.81 354 CYS A C 1
ATOM 2747 O O . CYS A 1 354 ? 27.992 -14.262 48.805 1.00 23.81 354 CYS A O 1
ATOM 2749 N N . ALA A 1 355 ? 26.987 -16.181 48.574 1.00 25.31 355 ALA A N 1
ATOM 2750 C CA . ALA A 1 355 ? 26.666 -17.614 48.536 1.00 25.31 355 ALA A CA 1
ATOM 2751 C C . ALA A 1 355 ? 25.222 -17.836 48.000 1.00 25.31 355 ALA A C 1
ATOM 2753 O O . ALA A 1 355 ? 24.338 -17.061 48.344 1.00 25.31 355 ALA A O 1
ATOM 2754 N N . GLY A 1 356 ? 25.016 -18.946 47.261 1.00 24.19 356 GLY A N 1
ATOM 2755 C CA . GLY A 1 356 ? 23.864 -19.889 47.295 1.00 24.19 356 GLY A CA 1
ATOM 2756 C C . GLY A 1 356 ? 22.479 -19.431 46.792 1.00 24.19 356 GLY A C 1
ATOM 2757 O O . GLY A 1 356 ? 22.071 -18.305 47.003 1.00 24.19 356 GLY A O 1
ATOM 2758 N N . GLY A 1 357 ? 21.633 -20.257 46.169 1.00 23.52 357 GLY A N 1
ATOM 2759 C CA . GLY A 1 357 ? 21.676 -21.676 45.810 1.00 23.52 357 GLY A CA 1
ATOM 2760 C C . GLY A 1 357 ? 20.253 -22.175 45.465 1.00 23.52 357 GLY A C 1
ATOM 2761 O O . GLY A 1 357 ? 19.278 -21.633 45.973 1.00 23.52 357 GLY A O 1
ATOM 2762 N N . GLY A 1 358 ? 20.162 -23.229 44.638 1.00 23.84 358 GLY A N 1
ATOM 2763 C CA . GLY A 1 358 ? 18.961 -24.057 44.387 1.00 23.84 358 GLY A CA 1
ATOM 2764 C C . GLY A 1 358 ? 18.185 -23.697 43.107 1.00 23.84 358 GLY A C 1
ATOM 2765 O O . GLY A 1 358 ? 17.593 -22.635 43.033 1.00 23.84 358 GLY A O 1
ATOM 2766 N N . GLY A 1 359 ? 18.118 -24.495 42.036 1.00 23.39 359 GLY A N 1
ATOM 2767 C CA . GLY A 1 359 ? 18.371 -25.929 41.881 1.00 23.39 359 GLY A CA 1
ATOM 2768 C C . GLY A 1 359 ? 17.071 -26.731 42.007 1.00 23.39 359 GLY A C 1
ATOM 2769 O O . GLY A 1 359 ? 16.613 -26.981 43.116 1.00 23.39 359 GLY A O 1
ATOM 2770 N N . GLY A 1 360 ? 16.500 -27.156 40.875 1.00 23.45 360 GLY A N 1
ATOM 2771 C CA . GLY A 1 360 ? 15.310 -28.009 40.833 1.00 23.45 360 GLY A CA 1
ATOM 2772 C C . GLY A 1 360 ? 14.956 -28.459 39.416 1.00 23.45 360 GLY A C 1
ATOM 2773 O O . GLY A 1 360 ? 13.986 -27.983 38.842 1.00 23.45 360 GLY A O 1
ATOM 2774 N N . GLY A 1 361 ? 15.759 -29.359 38.845 1.00 21.75 361 GLY A N 1
ATOM 2775 C CA . GLY A 1 361 ? 15.391 -30.129 37.656 1.00 21.75 361 GLY A CA 1
ATOM 2776 C C . GLY A 1 361 ? 14.760 -31.466 38.046 1.00 21.75 361 GLY A C 1
ATOM 2777 O O . GLY A 1 361 ? 15.154 -32.062 39.048 1.00 21.75 361 GLY A O 1
ATOM 2778 N N . PHE A 1 362 ? 13.831 -31.964 37.228 1.00 21.78 362 PHE A N 1
ATOM 2779 C CA . PHE A 1 362 ? 13.488 -33.384 37.199 1.00 21.78 362 PHE A CA 1
ATOM 2780 C C . PHE A 1 362 ? 13.357 -33.890 35.760 1.00 21.78 362 PHE A C 1
ATOM 2782 O O . PHE A 1 362 ? 12.828 -33.230 34.872 1.00 21.78 362 PHE A O 1
ATOM 2789 N N . LEU A 1 363 ? 13.915 -35.081 35.583 1.00 22.77 363 LEU A N 1
ATOM 2790 C CA . LEU A 1 363 ? 14.214 -35.831 34.372 1.00 22.77 363 LEU A CA 1
ATOM 2791 C C . LEU A 1 363 ? 13.213 -36.993 34.245 1.00 22.77 363 LEU A C 1
ATOM 2793 O O . LEU A 1 363 ? 12.961 -37.645 35.253 1.00 22.77 363 LEU A O 1
ATOM 2797 N N . MET A 1 364 ? 12.743 -37.339 33.040 1.00 23.16 364 MET A N 1
ATOM 2798 C CA . MET A 1 364 ? 12.424 -38.731 32.643 1.00 23.16 364 MET A CA 1
ATOM 2799 C C . MET A 1 364 ? 12.166 -38.804 31.127 1.00 23.16 364 MET A C 1
ATOM 2801 O O . MET A 1 364 ? 11.261 -38.168 30.609 1.00 23.16 364 MET A O 1
ATOM 2805 N N . LYS A 1 365 ? 13.115 -39.366 30.369 1.00 23.22 365 LYS A N 1
ATOM 2806 C CA . LYS A 1 365 ? 13.200 -40.763 29.882 1.00 23.22 365 LYS A CA 1
ATOM 2807 C C . LYS A 1 365 ? 12.417 -41.020 28.589 1.00 23.22 365 LYS A C 1
ATOM 2809 O O . LYS A 1 365 ? 11.226 -41.300 28.592 1.00 23.22 365 LYS A O 1
ATOM 2814 N N . ALA A 1 366 ? 13.184 -41.029 27.500 1.00 22.42 366 ALA A N 1
ATOM 2815 C CA . ALA A 1 366 ? 12.847 -41.650 26.232 1.00 22.42 366 ALA A CA 1
ATOM 2816 C C . ALA A 1 366 ? 12.702 -43.174 26.388 1.00 22.42 366 ALA A C 1
ATOM 2818 O O . ALA A 1 366 ? 13.542 -43.829 27.012 1.00 22.42 366 ALA A O 1
ATOM 2819 N N . VAL A 1 367 ? 11.660 -43.732 25.772 1.00 23.56 367 VAL A N 1
ATOM 2820 C CA . VAL A 1 367 ? 11.522 -45.166 25.507 1.00 23.56 367 VAL A CA 1
ATOM 2821 C C . VAL A 1 367 ? 11.563 -45.352 23.995 1.00 23.56 367 VAL A C 1
ATOM 2823 O O . VAL A 1 367 ? 10.725 -44.833 23.264 1.00 23.56 367 VAL A O 1
ATOM 2826 N N . VAL A 1 368 ? 12.581 -46.081 23.546 1.00 23.88 368 VAL A N 1
ATOM 2827 C CA . VAL A 1 368 ? 12.770 -46.537 22.169 1.00 23.88 368 VAL A CA 1
ATOM 2828 C C . VAL A 1 368 ? 11.898 -47.773 21.952 1.00 23.88 368 VAL A C 1
ATOM 2830 O O . VAL A 1 368 ? 12.042 -48.761 22.670 1.00 23.88 368 VAL A O 1
ATOM 2833 N N . GLY A 1 369 ? 11.022 -47.727 20.950 1.00 23.62 369 GLY A N 1
ATOM 2834 C CA . GLY A 1 369 ? 10.260 -48.872 20.456 1.00 23.62 369 GLY A CA 1
ATOM 2835 C C . GLY A 1 369 ? 10.405 -48.977 18.942 1.00 23.62 369 GLY A C 1
ATOM 2836 O O . GLY A 1 369 ? 9.930 -48.121 18.203 1.00 23.62 369 GLY A O 1
ATOM 2837 N N . SER A 1 370 ? 11.100 -50.014 18.489 1.00 24.59 370 SER A N 1
ATOM 2838 C CA . SER A 1 370 ? 11.286 -50.386 17.089 1.00 24.59 370 SER A CA 1
ATOM 2839 C C . SER A 1 370 ? 10.022 -51.040 16.513 1.00 24.59 370 SER A C 1
ATOM 2841 O O . SER A 1 370 ? 9.430 -51.923 17.128 1.00 24.59 370 SER A O 1
ATOM 2843 N N . GLY A 1 371 ? 9.624 -50.652 15.297 1.00 24.50 371 GLY A N 1
ATOM 2844 C CA . GLY A 1 371 ? 8.497 -51.254 14.579 1.00 24.50 371 GLY A CA 1
ATOM 2845 C C . GLY A 1 371 ? 8.523 -50.906 13.091 1.00 24.50 371 GLY A C 1
ATOM 2846 O O . GLY A 1 371 ? 8.734 -49.761 12.722 1.00 24.50 371 GLY A O 1
ATOM 2847 N N . ARG A 1 372 ? 8.399 -51.928 12.243 1.00 25.02 372 ARG A N 1
ATOM 2848 C CA . ARG A 1 372 ? 8.717 -51.957 10.806 1.00 25.02 372 ARG A CA 1
ATOM 2849 C C . ARG A 1 372 ? 7.681 -51.283 9.889 1.00 25.02 372 ARG A C 1
ATOM 2851 O O . ARG A 1 372 ? 6.515 -51.143 10.223 1.00 25.02 372 ARG A O 1
ATOM 2858 N N . GLN A 1 373 ? 8.179 -50.985 8.686 1.00 28.19 373 GLN A N 1
ATOM 2859 C CA . GLN A 1 373 ? 7.530 -50.558 7.440 1.00 28.19 373 GLN A CA 1
ATOM 2860 C C . GLN A 1 373 ? 6.156 -51.177 7.117 1.00 28.19 373 GLN A C 1
ATOM 2862 O O . GLN A 1 373 ? 5.964 -52.386 7.228 1.00 28.19 373 GLN A O 1
ATOM 2867 N N . GLY A 1 374 ? 5.291 -50.353 6.515 1.00 24.98 374 GLY A N 1
ATOM 2868 C CA . GLY A 1 374 ? 4.170 -50.771 5.670 1.00 24.98 374 GLY A CA 1
ATOM 2869 C C . GLY A 1 374 ? 3.498 -49.568 5.000 1.00 24.98 374 GLY A C 1
ATOM 2870 O O . GLY A 1 374 ? 2.818 -48.797 5.665 1.00 24.98 374 GLY A O 1
ATOM 2871 N N . ARG A 1 375 ? 3.719 -49.384 3.690 1.00 29.41 375 ARG A N 1
ATOM 2872 C CA . ARG A 1 375 ? 3.019 -48.399 2.843 1.00 29.41 375 ARG A CA 1
ATOM 2873 C C . ARG A 1 375 ? 1.605 -48.903 2.522 1.00 29.41 375 ARG A C 1
ATOM 2875 O O . ARG A 1 375 ? 1.464 -50.033 2.064 1.00 29.41 375 ARG A O 1
ATOM 2882 N N . GLY A 1 376 ? 0.600 -48.043 2.666 1.00 24.48 376 GLY A N 1
ATOM 2883 C CA . GLY A 1 376 ? -0.756 -48.206 2.126 1.00 24.48 376 GLY A CA 1
ATOM 2884 C C . GLY A 1 376 ? -1.386 -46.824 1.874 1.00 24.48 376 GLY A C 1
ATOM 2885 O O . GLY A 1 376 ? -1.043 -45.892 2.602 1.00 24.48 376 GLY A O 1
ATOM 2886 N N . PRO A 1 377 ? -2.219 -46.642 0.831 1.00 25.69 377 PRO A N 1
ATOM 2887 C CA . PRO A 1 377 ? -2.743 -45.330 0.436 1.00 25.69 377 PRO A CA 1
ATOM 2888 C C . PRO A 1 377 ? -3.867 -44.877 1.387 1.00 25.69 377 PRO A C 1
ATOM 2890 O O . PRO A 1 377 ? -4.523 -45.735 1.985 1.00 25.69 377 PRO A O 1
ATOM 2893 N N . PRO A 1 378 ? -4.136 -43.566 1.539 1.00 27.55 378 PRO A N 1
ATOM 2894 C CA . PRO A 1 378 ? -5.187 -43.114 2.435 1.00 27.55 378 PRO A CA 1
ATOM 2895 C C . PRO A 1 378 ? -6.556 -43.363 1.793 1.00 27.55 378 PRO A C 1
ATOM 2897 O O . PRO A 1 378 ? -6.855 -42.868 0.706 1.00 27.55 378 PRO A O 1
ATOM 2900 N N . MET A 1 379 ? -7.381 -44.157 2.476 1.00 23.81 379 MET A N 1
ATOM 2901 C CA . MET A 1 379 ? -8.803 -44.290 2.181 1.00 23.81 379 MET A CA 1
ATOM 2902 C C . MET A 1 379 ? -9.541 -43.005 2.562 1.00 23.81 379 MET A C 1
ATOM 2904 O O . MET A 1 379 ? -9.314 -42.437 3.629 1.00 23.81 379 MET A O 1
ATOM 2908 N N . ALA A 1 380 ? -10.450 -42.587 1.684 1.00 28.06 380 ALA A N 1
ATOM 2909 C CA . ALA A 1 380 ? -11.414 -41.528 1.925 1.00 28.06 380 ALA A CA 1
ATOM 2910 C C . ALA A 1 380 ? -12.270 -41.857 3.159 1.00 28.06 380 ALA A C 1
ATOM 2912 O O . ALA A 1 380 ? -12.996 -42.851 3.173 1.00 28.06 380 ALA A O 1
ATOM 2913 N N . ALA A 1 381 ? -12.186 -41.017 4.191 1.00 25.45 381 ALA A N 1
ATOM 2914 C CA . ALA A 1 381 ? -13.078 -41.073 5.338 1.00 25.45 381 ALA A CA 1
ATOM 2915 C C . ALA A 1 381 ? -14.314 -40.211 5.050 1.00 25.45 381 ALA A C 1
ATOM 2917 O O . ALA A 1 381 ? -14.255 -38.984 5.017 1.00 25.45 381 ALA A O 1
ATOM 2918 N N . SER A 1 382 ? -15.435 -40.886 4.819 1.00 22.88 382 SER A N 1
ATOM 2919 C CA . SER A 1 382 ? -16.783 -40.328 4.819 1.00 22.88 382 SER A CA 1
ATOM 2920 C C . SER A 1 382 ? -17.141 -39.793 6.210 1.00 22.88 382 SER A C 1
ATOM 2922 O O . SER A 1 382 ? -17.128 -40.550 7.182 1.00 22.88 382 SER A O 1
ATOM 2924 N N . VAL A 1 383 ? -17.492 -38.510 6.300 1.00 27.56 383 VAL A N 1
ATOM 2925 C CA . VAL A 1 383 ? -18.026 -37.881 7.518 1.00 27.56 383 VAL A CA 1
ATOM 2926 C C . VAL A 1 383 ? -19.503 -38.284 7.687 1.00 27.56 383 VAL A C 1
ATOM 2928 O O . VAL A 1 383 ? -20.255 -38.188 6.713 1.00 27.56 383 VAL A O 1
ATOM 2931 N N . PRO A 1 384 ? -19.958 -38.747 8.869 1.00 23.84 384 PRO A N 1
ATOM 2932 C CA . PRO A 1 384 ? -21.360 -39.085 9.092 1.00 23.84 384 PRO A CA 1
ATOM 2933 C C . PRO A 1 384 ? -22.220 -37.821 9.201 1.00 23.84 384 PRO A C 1
ATOM 2935 O O . PRO A 1 384 ? -21.946 -36.933 10.005 1.00 23.84 384 PRO A O 1
ATOM 2938 N N . ASN A 1 385 ? -23.295 -37.778 8.415 1.00 26.41 385 ASN A N 1
ATOM 2939 C CA . ASN A 1 385 ? -24.386 -36.821 8.562 1.00 26.41 385 ASN A CA 1
ATOM 2940 C C . ASN A 1 385 ? -25.105 -37.014 9.902 1.00 26.41 385 ASN A C 1
ATOM 2942 O O . ASN A 1 385 ? -25.537 -38.124 10.211 1.00 26.41 385 ASN A O 1
ATOM 2946 N N . GLY A 1 386 ? -25.351 -35.909 10.609 1.00 24.61 386 GLY A N 1
ATOM 2947 C CA . GLY A 1 386 ? -26.445 -35.827 11.574 1.00 24.61 386 GLY A CA 1
ATOM 2948 C C . GLY A 1 386 ? -26.115 -35.114 12.876 1.00 24.61 386 GLY A C 1
ATOM 2949 O O . GLY A 1 386 ? -26.058 -35.768 13.902 1.00 24.61 386 GLY A O 1
ATOM 2950 N N . HIS A 1 387 ? -25.990 -33.786 12.844 1.00 24.61 387 HIS A N 1
ATOM 2951 C CA . HIS A 1 387 ? -26.608 -32.892 13.829 1.00 24.61 387 HIS A CA 1
ATOM 2952 C C . HIS A 1 387 ? -26.786 -31.515 13.176 1.00 24.61 387 HIS A C 1
ATOM 2954 O O . HIS A 1 387 ? -25.877 -30.979 12.550 1.00 24.61 387 HIS A O 1
ATOM 2960 N N . SER A 1 388 ? -28.011 -31.002 13.238 1.00 24.08 388 SER A N 1
ATOM 2961 C CA . SER A 1 388 ? -28.473 -29.773 12.598 1.00 24.08 388 SER A CA 1
ATOM 2962 C C . SER A 1 388 ? -27.729 -28.544 13.124 1.00 24.08 388 SER A C 1
ATOM 2964 O O . SER A 1 388 ? -28.041 -28.051 14.207 1.00 24.08 388 SER A O 1
ATOM 2966 N N . VAL A 1 389 ? -26.787 -28.030 12.338 1.00 26.91 389 VAL A N 1
ATOM 2967 C CA . VAL A 1 389 ? -26.318 -26.647 12.455 1.00 26.91 389 VAL A CA 1
ATOM 2968 C C . VAL A 1 389 ? -27.299 -25.798 11.652 1.00 26.91 389 VAL A C 1
ATOM 2970 O O . VAL A 1 389 ? -27.495 -26.030 10.458 1.00 26.91 389 VAL A O 1
ATOM 2973 N N . ALA A 1 390 ? -27.990 -24.883 12.331 1.00 26.73 390 ALA A N 1
ATOM 2974 C CA . ALA A 1 390 ? -28.844 -23.896 11.687 1.00 26.73 390 ALA A CA 1
ATOM 2975 C C . ALA A 1 390 ? -28.007 -23.121 10.660 1.00 26.73 390 ALA A C 1
ATOM 2977 O O . ALA A 1 390 ? -26.933 -22.621 10.982 1.00 26.73 390 ALA A O 1
ATOM 2978 N N . GLY A 1 391 ? -28.468 -23.090 9.410 1.00 24.83 391 GLY A N 1
ATOM 2979 C CA . GLY A 1 391 ? -27.756 -22.430 8.326 1.00 24.83 391 GLY A CA 1
ATOM 2980 C C . GLY A 1 391 ? -27.662 -20.926 8.558 1.00 24.83 391 GLY A C 1
ATOM 2981 O O . GLY A 1 391 ? -28.681 -20.241 8.576 1.00 24.83 391 GLY A O 1
ATOM 2982 N N . GLU A 1 392 ? -26.441 -20.410 8.665 1.00 32.78 392 GLU A N 1
ATOM 2983 C CA . GLU A 1 392 ? -26.151 -18.997 8.436 1.00 32.78 392 GLU A CA 1
ATOM 2984 C C . GLU A 1 392 ? -26.059 -18.767 6.924 1.00 32.78 392 GLU A C 1
ATOM 2986 O O . GLU A 1 392 ? -24.998 -18.826 6.305 1.00 32.78 392 GLU A O 1
ATOM 2991 N N . GLY A 1 393 ? -27.223 -18.580 6.306 1.00 28.03 393 GLY A N 1
ATOM 2992 C CA . GLY A 1 393 ? -27.338 -18.005 4.975 1.00 28.03 393 GLY A CA 1
ATOM 2993 C C . GLY A 1 393 ? -27.561 -16.505 5.097 1.00 28.03 393 GLY A C 1
ATOM 2994 O O . GLY A 1 393 ? -28.521 -16.114 5.745 1.00 28.03 393 GLY A O 1
ATOM 2995 N N . GLY A 1 394 ? -26.707 -15.708 4.445 1.00 30.98 394 GLY A N 1
ATOM 2996 C CA . GLY A 1 394 ? -26.910 -14.283 4.163 1.00 30.98 394 GLY A CA 1
ATOM 2997 C C . GLY A 1 394 ? -27.014 -13.379 5.394 1.00 30.98 394 GLY A C 1
ATOM 2998 O O . GLY A 1 394 ? -27.919 -13.503 6.212 1.00 30.98 394 GLY A O 1
ATOM 2999 N N . THR A 1 395 ? -26.134 -12.386 5.495 1.00 36.34 395 THR A N 1
ATOM 3000 C CA . THR A 1 395 ? -26.390 -11.241 6.373 1.00 36.34 395 THR A CA 1
ATOM 3001 C C . THR A 1 395 ? -27.785 -10.677 6.054 1.00 36.34 395 THR A C 1
ATOM 3003 O O . THR A 1 395 ? -28.064 -10.380 4.887 1.00 36.34 395 THR A O 1
ATOM 3006 N N . PRO A 1 396 ? -28.700 -10.569 7.035 1.00 35.78 396 PRO A N 1
ATOM 3007 C CA . PRO A 1 396 ? -29.999 -9.960 6.788 1.00 35.78 396 PRO A CA 1
ATOM 3008 C C . PRO A 1 396 ? -29.783 -8.517 6.322 1.00 35.78 396 PRO A C 1
ATOM 3010 O O . PRO A 1 396 ? -28.884 -7.829 6.808 1.00 35.78 396 PRO A O 1
ATOM 3013 N N . ALA A 1 397 ? -30.593 -8.063 5.361 1.00 40.81 397 ALA A N 1
ATOM 3014 C CA . ALA A 1 397 ? -30.588 -6.665 4.949 1.00 40.81 397 ALA A CA 1
ATOM 3015 C C . ALA A 1 397 ? -30.792 -5.767 6.191 1.00 40.81 397 ALA A C 1
ATOM 3017 O O . ALA A 1 397 ? -31.628 -6.101 7.038 1.00 40.81 397 ALA A O 1
ATOM 3018 N N . PRO A 1 398 ? -30.018 -4.675 6.334 1.00 50.19 398 PRO A N 1
ATOM 3019 C CA . PRO A 1 398 ? -30.013 -3.865 7.547 1.00 50.19 398 PRO A CA 1
ATOM 3020 C C . PRO A 1 398 ? -31.408 -3.293 7.839 1.00 50.19 398 PRO A C 1
ATOM 3022 O O . PRO A 1 398 ? -32.104 -2.895 6.900 1.00 50.19 398 PRO A O 1
ATOM 3025 N N . PRO A 1 399 ? -31.821 -3.183 9.115 1.00 52.88 399 PRO A N 1
ATOM 3026 C CA . PRO A 1 399 ? -32.921 -2.298 9.459 1.00 52.88 399 PRO A CA 1
ATOM 3027 C C . PRO A 1 399 ? -32.496 -0.859 9.103 1.00 52.88 399 PRO A C 1
ATOM 3029 O O . PRO A 1 399 ? -31.433 -0.421 9.546 1.00 52.88 399 PRO A O 1
ATOM 3032 N N . PRO A 1 400 ? -33.284 -0.120 8.304 1.00 57.44 400 PRO A N 1
ATOM 3033 C CA . PRO A 1 400 ? -32.901 1.191 7.770 1.00 57.44 400 PRO A CA 1
ATOM 3034 C C . PRO A 1 400 ? -32.742 2.299 8.829 1.00 57.44 400 PRO A C 1
ATOM 3036 O O . PRO A 1 400 ? -32.423 3.420 8.471 1.00 57.44 400 PRO A O 1
ATOM 3039 N N . SER A 1 401 ? -32.949 2.007 10.118 1.00 69.69 401 SER A N 1
ATOM 3040 C CA . SER A 1 401 ? -33.120 3.003 11.179 1.00 69.69 401 SER A CA 1
ATOM 3041 C C . SER A 1 401 ? -32.141 2.898 12.358 1.00 69.69 401 SER A C 1
ATOM 3043 O O . SER A 1 401 ? -32.392 3.498 13.403 1.00 69.69 401 SER A O 1
ATOM 3045 N N . SER A 1 402 ? -31.048 2.130 12.253 1.00 83.69 402 SER A N 1
ATOM 3046 C CA . SER A 1 402 ? -30.104 1.942 13.372 1.00 83.69 402 SER A CA 1
ATOM 3047 C C . SER A 1 402 ? -28.654 2.210 12.991 1.00 83.69 402 SER A C 1
ATOM 3049 O O . SER A 1 402 ? -28.199 1.754 11.941 1.00 83.69 402 SER A O 1
ATOM 3051 N N . SER A 1 403 ? -27.915 2.861 13.892 1.00 92.38 403 SER A N 1
ATOM 3052 C CA . SER A 1 403 ? -26.469 3.038 13.756 1.00 92.38 403 SER A CA 1
ATOM 3053 C C . SER A 1 403 ? -25.726 1.700 13.842 1.00 92.38 403 SER A C 1
ATOM 3055 O O . SER A 1 403 ? -26.206 0.720 14.427 1.00 92.38 403 SER A O 1
ATOM 3057 N N . SER A 1 404 ? -24.534 1.638 13.253 1.00 94.56 404 SER A N 1
ATOM 3058 C CA . SER A 1 404 ? -23.676 0.460 13.345 1.00 94.56 404 SER A CA 1
ATOM 3059 C C . SER A 1 404 ? -22.187 0.795 13.347 1.00 94.56 404 SER A C 1
ATOM 3061 O O . SER A 1 404 ? -21.759 1.842 12.870 1.00 94.56 404 SER A O 1
ATOM 3063 N N . LEU A 1 405 ? -21.399 -0.120 13.902 1.00 95.69 405 LEU A N 1
ATOM 3064 C CA . LEU A 1 405 ? -19.942 -0.088 13.912 1.00 95.69 405 LEU A CA 1
ATOM 3065 C C . LEU A 1 405 ? -19.434 -1.195 12.990 1.00 95.69 405 LEU A C 1
ATOM 3067 O O . LEU A 1 405 ? -19.806 -2.355 13.176 1.00 95.69 405 LEU A O 1
ATOM 3071 N N . VAL A 1 406 ? -18.612 -0.852 12.003 1.00 93.81 406 VAL A N 1
ATOM 3072 C CA . VAL A 1 406 ? -18.018 -1.783 11.038 1.00 93.81 406 VAL A CA 1
ATOM 3073 C C . VAL A 1 406 ? -16.507 -1.797 11.231 1.00 93.81 406 VAL A C 1
ATOM 3075 O O . VAL A 1 406 ? -15.846 -0.772 11.080 1.00 93.81 406 VAL A O 1
ATOM 3078 N N . PHE A 1 407 ? -15.953 -2.959 11.557 1.00 93.38 407 PHE A N 1
ATOM 3079 C CA . PHE A 1 407 ? -14.515 -3.136 11.749 1.00 93.38 407 PHE A CA 1
ATOM 3080 C C . PHE A 1 407 ? -13.839 -3.283 10.383 1.00 93.38 407 PHE A C 1
ATOM 3082 O O . PHE A 1 407 ? -13.980 -4.317 9.732 1.00 93.38 407 PHE A O 1
ATOM 3089 N N . LEU A 1 408 ? -13.140 -2.241 9.929 1.00 90.12 408 LEU A N 1
ATOM 3090 C CA . LEU A 1 408 ? -12.414 -2.255 8.653 1.00 90.12 408 LEU A CA 1
ATOM 3091 C C . LEU A 1 408 ? -11.076 -2.996 8.768 1.00 90.12 408 LEU A C 1
ATOM 3093 O O . LEU A 1 408 ? -10.595 -3.551 7.784 1.00 90.12 408 LEU A O 1
ATOM 3097 N N . GLY A 1 409 ? -10.508 -3.032 9.973 1.00 90.75 409 GLY A N 1
ATOM 3098 C CA . GLY A 1 409 ? -9.348 -3.842 10.312 1.00 90.75 409 GLY A CA 1
ATOM 3099 C C . GLY A 1 409 ? -9.266 -4.098 11.813 1.00 90.75 409 GLY A C 1
ATOM 3100 O O . GLY A 1 409 ? -9.755 -3.301 12.619 1.00 90.75 409 GLY A O 1
ATOM 3101 N N . THR A 1 410 ? -8.689 -5.236 12.187 1.00 93.25 410 THR A N 1
ATOM 3102 C CA . THR A 1 410 ? -8.653 -5.737 13.574 1.00 93.25 410 THR A CA 1
ATOM 3103 C C . THR A 1 410 ? -7.289 -6.282 14.005 1.00 93.25 410 THR A C 1
ATOM 3105 O O . THR A 1 410 ? -7.147 -6.799 15.111 1.00 93.25 410 THR A O 1
ATOM 3108 N N . GLY A 1 411 ? -6.279 -6.193 13.145 1.00 90.44 411 GLY A N 1
ATOM 3109 C CA . GLY A 1 411 ? -4.918 -6.656 13.386 1.00 90.44 411 GLY A CA 1
ATOM 3110 C C . GLY A 1 411 ? -3.992 -5.565 13.920 1.00 90.44 411 GLY A C 1
ATOM 3111 O O . GLY A 1 411 ? -4.299 -4.375 13.872 1.00 90.44 411 GLY A O 1
ATOM 3112 N N . CYS A 1 412 ? -2.827 -5.982 14.413 1.00 87.62 412 CYS A N 1
ATOM 3113 C CA . CYS A 1 412 ? -1.761 -5.065 14.821 1.00 87.62 412 CYS A CA 1
ATOM 3114 C C . CYS A 1 412 ? -1.090 -4.373 13.618 1.00 87.62 412 CYS A C 1
ATOM 3116 O O . CYS A 1 412 ? -1.378 -4.693 12.467 1.00 87.62 412 CYS A O 1
ATOM 3118 N N . SER A 1 413 ? -0.105 -3.506 13.873 1.00 82.06 413 SER A N 1
ATOM 3119 C CA . SER A 1 413 ? 0.666 -2.772 12.850 1.00 82.06 413 SER A CA 1
ATOM 3120 C C . SER A 1 413 ? 1.365 -3.637 11.787 1.00 82.06 413 SER A C 1
ATOM 3122 O O . SER A 1 413 ? 1.810 -3.131 10.760 1.00 82.06 413 SER A O 1
ATOM 3124 N N . SER A 1 414 ? 1.510 -4.947 12.018 1.00 80.38 414 SER A N 1
ATOM 3125 C CA . SER A 1 414 ? 2.065 -5.895 11.035 1.00 80.38 414 SER A CA 1
ATOM 3126 C C . SER A 1 414 ? 1.000 -6.623 10.209 1.00 80.38 414 SER A C 1
ATOM 3128 O O . SER A 1 414 ? 1.361 -7.331 9.265 1.00 80.38 414 SER A O 1
ATOM 3130 N N . ALA A 1 415 ? -0.283 -6.455 10.554 1.00 88.06 415 ALA A N 1
ATOM 3131 C CA . ALA A 1 415 ? -1.425 -7.191 10.022 1.00 88.06 415 ALA A CA 1
ATOM 3132 C C . ALA A 1 415 ? -1.265 -8.730 10.098 1.00 88.06 415 ALA A C 1
ATOM 3134 O O . ALA A 1 415 ? -0.233 -9.280 10.498 1.00 88.06 415 ALA A O 1
ATOM 3135 N N . VAL A 1 416 ? -2.310 -9.463 9.713 1.00 90.88 416 VAL A N 1
ATOM 3136 C CA . VAL A 1 416 ? -2.286 -10.927 9.584 1.00 90.88 416 VAL A CA 1
ATOM 3137 C C . VAL A 1 416 ? -2.805 -11.304 8.191 1.00 90.88 416 VAL A C 1
ATOM 3139 O O . VAL A 1 416 ? -3.849 -10.799 7.793 1.00 90.88 416 VAL A O 1
ATOM 3142 N N . PRO A 1 417 ? -2.097 -12.140 7.406 1.00 91.81 417 PRO A N 1
ATOM 3143 C CA . PRO A 1 417 ? -0.858 -12.847 7.740 1.00 91.81 417 PRO A CA 1
ATOM 3144 C C . PRO A 1 417 ? 0.347 -11.922 7.901 1.00 91.81 417 PRO A C 1
ATOM 3146 O O . PRO A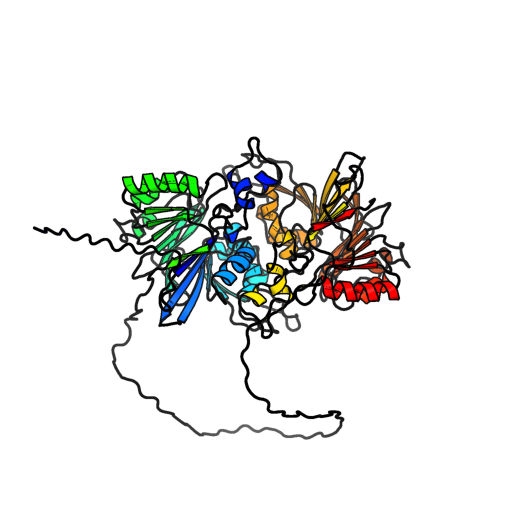 1 417 ? 0.560 -11.025 7.086 1.00 91.81 417 PRO A O 1
ATOM 3149 N N . ASN A 1 418 ? 1.201 -12.219 8.879 1.00 90.31 418 ASN A N 1
ATOM 3150 C CA . ASN A 1 418 ? 2.557 -11.687 8.901 1.00 90.31 418 ASN A CA 1
ATOM 3151 C C . ASN A 1 418 ? 3.323 -12.273 7.704 1.00 90.31 418 ASN A C 1
ATOM 3153 O O . ASN A 1 418 ? 3.604 -13.475 7.679 1.00 90.31 418 ASN A O 1
ATOM 3157 N N . ALA A 1 419 ? 3.640 -11.432 6.715 1.00 88.81 419 ALA A N 1
ATOM 3158 C CA . ALA A 1 419 ? 4.246 -11.858 5.453 1.00 88.81 419 ALA A CA 1
ATOM 3159 C C . ALA A 1 419 ? 5.561 -12.627 5.655 1.00 88.81 419 ALA A C 1
ATOM 3161 O O . ALA A 1 419 ? 5.837 -13.571 4.914 1.00 88.81 419 ALA A O 1
ATOM 3162 N N . ARG A 1 420 ? 6.324 -12.303 6.709 1.00 87.69 420 ARG A N 1
ATOM 3163 C CA . ARG A 1 420 ? 7.575 -12.997 7.027 1.00 87.69 420 ARG A CA 1
ATOM 3164 C C . ARG A 1 420 ? 7.363 -14.489 7.273 1.00 87.69 420 ARG A C 1
ATOM 3166 O O . ARG A 1 420 ? 8.137 -15.295 6.778 1.00 87.69 420 ARG A O 1
ATOM 3173 N N . CYS A 1 421 ? 6.285 -14.868 7.963 1.00 90.19 421 CYS A N 1
ATOM 3174 C CA . CYS A 1 421 ? 5.961 -16.276 8.211 1.00 90.19 421 CYS A CA 1
ATOM 3175 C C . CYS A 1 421 ? 5.659 -17.073 6.937 1.00 90.19 421 CYS A C 1
ATOM 3177 O O . CYS A 1 421 ? 5.583 -18.295 7.012 1.00 90.19 421 CYS A O 1
ATOM 3179 N N . LEU A 1 422 ? 5.426 -16.400 5.809 1.00 90.81 422 LEU A N 1
ATOM 3180 C CA . LEU A 1 422 ? 5.109 -17.033 4.532 1.00 90.81 422 LEU A CA 1
ATOM 3181 C C . LEU A 1 422 ? 6.337 -17.112 3.624 1.00 90.81 422 LEU A C 1
ATOM 3183 O O . LEU A 1 422 ? 6.556 -18.141 2.993 1.00 90.81 422 LEU A O 1
ATOM 3187 N N . ILE A 1 423 ? 7.148 -16.051 3.580 1.00 91.06 423 ILE A N 1
ATOM 3188 C CA . ILE A 1 423 ? 8.363 -16.008 2.748 1.00 91.06 423 ILE A CA 1
ATOM 3189 C C . ILE A 1 423 ? 9.569 -16.684 3.424 1.00 91.06 423 ILE A C 1
ATOM 3191 O O . ILE A 1 423 ? 10.443 -17.214 2.744 1.00 91.06 423 ILE A O 1
ATOM 3195 N N . GLN A 1 424 ? 9.598 -16.702 4.760 1.00 87.56 424 GLN A N 1
ATOM 3196 C CA . GLN A 1 424 ? 10.594 -17.372 5.602 1.00 87.56 424 GLN A CA 1
ATOM 3197 C C . GLN A 1 424 ? 9.860 -18.158 6.703 1.00 87.56 424 GLN A C 1
ATOM 3199 O O . GLN A 1 424 ? 9.808 -17.723 7.859 1.00 87.56 424 GLN A O 1
ATOM 3204 N N . PRO A 1 425 ? 9.210 -19.282 6.352 1.00 86.88 425 PRO A N 1
ATOM 3205 C CA . PRO A 1 425 ? 8.374 -20.007 7.294 1.00 86.88 425 PRO A CA 1
ATOM 3206 C C . PRO A 1 425 ? 9.198 -20.551 8.472 1.00 86.88 425 PRO A C 1
ATOM 3208 O O . PRO A 1 425 ? 10.237 -21.173 8.245 1.00 86.88 425 PRO A O 1
ATOM 3211 N N . PRO A 1 426 ? 8.747 -20.342 9.727 1.00 85.56 426 PRO A N 1
ATOM 3212 C CA . PRO A 1 426 ? 9.347 -21.003 10.881 1.00 85.56 426 PRO A CA 1
ATOM 3213 C C . PRO A 1 426 ? 9.105 -22.518 10.819 1.00 85.56 426 PRO A C 1
ATOM 3215 O O . PRO A 1 426 ? 8.260 -22.988 10.056 1.00 85.56 426 PRO A O 1
ATOM 3218 N N . ASP A 1 427 ? 9.822 -23.279 11.646 1.00 86.75 427 ASP A N 1
ATOM 3219 C CA . ASP A 1 427 ? 9.585 -24.712 11.834 1.00 86.75 427 ASP A CA 1
ATOM 3220 C C . ASP A 1 427 ? 9.115 -24.984 13.279 1.00 86.75 427 ASP A C 1
ATOM 3222 O O . ASP A 1 427 ? 9.900 -24.789 14.213 1.00 86.75 427 ASP A O 1
ATOM 3226 N N . PRO A 1 428 ? 7.843 -25.386 13.496 1.00 91.12 428 PRO A N 1
ATOM 3227 C CA . PRO A 1 428 ? 6.801 -25.605 12.485 1.00 91.12 428 PRO A CA 1
ATOM 3228 C C . PRO A 1 428 ? 6.244 -24.291 11.888 1.00 91.12 428 PRO A C 1
ATOM 3230 O O . PRO A 1 428 ? 6.302 -23.248 12.548 1.00 91.12 428 PRO A O 1
ATOM 3233 N N . PRO A 1 429 ? 5.639 -24.325 10.677 1.00 91.31 429 PRO A N 1
ATOM 3234 C CA . PRO A 1 429 ? 5.036 -23.143 10.062 1.00 91.31 429 PRO A CA 1
ATOM 3235 C C . PRO A 1 429 ? 3.949 -22.508 10.933 1.00 91.31 429 PRO A C 1
ATOM 3237 O O . PRO A 1 429 ? 3.172 -23.196 11.597 1.00 91.31 429 PRO A O 1
ATOM 3240 N N . CYS A 1 430 ? 3.849 -21.177 10.885 1.00 93.75 430 CYS A N 1
ATOM 3241 C CA . CYS A 1 430 ? 2.825 -20.436 11.617 1.00 93.75 430 CYS A CA 1
ATOM 3242 C C . CYS A 1 430 ? 1.426 -20.818 11.107 1.00 93.75 430 CYS A C 1
ATOM 3244 O O . CYS A 1 430 ? 1.062 -20.498 9.970 1.00 93.75 430 CYS A O 1
ATOM 3246 N N . ALA A 1 431 ? 0.637 -21.482 11.956 1.00 93.25 431 ALA A N 1
ATOM 3247 C CA . ALA A 1 431 ? -0.692 -21.966 11.595 1.00 93.25 431 ALA A CA 1
ATOM 3248 C C . ALA A 1 431 ? -1.643 -20.821 11.215 1.00 93.25 431 ALA A C 1
ATOM 3250 O O . ALA A 1 431 ? -2.297 -20.914 10.183 1.00 93.25 431 ALA A O 1
ATOM 3251 N N . VAL A 1 432 ? -1.658 -19.724 11.984 1.00 94.81 432 VAL A N 1
ATOM 3252 C CA . VAL A 1 432 ? -2.545 -18.571 11.745 1.00 94.81 432 VAL A CA 1
ATOM 3253 C C . VAL A 1 432 ? -2.248 -17.921 10.393 1.00 94.81 432 VAL A C 1
ATOM 3255 O O . VAL A 1 432 ? -3.156 -17.765 9.582 1.00 94.81 432 VAL A O 1
ATOM 3258 N N . CYS A 1 433 ? -0.978 -17.609 10.100 1.00 93.94 433 CYS A N 1
ATOM 3259 C CA . CYS A 1 433 ? -0.598 -17.019 8.810 1.00 93.94 433 CYS A CA 1
ATOM 3260 C C . CYS A 1 433 ? -0.844 -17.965 7.631 1.00 93.94 433 CYS A C 1
ATOM 3262 O O . CYS A 1 433 ? -1.235 -17.520 6.558 1.00 93.94 433 CYS A O 1
ATOM 3264 N N . SER A 1 434 ? -0.597 -19.264 7.807 1.00 90.81 434 SER A N 1
ATOM 3265 C CA . SER A 1 434 ? -0.816 -20.241 6.734 1.00 90.81 434 SER A CA 1
ATOM 3266 C C . SER A 1 434 ? -2.308 -20.403 6.437 1.00 90.81 434 SER A C 1
ATOM 3268 O O . SER A 1 434 ? -2.717 -20.487 5.282 1.00 90.81 434 SER A O 1
ATOM 3270 N N . GLN A 1 435 ? -3.137 -20.427 7.483 1.00 89.88 435 GLN A N 1
ATOM 3271 C CA . GLN A 1 435 ? -4.582 -20.568 7.356 1.00 89.88 435 GLN A CA 1
ATOM 3272 C C . GLN A 1 435 ? -5.256 -19.286 6.881 1.00 89.88 435 GLN A C 1
ATOM 3274 O O . GLN A 1 435 ? -6.276 -19.392 6.203 1.00 89.88 435 GLN A O 1
ATOM 3279 N N . SER A 1 436 ? -4.716 -18.100 7.176 1.00 89.50 436 SER A N 1
ATOM 3280 C CA . SER A 1 436 ? -5.332 -16.827 6.778 1.00 89.50 436 SER A CA 1
ATOM 3281 C C . SER A 1 436 ? -5.412 -16.626 5.257 1.00 89.50 436 SER A C 1
ATOM 3283 O O . SER A 1 436 ? -6.230 -15.838 4.798 1.00 89.50 436 SER A O 1
ATOM 3285 N N . LEU A 1 437 ? -4.627 -17.376 4.474 1.00 86.50 437 LEU A N 1
ATOM 3286 C CA . LEU A 1 437 ? -4.667 -17.388 3.004 1.00 86.50 437 LEU A CA 1
ATOM 3287 C C . LEU A 1 437 ? -5.398 -18.606 2.407 1.00 86.50 437 LEU A C 1
ATOM 3289 O O . LEU A 1 437 ? -5.386 -18.799 1.195 1.00 86.50 437 LEU A O 1
ATOM 3293 N N . SER A 1 438 ? -6.007 -19.462 3.236 1.00 86.06 438 SER A N 1
ATOM 3294 C CA . SER A 1 438 ? -6.657 -20.701 2.765 1.00 86.06 438 SER A CA 1
ATOM 3295 C C . SER A 1 438 ? -7.994 -20.476 2.051 1.00 86.06 438 SER A C 1
ATOM 3297 O O . SER A 1 438 ? -8.427 -21.318 1.266 1.00 86.06 438 SER A O 1
ATOM 3299 N N . VAL A 1 439 ? -8.635 -19.341 2.319 1.00 85.94 439 VAL A N 1
ATOM 3300 C CA . VAL A 1 439 ? -9.862 -18.857 1.678 1.00 85.94 439 VAL A CA 1
ATOM 3301 C C . VAL A 1 439 ? -9.700 -17.355 1.418 1.00 85.94 439 VAL A C 1
ATOM 3303 O O . VAL A 1 439 ? -8.810 -16.751 2.029 1.00 85.94 439 VAL A O 1
ATOM 3306 N N . PRO A 1 440 ? -10.521 -16.745 0.540 1.00 83.38 440 PRO A N 1
ATOM 3307 C CA . PRO A 1 440 ? -10.476 -15.307 0.299 1.00 83.38 440 PRO A CA 1
ATOM 3308 C C . PRO A 1 440 ? -10.473 -14.492 1.607 1.00 83.38 440 PRO A C 1
ATOM 3310 O O . PRO A 1 440 ? -11.190 -14.874 2.541 1.00 83.38 440 PRO A O 1
ATOM 3313 N N . PRO A 1 441 ? -9.676 -13.408 1.696 1.00 83.06 441 PRO A N 1
ATOM 3314 C CA . PRO A 1 441 ? -9.509 -12.604 2.909 1.00 83.06 441 PRO A CA 1
ATOM 3315 C C . PRO A 1 441 ? -10.817 -12.241 3.620 1.00 83.06 441 PRO A C 1
ATOM 3317 O O . PRO A 1 441 ? -10.926 -12.384 4.834 1.00 83.06 441 PRO A O 1
ATOM 3320 N N . GLU A 1 442 ? -11.841 -11.852 2.863 1.00 80.81 442 GLU A N 1
ATOM 3321 C CA . GLU A 1 442 ? -13.156 -11.444 3.360 1.00 80.81 442 GLU A CA 1
ATOM 3322 C C . GLU A 1 442 ? -13.952 -12.571 4.043 1.00 80.81 442 GLU A C 1
ATOM 3324 O O . GLU A 1 442 ? -14.892 -12.307 4.795 1.00 80.81 442 GLU A O 1
ATOM 3329 N N . LEU A 1 443 ? -13.578 -13.831 3.809 1.00 85.50 443 LEU A N 1
ATOM 3330 C CA . LEU A 1 443 ? -14.177 -15.004 4.447 1.00 85.50 443 LEU A CA 1
ATOM 3331 C C . LEU A 1 443 ? -13.338 -15.525 5.620 1.00 85.50 443 LEU A C 1
ATOM 3333 O O . LEU A 1 443 ? -13.782 -16.433 6.327 1.00 85.50 443 LEU A O 1
ATOM 3337 N N . ASN A 1 444 ? -12.139 -14.977 5.837 1.00 91.19 444 ASN A N 1
ATOM 3338 C CA . ASN A 1 444 ? -11.174 -15.522 6.777 1.00 91.19 444 ASN A CA 1
ATOM 3339 C C . ASN A 1 444 ? -10.972 -14.617 8.000 1.00 91.19 444 ASN A C 1
ATOM 3341 O O . ASN A 1 444 ? -10.300 -13.596 7.900 1.00 91.19 444 ASN A O 1
ATOM 3345 N N . PRO A 1 445 ? -11.440 -15.000 9.197 1.00 92.19 445 PRO A N 1
ATOM 3346 C CA . PRO A 1 445 ? -11.284 -14.161 10.385 1.00 92.19 445 PRO A CA 1
ATOM 3347 C C . PRO A 1 445 ? -9.840 -14.116 10.935 1.00 92.19 445 PRO A C 1
ATOM 3349 O O . PRO A 1 445 ? -9.531 -13.328 11.834 1.00 92.19 445 PRO A O 1
ATOM 3352 N N . ASN A 1 446 ? -8.940 -14.958 10.413 1.00 93.56 446 ASN A N 1
ATOM 3353 C CA . ASN A 1 446 ? -7.502 -14.859 10.661 1.00 93.56 446 ASN A CA 1
ATOM 3354 C C . ASN A 1 446 ? -6.798 -13.916 9.673 1.00 93.56 446 ASN A C 1
ATOM 3356 O O . ASN A 1 446 ? -5.639 -13.582 9.904 1.00 93.56 446 ASN A O 1
ATOM 3360 N N . TYR A 1 447 ? -7.454 -13.468 8.598 1.00 92.56 447 TYR A N 1
ATOM 3361 C CA . TYR A 1 447 ? -6.953 -12.365 7.781 1.00 92.56 447 TYR A CA 1
ATOM 3362 C C . TYR A 1 447 ? -7.395 -11.044 8.416 1.00 92.56 447 TYR A C 1
ATOM 3364 O O . TYR A 1 447 ? -8.580 -10.840 8.668 1.00 92.56 447 TYR A O 1
ATOM 3372 N N . ARG A 1 448 ? -6.434 -10.179 8.748 1.00 91.69 448 ARG A N 1
ATOM 3373 C CA . ARG A 1 448 ? -6.666 -8.979 9.560 1.00 91.69 448 ARG A CA 1
ATOM 3374 C C . ARG A 1 448 ? -5.820 -7.820 9.056 1.00 91.69 448 ARG A C 1
ATOM 3376 O O . ARG A 1 448 ? -4.590 -7.877 9.123 1.00 91.69 448 ARG A O 1
ATOM 3383 N N . CYS A 1 449 ? -6.466 -6.771 8.575 1.00 89.94 449 CYS A N 1
ATOM 3384 C CA . CYS A 1 449 ? -5.874 -5.472 8.280 1.00 89.94 449 CYS A CA 1
ATOM 3385 C C . CYS A 1 449 ? -5.545 -4.718 9.576 1.00 89.94 449 CYS A C 1
ATOM 3387 O O . CYS A 1 449 ? -6.028 -5.083 10.644 1.00 89.94 449 CYS A O 1
ATOM 3389 N N . ASN A 1 450 ? -4.737 -3.659 9.489 1.00 87.69 450 ASN A N 1
ATOM 3390 C CA . ASN A 1 450 ? -4.453 -2.793 10.639 1.00 87.69 450 ASN A CA 1
ATOM 3391 C C . ASN A 1 450 ? -5.752 -2.208 11.205 1.00 87.69 450 ASN A C 1
ATOM 3393 O O . ASN A 1 450 ? -6.670 -1.908 10.439 1.00 87.69 450 ASN A O 1
ATOM 3397 N N . THR A 1 451 ? -5.810 -2.035 12.524 1.00 89.06 451 THR A N 1
ATOM 3398 C CA . THR A 1 451 ? -6.986 -1.517 13.228 1.00 89.06 451 THR A CA 1
ATOM 3399 C C . THR A 1 451 ? -7.580 -0.272 12.560 1.00 89.06 451 THR A C 1
ATOM 3401 O O . THR A 1 451 ? -6.899 0.730 12.366 1.00 89.06 451 THR A O 1
ATOM 3404 N N . SER A 1 452 ? -8.871 -0.342 12.228 1.00 90.38 452 SER A N 1
ATOM 3405 C CA . SER A 1 452 ? -9.654 0.789 11.726 1.00 90.38 452 SER A CA 1
ATOM 3406 C C . SER A 1 452 ? -11.145 0.525 11.935 1.00 90.38 452 SER A C 1
ATOM 3408 O O . SER A 1 452 ? -11.619 -0.609 11.772 1.00 90.38 452 SER A O 1
ATOM 3410 N N . LEU A 1 453 ? -11.898 1.566 12.297 1.00 92.25 453 LEU A N 1
ATOM 3411 C CA . LEU A 1 453 ? -13.325 1.471 12.602 1.00 92.25 453 LEU A CA 1
ATOM 3412 C C . LEU A 1 453 ? -14.133 2.469 11.776 1.00 92.25 453 LEU A C 1
ATOM 3414 O O . LEU A 1 453 ? -13.863 3.666 11.801 1.00 92.25 453 LEU A O 1
ATOM 3418 N N . LEU A 1 454 ? -15.187 1.987 11.124 1.00 92.50 454 LEU A N 1
ATOM 3419 C CA . LEU A 1 454 ? -16.208 2.807 10.483 1.00 92.50 454 LEU A CA 1
ATOM 3420 C C . LEU A 1 454 ? -17.460 2.870 11.363 1.00 92.50 454 LEU A C 1
ATOM 3422 O O . LEU A 1 454 ? -18.094 1.854 11.638 1.00 92.50 454 LEU A O 1
ATOM 3426 N N . ILE A 1 455 ? -17.846 4.074 11.761 1.00 92.56 455 ILE A N 1
ATOM 3427 C CA . ILE A 1 455 ? -19.115 4.372 12.419 1.00 92.56 455 ILE A CA 1
ATOM 3428 C C . ILE A 1 455 ? -20.103 4.816 11.345 1.00 92.56 455 ILE A C 1
ATOM 3430 O O . ILE A 1 455 ? -19.916 5.846 10.701 1.00 92.56 455 ILE A O 1
ATOM 3434 N N . ASP A 1 456 ? -21.158 4.035 11.173 1.00 92.00 456 ASP A N 1
ATOM 3435 C CA . ASP A 1 456 ? -22.326 4.330 10.354 1.00 92.00 456 ASP A CA 1
ATOM 3436 C C . ASP A 1 456 ? -23.422 4.874 11.286 1.00 92.00 456 ASP A C 1
ATOM 3438 O O . ASP A 1 456 ? -24.125 4.110 11.948 1.00 92.00 456 ASP A O 1
ATOM 3442 N N . TYR A 1 457 ? -23.484 6.198 11.436 1.00 90.75 457 TYR A N 1
ATOM 3443 C CA . TYR A 1 457 ? -24.342 6.897 12.391 1.00 90.75 457 TYR A CA 1
ATOM 3444 C C . TYR A 1 457 ? -25.660 7.333 11.743 1.00 90.75 457 TYR A C 1
ATOM 3446 O O . TYR A 1 457 ? -25.687 8.233 10.902 1.00 90.75 457 TYR A O 1
ATOM 3454 N N . CYS A 1 458 ? -26.761 6.718 12.167 1.00 88.75 458 CYS A N 1
ATOM 3455 C CA . CYS A 1 458 ? -28.112 7.068 11.748 1.00 88.75 458 CYS A CA 1
ATOM 3456 C C . CYS A 1 458 ? -28.641 8.229 12.605 1.00 88.75 458 CYS A C 1
ATOM 3458 O O . CYS A 1 458 ? -28.919 8.051 13.791 1.00 88.75 458 CYS A O 1
ATOM 3460 N N . GLN A 1 459 ? -28.800 9.413 12.009 1.00 81.12 459 GLN A N 1
ATOM 3461 C CA . GLN A 1 459 ? -29.299 10.605 12.705 1.00 81.12 459 GLN A CA 1
ATOM 3462 C C . GLN A 1 459 ? -30.828 10.606 12.863 1.00 81.12 459 GLN A C 1
ATOM 3464 O O . GLN A 1 459 ? -31.330 11.009 13.912 1.00 81.12 459 GLN A O 1
ATOM 3469 N N . ASP A 1 460 ? -31.568 10.190 11.830 1.00 76.06 460 ASP A N 1
ATOM 3470 C CA . ASP A 1 460 ? -33.029 10.349 11.754 1.00 76.06 460 ASP A CA 1
ATOM 3471 C C . ASP A 1 460 ? -33.723 9.307 10.849 1.00 76.06 460 ASP A C 1
ATOM 3473 O O . ASP A 1 460 ? -34.344 9.658 9.856 1.00 76.06 460 ASP A O 1
ATOM 3477 N N . GLU A 1 461 ? -33.623 8.011 11.170 1.00 72.19 461 GLU A N 1
ATOM 3478 C CA . GLU A 1 461 ? -34.201 6.850 10.437 1.00 72.19 461 GLU A CA 1
ATOM 3479 C C . GLU A 1 461 ? -33.911 6.745 8.918 1.00 72.19 461 GLU A C 1
ATOM 3481 O O . GLU A 1 461 ? -34.264 5.745 8.298 1.00 72.19 461 GLU A O 1
ATOM 3486 N N . VAL A 1 462 ? -33.297 7.759 8.305 1.00 74.38 462 VAL A N 1
ATOM 3487 C CA . VAL A 1 462 ? -33.077 7.889 6.860 1.00 74.38 462 VAL A CA 1
ATOM 3488 C C . VAL A 1 462 ? -31.699 8.486 6.574 1.00 74.38 462 VAL A C 1
ATOM 3490 O O . VAL A 1 462 ? -31.044 8.077 5.612 1.00 74.38 462 VAL A O 1
ATOM 3493 N N . THR A 1 463 ? -31.221 9.436 7.388 1.00 83.12 463 THR A N 1
ATOM 3494 C CA . THR A 1 463 ? -29.904 10.050 7.179 1.00 83.12 463 THR A CA 1
ATOM 3495 C C . THR A 1 463 ? -28.819 9.290 7.922 1.00 83.12 463 THR A C 1
ATOM 3497 O O . THR A 1 463 ? -28.744 9.312 9.151 1.00 83.12 463 THR A O 1
ATOM 3500 N N . HIS A 1 464 ? -27.919 8.692 7.150 1.00 84.88 464 HIS A N 1
ATOM 3501 C CA . HIS A 1 464 ? -26.686 8.101 7.648 1.00 84.88 464 HIS A CA 1
ATOM 3502 C C . HIS A 1 464 ? -25.515 9.066 7.450 1.00 84.88 464 HIS A C 1
ATOM 3504 O O . HIS A 1 464 ? -25.402 9.736 6.418 1.00 84.88 464 HIS A O 1
ATOM 3510 N N . LYS A 1 465 ? -24.652 9.142 8.459 1.00 86.75 465 LYS A N 1
ATOM 3511 C CA . LYS A 1 465 ? -23.366 9.833 8.427 1.00 86.75 465 LYS A CA 1
ATOM 3512 C C . LYS A 1 465 ? -22.273 8.849 8.768 1.00 86.75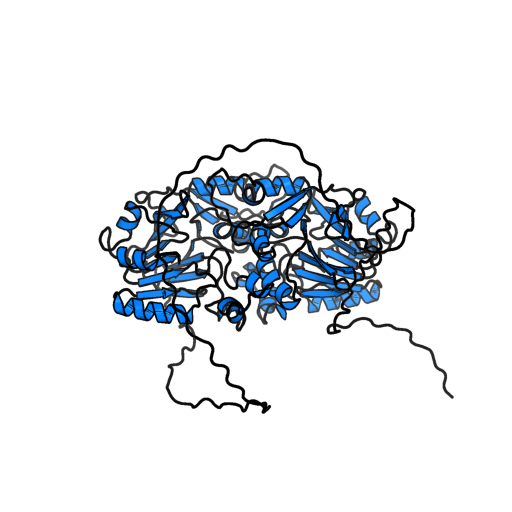 465 LYS A C 1
ATOM 3514 O O . LYS A 1 465 ? -22.399 8.085 9.718 1.00 86.75 465 LYS A O 1
ATOM 3519 N N . TYR A 1 466 ? -21.181 8.913 8.036 1.00 87.88 466 TYR A N 1
ATOM 3520 C CA . TYR A 1 466 ? -20.097 7.970 8.178 1.00 87.88 466 TYR A CA 1
ATOM 3521 C C . TYR A 1 466 ? -18.884 8.669 8.823 1.00 87.88 466 TYR A C 1
ATOM 3523 O O . TYR A 1 466 ? -18.467 9.751 8.404 1.00 87.88 466 TYR A O 1
ATOM 3531 N N . ILE A 1 467 ? -18.287 8.051 9.839 1.00 88.69 467 ILE A N 1
ATOM 3532 C CA . ILE A 1 467 ? -17.083 8.547 10.526 1.00 88.69 467 ILE A CA 1
ATOM 3533 C C . ILE A 1 467 ? -16.072 7.404 10.585 1.00 88.69 467 ILE A C 1
ATOM 3535 O O . ILE A 1 467 ? -16.425 6.323 11.043 1.00 88.69 467 ILE A O 1
ATOM 3539 N N . VAL A 1 468 ? -14.827 7.620 10.159 1.00 87.44 468 VAL A N 1
ATOM 3540 C CA . VAL A 1 468 ? -13.750 6.629 10.318 1.00 87.44 468 VAL A CA 1
ATOM 3541 C C . VAL A 1 468 ? -12.794 7.045 11.418 1.00 87.44 468 VAL A C 1
ATOM 3543 O O . VAL A 1 468 ? -12.330 8.185 11.435 1.00 87.44 468 VAL A O 1
ATOM 3546 N N . ILE A 1 469 ? -12.498 6.107 12.316 1.00 83.94 469 ILE A N 1
ATOM 3547 C CA . ILE A 1 469 ? -11.411 6.209 13.283 1.00 83.94 469 ILE A CA 1
ATOM 3548 C C . ILE A 1 469 ? -10.224 5.419 12.738 1.00 83.94 469 ILE A C 1
ATOM 3550 O O . ILE A 1 469 ? -10.352 4.220 12.484 1.00 83.94 469 ILE A O 1
ATOM 3554 N N . ASP A 1 470 ? -9.104 6.123 12.577 1.00 80.38 470 ASP A N 1
ATOM 3555 C CA . ASP A 1 470 ? -7.864 5.688 11.933 1.00 80.38 470 ASP A CA 1
ATOM 3556 C C . ASP A 1 470 ? -8.062 5.312 10.464 1.00 80.38 470 ASP A C 1
ATOM 3558 O O . ASP A 1 470 ? -8.762 4.367 10.105 1.00 80.38 470 ASP A O 1
ATOM 3562 N N . VAL A 1 471 ? -7.453 6.102 9.575 1.00 66.00 471 VAL A N 1
ATOM 3563 C CA . VAL A 1 471 ? -7.774 6.043 8.142 1.00 66.00 471 VAL A CA 1
ATOM 3564 C C . VAL A 1 471 ? -7.309 4.746 7.523 1.00 66.00 471 VAL A C 1
ATOM 3566 O O . VAL A 1 471 ? -7.948 4.328 6.565 1.00 66.00 471 VAL A O 1
ATOM 3569 N N . GLY A 1 472 ? -6.242 4.123 8.044 1.00 59.56 472 GLY A N 1
ATOM 3570 C CA . GLY A 1 472 ? -5.678 2.881 7.516 1.00 59.56 472 GLY A CA 1
ATOM 3571 C C . GLY A 1 472 ? -5.470 2.981 6.003 1.00 59.56 472 GLY A C 1
ATOM 3572 O O . GLY A 1 472 ? -4.429 3.461 5.556 1.00 59.56 472 GLY A O 1
ATOM 3573 N N . LYS A 1 473 ? -6.494 2.596 5.221 1.00 47.19 473 LYS A N 1
ATOM 3574 C CA . LYS A 1 473 ? -6.663 2.923 3.794 1.00 47.19 473 LYS A CA 1
ATOM 3575 C C . LYS A 1 473 ? -8.115 3.363 3.457 1.00 47.19 473 LYS A C 1
ATOM 3577 O O . LYS A 1 473 ? -9.019 2.536 3.439 1.00 47.19 473 LYS A O 1
ATOM 3582 N N . THR A 1 474 ? -8.289 4.635 3.058 1.00 49.22 474 THR A N 1
ATOM 3583 C CA . THR A 1 474 ? -9.460 5.299 2.402 1.00 49.22 474 THR A CA 1
ATOM 3584 C C . THR A 1 474 ? -10.753 5.569 3.195 1.00 49.22 474 THR A C 1
ATOM 3586 O O . THR A 1 474 ? -11.377 4.651 3.712 1.00 49.22 474 THR A O 1
ATOM 3589 N N . PHE A 1 475 ? -11.245 6.829 3.178 1.00 51.31 475 PHE A N 1
ATOM 3590 C CA . PHE A 1 475 ? -12.597 7.178 3.657 1.00 51.31 475 PHE A CA 1
ATOM 3591 C C . PHE A 1 475 ? -13.155 8.560 3.224 1.00 51.31 475 PHE A C 1
ATOM 3593 O O . PHE A 1 475 ? -12.387 9.490 2.995 1.00 51.31 475 PHE A O 1
ATOM 3600 N N . ARG A 1 476 ? -14.492 8.689 3.090 1.00 49.34 476 ARG A N 1
ATOM 3601 C CA . ARG A 1 476 ? -15.188 9.786 2.378 1.00 49.34 476 ARG A CA 1
ATOM 3602 C C . ARG A 1 476 ? -15.633 10.986 3.226 1.00 49.34 476 ARG A C 1
ATOM 3604 O O . ARG A 1 476 ? -15.577 12.103 2.721 1.00 49.34 476 ARG A O 1
ATOM 3611 N N . GLU A 1 477 ? -16.144 10.782 4.442 1.00 66.88 477 GLU A N 1
ATOM 3612 C CA . GLU A 1 477 ? -16.959 11.816 5.113 1.00 66.88 477 GLU A CA 1
ATOM 3613 C C . GLU A 1 477 ? -16.248 12.556 6.250 1.00 66.88 477 GLU A C 1
ATOM 3615 O O . GLU A 1 477 ? -15.966 13.743 6.123 1.00 66.88 477 GLU A O 1
ATOM 3620 N N . GLN A 1 478 ? -15.977 11.883 7.366 1.00 76.81 478 GLN A N 1
ATOM 3621 C CA . GLN A 1 478 ? -15.295 12.447 8.534 1.00 76.81 478 GLN A CA 1
ATOM 3622 C C . GLN A 1 478 ? -14.211 11.492 9.017 1.00 76.81 478 GLN A C 1
ATOM 3624 O O . GLN A 1 478 ? -14.447 10.288 9.117 1.00 76.81 478 GLN A O 1
ATOM 3629 N N . ILE A 1 479 ? -13.043 12.020 9.359 1.00 81.56 479 ILE A N 1
ATOM 3630 C CA . ILE A 1 479 ? -11.924 11.211 9.839 1.00 81.56 479 ILE A CA 1
ATOM 3631 C C . ILE A 1 479 ? -11.536 11.665 11.245 1.00 81.56 479 ILE A C 1
ATOM 3633 O O . ILE A 1 479 ? -11.392 12.859 11.504 1.00 81.56 479 ILE A O 1
ATOM 3637 N N . ILE A 1 480 ? -11.322 10.709 12.141 1.00 83.81 480 ILE A N 1
ATOM 3638 C CA . ILE A 1 480 ? -10.714 10.910 13.455 1.00 83.81 480 ILE A CA 1
ATOM 3639 C C . ILE A 1 480 ? -9.418 10.098 13.478 1.00 83.81 480 ILE A C 1
ATOM 3641 O O . ILE A 1 480 ? -9.429 8.913 13.159 1.00 83.81 480 ILE A O 1
ATOM 3645 N N . LEU A 1 481 ? -8.300 10.726 13.836 1.00 84.88 481 LEU A N 1
ATOM 3646 C CA . LEU A 1 481 ? -7.017 10.038 13.996 1.00 84.88 481 LEU A CA 1
ATOM 3647 C C . LEU A 1 481 ? -6.681 9.910 15.480 1.00 84.88 481 LEU A C 1
ATOM 3649 O O . LEU A 1 481 ? -6.655 10.915 16.199 1.00 84.88 481 LEU A O 1
ATOM 3653 N N . THR A 1 482 ? -6.401 8.687 15.929 1.00 79.25 482 THR A N 1
ATOM 3654 C CA . THR A 1 482 ? -6.005 8.411 17.318 1.00 79.25 482 THR A CA 1
ATOM 3655 C C . THR A 1 482 ? -4.576 8.874 17.599 1.00 79.25 482 THR A C 1
ATOM 3657 O O . THR A 1 482 ? -4.298 9.394 18.685 1.00 79.25 482 THR A O 1
ATOM 3660 N N . HIS A 1 483 ? -3.674 8.713 16.622 1.00 83.50 483 HIS A N 1
ATOM 3661 C CA . HIS A 1 483 ? -2.242 8.989 16.749 1.00 83.50 483 HIS A CA 1
ATOM 3662 C C . HIS A 1 483 ? -1.524 9.092 15.378 1.00 83.50 483 HIS A C 1
ATOM 3664 O O . HIS A 1 483 ? -2.144 8.908 14.330 1.00 83.50 483 HIS A O 1
ATOM 3670 N N . GLU A 1 484 ? -0.226 9.439 15.350 1.00 83.19 484 GLU A N 1
ATOM 3671 C CA . GLU A 1 484 ? 0.527 9.716 14.105 1.00 83.19 484 GLU A CA 1
ATOM 3672 C C . GLU A 1 484 ? 1.475 8.607 13.606 1.00 83.19 484 GLU A C 1
ATOM 3674 O O . GLU A 1 484 ? 2.401 8.887 12.821 1.00 83.19 484 GLU A O 1
ATOM 3679 N N . HIS A 1 485 ? 1.309 7.364 14.056 1.00 80.94 485 HIS A N 1
ATOM 3680 C CA . HIS A 1 485 ? 2.098 6.255 13.517 1.00 80.94 485 HIS A CA 1
ATOM 3681 C C . HIS A 1 485 ? 1.653 5.873 12.100 1.00 80.94 485 HIS A C 1
ATOM 3683 O O . HIS A 1 485 ? 0.586 6.255 11.620 1.00 80.94 485 HIS A O 1
ATOM 3689 N N . ALA A 1 486 ? 2.549 5.185 11.391 1.00 72.88 486 ALA A N 1
ATOM 3690 C CA . ALA A 1 486 ? 2.437 4.896 9.966 1.00 72.88 486 ALA A CA 1
ATOM 3691 C C . ALA A 1 486 ? 1.160 4.111 9.615 1.00 72.88 486 ALA A C 1
ATOM 3693 O O . ALA A 1 486 ? 0.451 4.449 8.669 1.00 72.88 486 ALA A O 1
ATOM 3694 N N . ASP A 1 487 ? 0.830 3.116 10.423 1.00 68.00 487 ASP A N 1
ATOM 3695 C CA . ASP A 1 487 ? -0.362 2.283 10.311 1.00 68.00 487 ASP A CA 1
ATOM 3696 C C . ASP A 1 487 ? -1.685 3.052 10.436 1.00 68.00 487 ASP A C 1
ATOM 3698 O O . ASP A 1 487 ? -2.662 2.647 9.805 1.00 68.00 487 ASP A O 1
ATOM 3702 N N . ALA A 1 488 ? -1.707 4.180 11.152 1.00 74.12 488 ALA A N 1
ATOM 3703 C CA . ALA A 1 488 ? -2.890 5.034 11.280 1.00 74.12 488 ALA A CA 1
ATOM 3704 C C . ALA A 1 488 ? -3.009 6.102 10.171 1.00 74.12 488 ALA A C 1
ATOM 3706 O O . ALA A 1 488 ? -4.125 6.495 9.813 1.00 74.12 488 ALA A O 1
ATOM 3707 N N . ILE A 1 489 ? -1.882 6.587 9.619 1.00 79.62 489 ILE A N 1
ATOM 3708 C CA . ILE A 1 489 ? -1.864 7.803 8.773 1.00 79.62 489 ILE A CA 1
ATOM 3709 C C . ILE A 1 489 ? -1.402 7.609 7.323 1.00 79.62 489 ILE A C 1
ATOM 3711 O O . ILE A 1 489 ? -1.594 8.519 6.513 1.00 79.62 489 ILE A O 1
ATOM 3715 N N . LEU A 1 490 ? -0.797 6.475 6.947 1.00 79.81 490 LEU A N 1
ATOM 3716 C CA . LEU A 1 490 ? -0.280 6.300 5.577 1.00 79.81 490 LEU A CA 1
ATOM 3717 C C . LEU A 1 490 ? -1.377 6.213 4.501 1.00 79.81 490 LEU A C 1
ATOM 3719 O O . LEU A 1 490 ? -1.083 6.426 3.328 1.00 79.81 490 LEU A O 1
ATOM 3723 N N . GLY A 1 491 ? -2.640 6.003 4.883 1.00 78.56 491 GLY A N 1
ATOM 3724 C CA . GLY A 1 491 ? -3.794 6.070 3.978 1.00 78.56 491 GLY A CA 1
ATOM 3725 C C . GLY A 1 491 ? -4.313 7.476 3.665 1.00 78.56 491 GLY A C 1
ATOM 3726 O O . GLY A 1 491 ? -5.286 7.599 2.921 1.00 78.56 491 GLY A O 1
ATOM 3727 N N . LEU A 1 492 ? -3.719 8.539 4.223 1.00 83.19 492 LEU A N 1
ATOM 3728 C CA . LEU A 1 492 ? -4.216 9.911 4.044 1.00 83.19 492 LEU A CA 1
ATOM 3729 C C . LEU A 1 492 ? -4.149 10.407 2.592 1.00 83.19 492 LEU A C 1
ATOM 3731 O O . LEU A 1 492 ? -5.036 11.146 2.168 1.00 83.19 492 LEU A O 1
ATOM 3735 N N . ASP A 1 493 ? -3.137 9.995 1.822 1.00 79.62 493 ASP A N 1
ATOM 3736 C CA . ASP A 1 493 ? -3.033 10.363 0.401 1.00 79.62 493 ASP A CA 1
ATOM 3737 C C . ASP A 1 493 ? -4.208 9.793 -0.417 1.00 79.62 493 ASP A C 1
ATOM 3739 O O . ASP A 1 493 ? -4.747 10.462 -1.302 1.00 79.62 493 ASP A O 1
ATOM 3743 N N . ASP A 1 494 ? -4.678 8.596 -0.054 1.00 78.62 494 ASP A N 1
ATOM 3744 C CA . ASP A 1 494 ? -5.756 7.887 -0.746 1.00 78.62 494 ASP A CA 1
ATOM 3745 C C . ASP A 1 494 ? -7.156 8.433 -0.444 1.00 78.62 494 ASP A C 1
ATOM 3747 O O . ASP A 1 494 ? -8.110 8.119 -1.160 1.00 78.62 494 ASP A O 1
ATOM 3751 N N . VAL A 1 495 ? -7.306 9.321 0.547 1.00 82.25 495 VAL A N 1
ATOM 3752 C CA . VAL A 1 495 ? -8.580 10.015 0.817 1.00 82.25 495 VAL A CA 1
ATOM 3753 C C . VAL A 1 495 ? -9.078 10.766 -0.429 1.00 82.25 495 VAL A C 1
ATOM 3755 O O . VAL A 1 495 ? -10.284 10.843 -0.668 1.00 82.25 495 VAL A O 1
ATOM 3758 N N . ARG A 1 496 ? -8.175 11.219 -1.311 1.00 78.38 496 ARG A N 1
ATOM 3759 C CA . ARG A 1 496 ? -8.541 11.857 -2.591 1.00 78.38 496 ARG A CA 1
ATOM 3760 C C . ARG A 1 496 ? -9.416 10.980 -3.497 1.00 78.38 496 ARG A C 1
ATOM 3762 O O . ARG A 1 496 ? -10.171 11.503 -4.313 1.00 78.38 496 ARG A O 1
ATOM 3769 N N . ILE A 1 497 ? -9.316 9.652 -3.375 1.00 75.75 497 ILE A N 1
ATOM 3770 C CA . ILE A 1 497 ? -10.031 8.693 -4.235 1.00 75.75 497 ILE A CA 1
ATOM 3771 C C . ILE A 1 497 ? -11.540 8.751 -3.966 1.00 75.75 497 ILE A C 1
ATOM 3773 O O . ILE A 1 497 ? -12.356 8.626 -4.879 1.00 75.75 497 ILE A O 1
ATOM 3777 N N . VAL A 1 498 ? -11.917 8.993 -2.714 1.00 74.44 498 VAL A N 1
ATOM 3778 C CA . VAL A 1 498 ? -13.309 9.009 -2.247 1.00 74.44 498 VAL A CA 1
ATOM 3779 C C . VAL A 1 498 ? -13.911 10.415 -2.184 1.00 74.44 498 VAL A C 1
ATOM 3781 O O . VAL A 1 498 ? -15.135 10.558 -2.149 1.00 74.44 498 VAL A O 1
ATOM 3784 N N . GLN A 1 499 ? -13.077 11.451 -2.260 1.00 77.44 499 GLN A N 1
ATOM 3785 C CA . GLN A 1 499 ? -13.491 12.845 -2.424 1.00 77.44 499 GLN A CA 1
ATOM 3786 C C . GLN A 1 499 ? -14.097 13.120 -3.806 1.00 77.44 499 GLN A C 1
ATOM 3788 O O . GLN A 1 499 ? -13.718 12.442 -4.759 1.00 77.44 499 GLN A O 1
ATOM 3793 N N . PRO A 1 500 ? -15.012 14.099 -3.977 1.00 75.94 500 PRO A N 1
ATOM 3794 C CA . PRO A 1 500 ? -15.536 14.509 -5.286 1.00 75.94 500 PRO A CA 1
ATOM 3795 C C . PRO A 1 500 ? -14.430 14.808 -6.312 1.00 75.94 500 PRO A C 1
ATOM 3797 O O . PRO A 1 500 ? -13.344 15.248 -5.956 1.00 75.94 500 PRO A O 1
ATOM 3800 N N . PHE A 1 501 ? -14.686 14.537 -7.593 1.00 75.06 501 PHE A N 1
ATOM 3801 C CA . PHE A 1 501 ? -13.712 14.798 -8.646 1.00 75.06 501 PHE A CA 1
ATOM 3802 C C . PHE A 1 501 ? -13.876 16.243 -9.097 1.00 75.06 501 PHE A C 1
ATOM 3804 O O . PHE A 1 501 ? -14.972 16.647 -9.481 1.00 75.06 501 PHE A O 1
ATOM 3811 N N . SER A 1 502 ? -12.782 16.995 -9.090 1.00 72.38 502 SER A N 1
ATOM 3812 C CA . SER A 1 502 ? -12.718 18.346 -9.635 1.00 72.38 502 SER A CA 1
ATOM 3813 C C . SER A 1 502 ? -11.474 18.460 -10.517 1.00 72.38 502 SER A C 1
ATOM 3815 O O . SER A 1 502 ? -10.378 18.141 -10.044 1.00 72.38 502 SER A O 1
ATOM 3817 N N . PRO A 1 503 ? -11.588 18.911 -11.783 1.00 68.12 503 PRO A N 1
ATOM 3818 C CA . PRO A 1 503 ? -10.431 19.111 -12.657 1.00 68.12 503 PRO A CA 1
ATOM 3819 C C . PRO A 1 503 ? -9.379 20.051 -12.058 1.00 68.12 503 PRO A C 1
ATOM 3821 O O . PRO A 1 503 ? -8.190 19.861 -12.299 1.00 68.12 503 PRO A O 1
ATOM 3824 N N . THR A 1 504 ? -9.820 21.024 -11.256 1.00 70.31 504 THR A N 1
ATOM 3825 C CA . THR A 1 504 ? -8.987 22.021 -10.569 1.00 70.31 504 THR A CA 1
ATOM 3826 C C . THR A 1 504 ? -8.629 21.625 -9.136 1.00 70.31 504 THR A C 1
ATOM 3828 O O . THR A 1 504 ? -7.985 22.406 -8.442 1.00 70.31 504 THR A O 1
ATOM 3831 N N . ASN A 1 505 ? -9.031 20.430 -8.684 1.00 74.06 505 ASN A N 1
ATOM 3832 C CA . ASN A 1 505 ? -8.914 19.965 -7.296 1.00 74.06 505 ASN A CA 1
ATOM 3833 C C . ASN A 1 505 ? -9.517 20.938 -6.255 1.00 74.06 505 ASN A C 1
ATOM 3835 O O . ASN A 1 505 ? -9.165 20.885 -5.078 1.00 74.06 505 ASN A O 1
ATOM 3839 N N . ASP A 1 506 ? -10.420 21.820 -6.697 1.00 75.69 506 ASP A N 1
ATOM 3840 C CA . ASP A 1 506 ? -11.182 22.726 -5.841 1.00 75.69 506 ASP A CA 1
ATOM 3841 C C . ASP A 1 506 ? -12.456 22.004 -5.401 1.00 75.69 506 ASP A C 1
ATOM 3843 O O . ASP A 1 506 ? -13.403 21.846 -6.179 1.00 75.69 506 ASP A O 1
ATOM 3847 N N . ILE A 1 507 ? -12.408 21.448 -4.194 1.00 79.94 507 ILE A N 1
ATOM 3848 C CA . ILE A 1 507 ? -13.478 20.674 -3.565 1.00 79.94 507 ILE A CA 1
ATOM 3849 C C . ILE A 1 507 ? -13.577 21.049 -2.091 1.00 79.94 507 ILE A C 1
ATOM 3851 O O . ILE A 1 507 ? -12.604 21.505 -1.484 1.00 79.94 507 ILE A O 1
ATOM 3855 N N . GLU A 1 508 ? -14.742 20.800 -1.495 1.00 80.75 508 GLU A N 1
ATOM 3856 C CA . GLU A 1 508 ? -14.879 20.904 -0.047 1.00 80.75 508 GLU A CA 1
ATOM 3857 C C . GLU A 1 508 ? -13.926 19.910 0.640 1.00 80.75 508 GLU A C 1
ATOM 3859 O O . GLU A 1 508 ? -13.950 18.714 0.328 1.00 80.75 508 GLU A O 1
ATOM 3864 N N . PRO A 1 509 ? -13.059 20.387 1.548 1.00 84.69 509 PRO A N 1
ATOM 3865 C CA . PRO A 1 509 ? -12.092 19.530 2.209 1.00 84.69 509 PRO A CA 1
ATOM 3866 C C . PRO A 1 509 ? -12.763 18.579 3.208 1.00 84.69 509 PRO A C 1
ATOM 3868 O O . PRO A 1 509 ? -13.661 18.973 3.953 1.00 84.69 509 PRO A O 1
ATOM 3871 N N . THR A 1 510 ? -12.275 17.341 3.278 1.00 86.19 510 THR A N 1
ATOM 3872 C CA . THR A 1 510 ? -12.716 16.349 4.271 1.00 86.19 510 THR A CA 1
ATOM 3873 C C . THR A 1 510 ? -12.194 16.747 5.656 1.00 86.19 510 THR A C 1
ATOM 3875 O O . THR A 1 510 ? -10.975 16.909 5.805 1.00 86.19 510 THR A O 1
ATOM 3878 N N . PRO A 1 511 ? -13.054 16.902 6.680 1.00 89.06 511 PRO A N 1
ATOM 3879 C CA . PRO A 1 511 ? -12.579 17.243 8.012 1.00 89.06 511 PRO A CA 1
ATOM 3880 C C . PRO A 1 511 ? -11.839 16.082 8.678 1.00 89.06 511 PRO A C 1
ATOM 3882 O O . PRO A 1 511 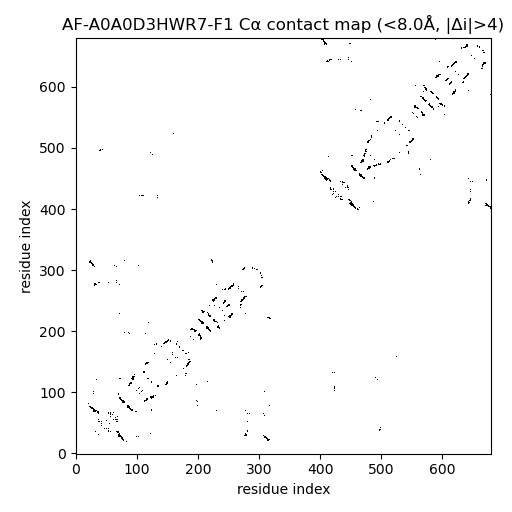? -12.301 14.936 8.663 1.00 89.06 511 PRO A O 1
ATOM 3885 N N . ILE A 1 512 ? -10.697 16.404 9.288 1.00 90.12 512 ILE A N 1
ATOM 3886 C CA . ILE A 1 512 ? -9.881 15.482 10.080 1.00 90.12 512 ILE A CA 1
ATOM 3887 C C . ILE A 1 512 ? -9.741 16.025 11.495 1.00 90.12 512 ILE A C 1
ATOM 3889 O O . ILE A 1 512 ? -9.186 17.104 11.695 1.00 90.12 512 ILE A O 1
ATOM 3893 N N . TYR A 1 513 ? -10.200 15.252 12.473 1.00 91.31 513 TYR A N 1
ATOM 3894 C CA . TYR A 1 513 ? -10.062 15.549 13.893 1.00 91.31 513 TYR A CA 1
ATOM 3895 C C . TYR A 1 513 ? -8.823 14.850 14.446 1.00 91.31 513 TYR A C 1
ATOM 3897 O O . TYR A 1 513 ? -8.661 13.639 14.285 1.00 91.31 513 TYR A O 1
ATOM 3905 N N . ILE A 1 514 ? -7.932 15.616 15.070 1.00 92.75 514 ILE A N 1
ATOM 3906 C CA . ILE A 1 514 ? -6.619 15.120 15.493 1.00 92.75 514 ILE A CA 1
ATOM 3907 C C . ILE A 1 514 ? -6.063 15.933 16.666 1.00 92.75 514 ILE A C 1
ATOM 3909 O O . ILE A 1 514 ? -6.345 17.122 16.793 1.00 92.75 514 ILE A O 1
ATOM 3913 N N . SER A 1 515 ? -5.249 15.323 17.527 1.00 91.44 515 SER A N 1
ATOM 3914 C CA . SER A 1 515 ? -4.557 16.059 18.591 1.00 91.44 515 SER A CA 1
ATOM 3915 C C . SER A 1 515 ? -3.532 17.057 18.031 1.00 91.44 515 SER A C 1
ATOM 3917 O O . SER A 1 515 ? -2.967 16.870 16.950 1.00 91.44 515 SER A O 1
ATOM 3919 N N . GLN A 1 516 ? -3.221 18.112 18.793 1.00 89.94 516 GLN A N 1
ATOM 3920 C CA . GLN A 1 516 ? -2.208 19.099 18.386 1.00 89.94 516 GLN A CA 1
ATOM 3921 C C . GLN A 1 516 ? -0.827 18.460 18.170 1.00 89.94 516 GLN A C 1
ATOM 3923 O O . GLN A 1 516 ? -0.086 18.856 17.268 1.00 89.94 516 GLN A O 1
ATOM 3928 N N . PHE A 1 517 ? -0.479 17.470 18.996 1.00 87.75 517 PHE A N 1
ATOM 3929 C CA . PHE A 1 517 ? 0.784 16.747 18.891 1.00 87.75 517 PHE A CA 1
ATOM 3930 C C . PHE A 1 517 ? 0.884 15.992 17.560 1.00 87.75 517 PHE A C 1
ATOM 3932 O O . PHE A 1 517 ? 1.837 16.195 16.801 1.00 87.75 517 PHE A O 1
ATOM 3939 N N . ALA A 1 518 ? -0.138 15.198 17.234 1.00 87.56 518 ALA A N 1
ATOM 3940 C CA . ALA A 1 518 ? -0.170 14.433 15.996 1.00 87.56 518 ALA A CA 1
ATOM 3941 C C . ALA A 1 518 ? -0.260 15.358 14.763 1.00 87.56 518 ALA A C 1
ATOM 3943 O O . ALA A 1 518 ? 0.428 15.121 13.769 1.00 87.56 518 ALA A O 1
ATOM 3944 N N . MET A 1 519 ? -0.977 16.488 14.852 1.00 90.06 519 MET A N 1
ATOM 3945 C CA . MET A 1 519 ? -1.013 17.504 13.788 1.00 90.06 519 MET A CA 1
ATOM 3946 C C . MET A 1 519 ? 0.372 18.089 13.478 1.00 90.06 519 MET A C 1
ATOM 3948 O O . MET A 1 519 ? 0.738 18.230 12.309 1.00 90.06 519 MET A O 1
ATOM 3952 N N . ASN A 1 520 ? 1.168 18.405 14.504 1.00 88.25 520 ASN A N 1
ATOM 3953 C CA . ASN A 1 520 ? 2.528 18.923 14.313 1.00 88.25 520 ASN A CA 1
ATOM 3954 C C . ASN A 1 520 ? 3.406 17.921 13.549 1.00 88.25 520 ASN A C 1
ATOM 3956 O O . ASN A 1 520 ? 4.179 18.308 12.671 1.00 88.25 520 ASN A O 1
ATOM 3960 N N . SER A 1 521 ? 3.251 16.632 13.853 1.00 87.06 521 SER A N 1
ATOM 3961 C CA . SER A 1 521 ? 3.964 15.554 13.171 1.00 87.06 521 SER A CA 1
ATOM 3962 C C . SER A 1 521 ? 3.493 15.370 11.728 1.00 87.06 521 SER A C 1
ATOM 3964 O O . SER A 1 521 ? 4.321 15.303 10.821 1.00 87.06 521 SER A O 1
ATOM 3966 N N . ILE A 1 522 ? 2.179 15.379 11.472 1.00 87.31 522 ILE A N 1
ATOM 3967 C CA . ILE A 1 522 ? 1.632 15.309 10.107 1.00 87.31 522 ILE A CA 1
ATOM 3968 C C . ILE A 1 522 ? 2.101 16.496 9.262 1.00 87.31 522 ILE A C 1
ATOM 3970 O O . ILE A 1 522 ? 2.515 16.300 8.123 1.00 87.31 522 ILE A O 1
ATOM 3974 N N . ALA A 1 523 ? 2.106 17.715 9.810 1.00 87.00 523 ALA A N 1
ATOM 3975 C CA . ALA A 1 523 ? 2.583 18.900 9.096 1.00 87.00 523 ALA A CA 1
ATOM 3976 C C . ALA A 1 523 ? 4.060 18.805 8.682 1.00 87.00 523 ALA A C 1
ATOM 3978 O O . ALA A 1 523 ? 4.453 19.401 7.676 1.00 87.00 523 ALA A O 1
ATOM 3979 N N . GLN A 1 524 ? 4.863 18.051 9.437 1.00 84.62 524 GLN A N 1
ATOM 3980 C CA . GLN A 1 524 ? 6.248 17.752 9.093 1.00 84.62 524 GLN A CA 1
ATOM 3981 C C . GLN A 1 524 ? 6.359 16.616 8.067 1.00 84.62 524 GLN A C 1
ATOM 3983 O O . GLN A 1 524 ? 7.118 16.748 7.108 1.00 84.62 524 GLN A O 1
ATOM 3988 N N . LYS A 1 525 ? 5.619 15.516 8.265 1.00 84.31 525 LYS A N 1
ATOM 3989 C CA . LYS A 1 525 ? 5.709 14.305 7.433 1.00 84.31 525 LYS A CA 1
ATOM 3990 C C . LYS A 1 525 ? 5.061 14.489 6.060 1.00 84.31 525 LYS A C 1
ATOM 3992 O O . LYS A 1 525 ? 5.620 14.078 5.052 1.00 84.31 525 LYS A O 1
ATOM 3997 N N . PHE A 1 526 ? 3.901 15.136 5.998 1.00 84.62 526 PHE A N 1
ATOM 3998 C CA . PHE A 1 526 ? 3.104 15.311 4.781 1.00 84.62 526 PHE A CA 1
ATOM 3999 C C . PHE A 1 526 ? 2.790 16.791 4.530 1.00 84.62 526 PHE A C 1
ATOM 4001 O O . PHE A 1 526 ? 1.623 17.189 4.500 1.00 84.62 526 PHE A O 1
ATOM 4008 N N . PRO A 1 527 ? 3.8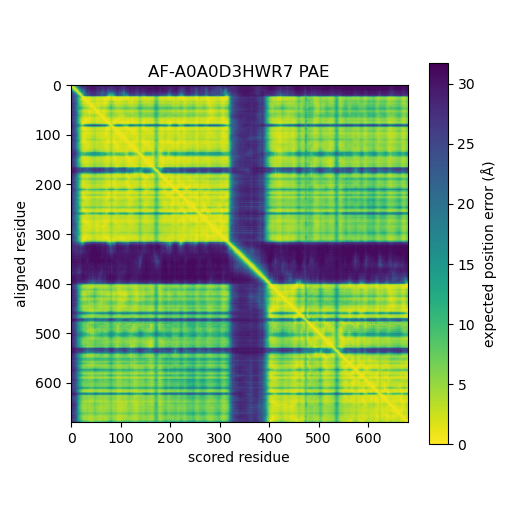09 17.645 4.308 1.00 82.81 527 PRO A N 1
ATOM 4009 C CA . PRO A 1 527 ? 3.599 19.084 4.149 1.00 82.81 527 PRO A CA 1
ATOM 4010 C C . PRO A 1 527 ? 2.680 19.420 2.965 1.00 82.81 527 PRO A C 1
ATOM 4012 O O . PRO A 1 527 ? 1.987 20.436 3.003 1.00 82.81 527 PRO A O 1
ATOM 4015 N N . TYR A 1 528 ? 2.634 18.556 1.944 1.00 79.94 528 TYR A N 1
ATOM 4016 C CA . TYR A 1 528 ? 1.767 18.700 0.773 1.00 79.94 528 TYR A CA 1
ATOM 4017 C C . TYR A 1 528 ? 0.271 18.492 1.074 1.00 79.94 528 TYR A C 1
ATOM 4019 O O . TYR A 1 528 ? -0.553 18.998 0.324 1.00 79.94 528 TYR A O 1
ATOM 4027 N N . LEU A 1 529 ? -0.088 17.808 2.170 1.00 84.38 529 LEU A N 1
ATOM 4028 C CA . LEU A 1 529 ? -1.479 17.662 2.632 1.00 84.38 529 LEU A CA 1
ATOM 4029 C C . LEU A 1 529 ? -1.931 18.824 3.538 1.00 84.38 529 LEU A C 1
ATOM 4031 O O . LEU A 1 529 ? -3.114 18.960 3.852 1.00 84.38 529 LEU A O 1
ATOM 4035 N N . VAL A 1 530 ? -0.993 19.668 3.986 1.00 83.38 530 VAL A N 1
ATOM 4036 C CA . VAL A 1 530 ? -1.259 20.771 4.927 1.00 83.38 530 VAL A CA 1
ATOM 4037 C C . VAL A 1 530 ? -1.146 22.140 4.253 1.00 83.38 530 VAL A C 1
ATOM 4039 O O . VAL A 1 530 ? -1.965 23.028 4.497 1.00 83.38 530 VAL A O 1
ATOM 4042 N N . ARG A 1 531 ? -0.140 22.350 3.396 1.00 66.06 531 ARG A N 1
ATOM 4043 C CA . ARG A 1 531 ? 0.105 23.643 2.740 1.00 66.06 531 ARG A CA 1
ATOM 4044 C C . ARG A 1 531 ? -0.680 23.744 1.429 1.00 66.06 531 ARG A C 1
ATOM 4046 O O . ARG A 1 531 ? -0.301 23.145 0.434 1.00 66.06 531 ARG A O 1
ATOM 4053 N N . LYS A 1 532 ? -1.738 24.565 1.429 1.00 58.91 532 LYS A N 1
ATOM 4054 C CA . LYS A 1 532 ? -2.672 24.738 0.294 1.00 58.91 532 LYS A CA 1
ATOM 4055 C C . LYS A 1 532 ? -2.235 25.725 -0.802 1.00 58.91 532 LYS A C 1
ATOM 4057 O O . LYS A 1 532 ? -2.874 25.774 -1.845 1.00 58.91 532 LYS A O 1
ATOM 4062 N N . LYS A 1 533 ? -1.200 26.552 -0.600 1.00 50.66 533 LYS A N 1
ATOM 4063 C CA . LYS A 1 533 ? -0.836 27.582 -1.593 1.00 50.66 533 LYS A CA 1
ATOM 4064 C C . LYS A 1 533 ? 0.102 27.032 -2.665 1.00 50.66 533 LYS A C 1
ATOM 4066 O O . LYS A 1 533 ? 1.310 26.997 -2.449 1.00 50.66 533 LYS A O 1
ATOM 4071 N N . LEU A 1 534 ? -0.479 26.693 -3.813 1.00 52.81 534 LEU A N 1
ATOM 4072 C CA . LEU A 1 534 ? 0.216 26.735 -5.098 1.00 52.81 534 LEU A CA 1
ATOM 4073 C C . LEU A 1 534 ? 0.617 28.193 -5.373 1.00 52.81 534 LEU A C 1
ATOM 4075 O O . LEU A 1 534 ? -0.169 29.116 -5.118 1.00 52.81 534 LEU A O 1
ATOM 4079 N N . LYS A 1 535 ? 1.847 28.429 -5.828 1.00 51.38 535 LYS A N 1
ATOM 4080 C CA . LYS A 1 535 ? 2.234 29.745 -6.359 1.00 51.38 535 LYS A CA 1
ATOM 4081 C C . LYS A 1 535 ? 1.473 30.007 -7.663 1.00 51.38 535 LYS A C 1
ATOM 4083 O O . LYS A 1 535 ? 1.047 29.077 -8.340 1.00 51.38 535 LYS A O 1
ATOM 4088 N N . GLU A 1 536 ? 1.299 31.276 -8.021 1.00 44.94 536 GLU A N 1
ATOM 4089 C CA . GLU A 1 536 ? 0.691 31.661 -9.299 1.00 44.94 536 GLU A CA 1
ATOM 4090 C C . GLU A 1 536 ? 1.530 31.070 -10.451 1.00 44.94 536 GLU A C 1
ATOM 4092 O O . GLU A 1 536 ? 2.711 31.390 -10.576 1.00 44.94 536 GLU A O 1
ATOM 4097 N N . GLY A 1 537 ? 0.943 30.149 -11.226 1.00 53.84 537 GLY A N 1
ATOM 4098 C CA . GLY A 1 537 ? 1.627 29.396 -12.286 1.00 53.84 537 GLY A CA 1
ATOM 4099 C C . GLY A 1 537 ? 2.057 27.961 -11.938 1.00 53.84 537 GLY A C 1
ATOM 4100 O O . GLY A 1 537 ? 2.559 27.283 -12.824 1.00 53.84 537 GLY A O 1
ATOM 4101 N N . GLU A 1 538 ? 1.858 27.469 -10.707 1.00 53.66 538 GLU A N 1
ATOM 4102 C CA . GLU A 1 538 ? 2.075 26.047 -10.378 1.00 53.66 538 GLU A CA 1
ATOM 4103 C C . GLU A 1 538 ? 0.855 25.187 -10.759 1.00 53.66 538 GLU A C 1
ATOM 4105 O O . GLU A 1 538 ? -0.291 25.551 -10.481 1.00 53.66 538 GLU A O 1
ATOM 4110 N N . GLU A 1 539 ? 1.103 24.027 -11.376 1.00 51.59 539 GLU A N 1
ATOM 4111 C CA . GLU A 1 539 ? 0.063 23.074 -11.774 1.00 51.59 539 GLU A CA 1
ATOM 4112 C C . GLU A 1 539 ? -0.720 22.539 -10.559 1.00 51.59 539 GLU A C 1
ATOM 4114 O O . GLU A 1 539 ? -0.185 22.351 -9.459 1.00 51.59 539 GLU A O 1
ATOM 4119 N N . VAL A 1 540 ? -2.009 22.255 -10.761 1.00 54.41 540 VAL A N 1
ATOM 4120 C CA . VAL A 1 540 ? -2.875 21.691 -9.723 1.00 54.41 540 VAL A CA 1
ATOM 4121 C C . VAL A 1 540 ? -2.405 20.280 -9.368 1.00 54.41 540 VAL A C 1
ATOM 4123 O O . VAL A 1 540 ? -2.723 19.306 -10.051 1.00 54.41 540 VAL A O 1
ATOM 4126 N N . ARG A 1 541 ? -1.708 20.140 -8.238 1.00 62.03 541 ARG A N 1
ATOM 4127 C CA . ARG A 1 541 ? -1.417 18.824 -7.656 1.00 62.03 541 ARG A CA 1
ATOM 4128 C C . ARG A 1 541 ? -2.714 18.191 -7.148 1.00 62.03 541 ARG A C 1
ATOM 4130 O O . ARG A 1 541 ? -3.386 18.739 -6.269 1.00 62.03 541 ARG A O 1
ATOM 4137 N N . ARG A 1 542 ? -3.063 17.016 -7.678 1.00 69.81 542 ARG A N 1
ATOM 4138 C CA . ARG A 1 542 ? -4.226 16.225 -7.237 1.00 69.81 542 ARG A CA 1
ATOM 4139 C C . ARG A 1 542 ? -3.906 15.436 -5.968 1.00 69.81 542 ARG A C 1
ATOM 4141 O O . ARG A 1 542 ? -3.700 14.229 -5.999 1.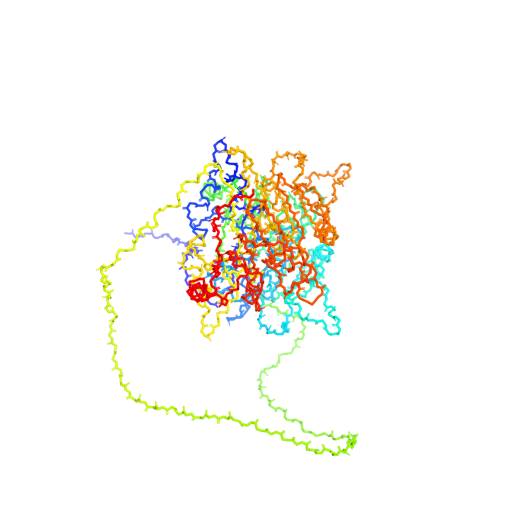00 69.81 542 ARG A O 1
ATOM 4148 N N . VAL A 1 543 ? -3.851 16.150 -4.853 1.00 78.56 543 VAL A N 1
ATOM 4149 C CA . VAL A 1 543 ? -3.682 15.600 -3.498 1.00 78.56 543 VAL A CA 1
ATOM 4150 C C . VAL A 1 543 ? -5.003 15.668 -2.731 1.00 78.56 543 VAL A C 1
ATOM 4152 O O . VAL A 1 543 ? -5.891 16.433 -3.118 1.00 78.56 543 VAL A O 1
ATOM 4155 N N . ALA A 1 544 ? -5.138 14.888 -1.656 1.00 83.56 544 ALA A N 1
ATOM 4156 C CA . ALA A 1 544 ? -6.330 14.926 -0.809 1.00 83.56 544 ALA A CA 1
ATOM 4157 C C . ALA A 1 544 ? -6.535 16.324 -0.199 1.00 83.56 544 ALA A C 1
ATOM 4159 O O . ALA A 1 544 ? -5.600 16.922 0.339 1.00 83.56 544 ALA A O 1
ATOM 4160 N N . GLN A 1 545 ? -7.764 16.842 -0.266 1.00 84.06 545 GLN A N 1
ATOM 4161 C CA . GLN A 1 545 ? -8.114 18.141 0.315 1.00 84.06 545 GLN A CA 1
ATOM 4162 C C . GLN A 1 545 ? -8.610 17.962 1.746 1.00 84.06 545 GLN A C 1
ATOM 4164 O O . GLN A 1 545 ? -9.704 17.453 1.958 1.00 84.06 545 GLN A O 1
ATOM 4169 N N . LEU A 1 546 ? -7.826 18.377 2.738 1.00 87.94 546 LEU A N 1
ATOM 4170 C CA . LEU A 1 546 ? -8.125 18.108 4.148 1.00 87.94 546 LEU A CA 1
ATOM 4171 C C . LEU A 1 546 ? -8.395 19.405 4.934 1.00 87.94 546 LEU A C 1
ATOM 4173 O O . LEU A 1 546 ? -7.813 20.464 4.652 1.00 87.94 546 LEU A O 1
ATOM 4177 N N . ASP A 1 547 ? -9.332 19.334 5.882 1.00 88.88 547 ASP A N 1
ATOM 4178 C CA . ASP A 1 547 ? -9.655 20.389 6.853 1.00 88.88 547 ASP A CA 1
ATOM 4179 C C . ASP A 1 547 ? -9.233 19.918 8.246 1.00 88.88 547 ASP A C 1
ATOM 4181 O O . ASP A 1 547 ? -9.905 19.109 8.882 1.00 88.88 547 ASP A O 1
ATOM 4185 N N . TRP A 1 548 ? -8.069 20.384 8.693 1.00 90.88 548 TRP A N 1
ATOM 4186 C CA . TRP A 1 548 ? -7.441 19.935 9.931 1.00 90.88 548 TRP A CA 1
ATOM 4187 C C . TRP A 1 548 ? -8.078 20.615 11.146 1.00 90.88 548 TRP A C 1
ATOM 4189 O O . TRP A 1 548 ? -7.912 21.818 11.358 1.00 90.88 548 TRP A O 1
ATOM 4199 N N . ARG A 1 549 ? -8.771 19.832 11.973 1.00 92.62 549 ARG A N 1
ATOM 4200 C CA . ARG A 1 549 ? -9.444 20.273 13.198 1.00 92.62 549 ARG A CA 1
ATOM 4201 C C . ARG A 1 549 ? -8.713 19.725 14.410 1.00 92.62 549 ARG A C 1
ATOM 4203 O O . ARG A 1 549 ? -8.807 18.545 14.740 1.00 92.62 549 ARG A O 1
ATOM 4210 N N . VAL A 1 550 ? -7.977 20.604 15.076 1.00 92.38 550 VAL A N 1
ATOM 4211 C CA . VAL A 1 550 ? -7.268 20.235 16.298 1.00 92.38 550 VAL A CA 1
ATOM 4212 C C . VAL A 1 550 ? -8.270 20.039 17.433 1.00 92.38 550 VAL A C 1
ATOM 4214 O O . VAL A 1 550 ? -9.045 20.944 17.738 1.00 92.38 550 VAL A O 1
ATOM 4217 N N . ILE A 1 551 ? -8.225 18.866 18.059 1.00 93.44 551 ILE A N 1
ATOM 4218 C CA . ILE A 1 551 ? -8.961 18.547 19.283 1.00 93.44 551 ILE A CA 1
ATOM 4219 C C . ILE A 1 551 ? -8.020 18.558 20.486 1.00 93.44 551 ILE A C 1
ATOM 4221 O O . ILE A 1 551 ? -6.818 18.297 20.373 1.00 93.44 551 ILE A O 1
ATOM 4225 N N . GLU A 1 552 ? -8.576 18.874 21.650 1.00 89.56 552 GLU A N 1
ATOM 4226 C CA . GLU A 1 552 ? -7.834 18.873 22.903 1.00 89.56 552 GLU A CA 1
ATOM 4227 C C . GLU A 1 552 ? -7.846 17.476 23.527 1.00 89.56 552 GLU A C 1
ATOM 4229 O O . GLU A 1 552 ? -8.884 16.826 23.590 1.00 89.56 552 GLU A O 1
ATOM 4234 N N . SER A 1 553 ? -6.692 17.013 24.006 1.00 88.19 553 SER A N 1
ATOM 4235 C CA . SER A 1 553 ? -6.550 15.720 24.686 1.00 88.19 553 SER A CA 1
ATOM 4236 C C . SER A 1 553 ? -7.069 15.787 26.131 1.00 88.19 553 SER A C 1
ATOM 4238 O O . SER A 1 553 ? -6.312 15.560 27.075 1.00 88.19 553 SER A O 1
ATOM 4240 N N . ASP A 1 554 ? -8.339 16.152 26.310 1.00 89.62 554 ASP A N 1
ATOM 4241 C CA . ASP A 1 554 ? -8.970 16.402 27.609 1.00 89.62 554 ASP A CA 1
ATOM 4242 C C . ASP A 1 554 ? -10.399 15.834 27.651 1.00 89.62 554 ASP A C 1
ATOM 4244 O O . ASP A 1 554 ? -11.237 16.133 26.800 1.00 89.62 554 ASP A O 1
ATOM 4248 N N . LEU A 1 555 ? -10.680 15.054 28.697 1.00 91.44 555 LEU A N 1
ATOM 4249 C CA . LEU A 1 555 ? -11.986 14.459 28.997 1.00 91.44 555 LEU A CA 1
ATOM 4250 C C . LEU A 1 555 ? -13.095 15.515 29.157 1.00 91.44 555 LEU A C 1
ATOM 4252 O O . LEU A 1 555 ? -14.264 15.222 28.927 1.00 91.44 555 LEU A O 1
ATOM 4256 N N . GLN A 1 556 ? -12.747 16.742 29.553 1.00 92.94 556 GLN A N 1
ATOM 4257 C CA . GLN A 1 556 ? -13.701 17.840 29.758 1.00 92.94 556 GLN A CA 1
ATOM 4258 C C . GLN A 1 556 ? -13.958 18.666 28.493 1.00 92.94 556 GLN A C 1
ATOM 4260 O O . GLN A 1 556 ? -14.718 19.638 28.532 1.00 92.94 556 GLN A O 1
ATOM 4265 N N . LYS A 1 557 ? -13.327 18.308 27.370 1.00 95.06 557 LYS A N 1
ATOM 4266 C CA . LYS A 1 557 ? -13.423 19.046 26.107 1.00 95.06 557 LYS A CA 1
ATOM 4267 C C . LYS A 1 557 ? -13.927 18.140 24.984 1.00 95.06 557 LYS A C 1
ATOM 4269 O O . LYS A 1 557 ? -13.177 17.839 24.053 1.00 95.06 557 LYS A O 1
ATOM 4274 N N . PRO A 1 558 ? -15.196 17.693 25.059 1.00 95.25 558 PRO A N 1
ATOM 4275 C CA . PRO A 1 558 ? -15.794 16.923 23.985 1.00 95.25 558 PRO A CA 1
ATOM 4276 C C . PRO A 1 558 ? -15.867 17.744 22.697 1.00 95.25 558 PRO A C 1
ATOM 4278 O O . PRO A 1 558 ? -15.932 18.977 22.713 1.00 95.25 558 PRO A O 1
ATOM 4281 N N . PHE A 1 559 ? -15.913 17.044 21.571 1.00 95.25 559 PHE A N 1
ATOM 4282 C CA . PHE A 1 559 ? -16.153 17.640 20.264 1.00 95.25 559 PHE A CA 1
ATOM 4283 C C . PHE A 1 559 ? -17.285 16.906 19.553 1.00 95.25 559 PHE A C 1
ATOM 4285 O O . PHE A 1 559 ? -17.565 15.740 19.821 1.00 95.25 559 PHE A O 1
ATOM 4292 N N . VAL A 1 560 ? -17.952 17.599 18.633 1.00 93.19 560 VAL A N 1
ATOM 4293 C CA . VAL A 1 560 ? -19.051 17.032 17.849 1.00 93.19 560 VAL A CA 1
ATOM 4294 C C . VAL A 1 560 ? -18.631 16.948 16.389 1.00 93.19 560 VAL A C 1
ATOM 4296 O O . VAL A 1 560 ? -18.151 17.927 15.806 1.00 93.19 560 VAL A O 1
ATOM 4299 N N . THR A 1 561 ? -18.840 15.783 15.785 1.00 88.94 561 THR A N 1
ATOM 4300 C CA . THR A 1 561 ? -18.705 15.577 14.341 1.00 88.94 561 THR A CA 1
ATOM 4301 C C . THR A 1 561 ? -19.874 14.756 13.825 1.00 88.94 561 THR A C 1
ATOM 4303 O O . THR A 1 561 ? -20.340 13.840 14.496 1.00 88.94 561 THR A O 1
ATOM 4306 N N . SER A 1 562 ? -20.420 15.131 12.665 1.00 87.12 562 SER A N 1
ATOM 4307 C CA . SER A 1 562 ? -21.627 14.504 12.105 1.00 87.12 562 SER A CA 1
ATOM 4308 C C . SER A 1 562 ? -22.784 14.354 13.113 1.00 87.12 562 SER A C 1
ATOM 4310 O O . SER A 1 562 ? -23.543 13.393 13.066 1.00 87.12 562 SER A O 1
ATOM 4312 N N . GLY A 1 563 ? -22.931 15.301 14.048 1.00 88.75 563 GLY A N 1
ATOM 4313 C CA . GLY A 1 563 ? -23.968 15.276 15.090 1.00 88.75 563 GLY A CA 1
ATOM 4314 C C . GLY A 1 563 ? -23.758 14.251 16.214 1.00 88.75 563 GLY A C 1
ATOM 4315 O O . GLY A 1 563 ? -24.600 14.183 17.106 1.00 88.75 563 GLY A O 1
ATOM 4316 N N . LEU A 1 564 ? -22.662 13.487 16.195 1.00 92.38 564 LEU A N 1
ATOM 4317 C CA . LEU A 1 564 ? -22.254 12.580 17.265 1.00 92.38 564 LEU A CA 1
ATOM 4318 C C . LEU A 1 564 ? -21.167 13.248 18.119 1.00 92.38 564 LEU A C 1
ATOM 4320 O O . LEU A 1 564 ? -20.219 13.842 17.602 1.00 92.38 564 LEU A O 1
ATOM 4324 N N . GLU A 1 565 ? -21.338 13.186 19.435 1.00 95.81 565 GLU A N 1
ATOM 4325 C CA . GLU A 1 565 ? -20.411 13.745 20.420 1.00 95.81 565 GLU A CA 1
ATOM 4326 C C . GLU A 1 565 ? -19.356 12.708 20.810 1.00 95.81 565 GLU A C 1
ATOM 4328 O O . GLU A 1 565 ? -19.691 11.568 21.136 1.00 95.81 565 GLU A O 1
ATOM 4333 N N . PHE A 1 566 ? -18.092 13.125 20.789 1.00 97.12 566 PHE A N 1
ATOM 4334 C CA . PHE A 1 566 ? -16.934 12.328 21.172 1.00 97.12 566 PHE A CA 1
ATOM 4335 C C . PHE A 1 566 ? -16.218 12.990 22.346 1.00 97.12 566 PHE A C 1
ATOM 4337 O O . PHE A 1 566 ? -15.924 14.187 22.319 1.00 97.12 566 PHE A O 1
ATOM 4344 N N . VAL A 1 567 ? -15.889 12.188 23.352 1.00 97.19 567 VAL A N 1
ATOM 4345 C CA . VAL A 1 567 ? -15.033 12.564 24.475 1.00 97.19 567 VAL A CA 1
ATOM 4346 C C . VAL A 1 567 ? -13.650 11.941 24.247 1.00 97.19 567 VAL A C 1
ATOM 4348 O O . VAL A 1 567 ? -13.547 10.711 24.193 1.00 97.19 567 VAL A O 1
ATOM 4351 N N . PRO A 1 568 ? -12.586 12.750 24.100 1.00 96.81 568 PRO A N 1
ATOM 4352 C CA . PRO A 1 568 ? -11.218 12.249 24.018 1.00 96.81 568 PRO A CA 1
ATOM 4353 C C . PRO A 1 568 ? -10.816 11.501 25.297 1.00 96.81 568 PRO A C 1
ATOM 4355 O O . PRO A 1 568 ? -11.014 11.996 26.408 1.00 96.81 568 PRO A O 1
ATOM 4358 N N . LEU A 1 569 ? -10.213 10.323 25.143 1.00 95.94 569 LEU A N 1
ATOM 4359 C CA . LEU A 1 569 ? -9.701 9.487 26.229 1.00 95.94 569 LEU A CA 1
ATOM 4360 C C . LEU A 1 569 ? -8.173 9.379 26.113 1.00 95.94 569 LEU A C 1
ATOM 4362 O O . LEU A 1 569 ? -7.683 8.513 25.387 1.00 95.94 569 LEU A O 1
ATOM 4366 N N . PRO A 1 570 ? -7.386 10.217 26.809 1.00 94.81 570 PRO A N 1
ATOM 4367 C CA . PRO A 1 570 ? -5.935 10.064 26.826 1.00 94.81 570 PRO A CA 1
ATOM 4368 C C . PRO A 1 570 ? -5.535 8.703 27.404 1.00 94.81 570 PRO A C 1
ATOM 4370 O O . PRO A 1 570 ? -5.936 8.360 28.523 1.00 94.81 570 PRO A O 1
ATOM 4373 N N . VAL A 1 571 ? -4.733 7.934 26.673 1.00 92.81 571 VAL A N 1
ATOM 4374 C CA . VAL A 1 571 ? -4.192 6.644 27.125 1.00 92.81 571 VAL A CA 1
ATOM 4375 C C . VAL A 1 571 ? -2.699 6.550 26.826 1.00 92.81 571 VAL A C 1
ATOM 4377 O O . VAL A 1 571 ? -2.180 7.292 25.998 1.00 92.81 571 VAL A O 1
ATOM 4380 N N . ILE A 1 572 ? -1.989 5.689 27.556 1.00 90.06 572 ILE A N 1
ATOM 4381 C CA . ILE A 1 572 ? -0.531 5.568 27.458 1.00 90.06 572 ILE A CA 1
ATOM 4382 C C . ILE A 1 572 ? -0.189 4.380 26.564 1.00 90.06 572 ILE A C 1
ATOM 4384 O O . ILE A 1 572 ? -0.640 3.264 26.835 1.00 90.06 572 ILE A O 1
ATOM 4388 N N . HIS A 1 573 ? 0.646 4.619 25.561 1.00 86.81 573 HIS A N 1
ATOM 4389 C CA . HIS A 1 573 ? 1.236 3.631 24.667 1.00 86.81 573 HIS A CA 1
ATOM 4390 C C . HIS A 1 573 ? 2.750 3.572 24.899 1.00 86.81 573 HIS A C 1
ATOM 4392 O O . HIS A 1 573 ? 3.427 4.601 24.883 1.00 86.81 573 HIS A O 1
ATOM 4398 N N . GLY A 1 574 ? 3.301 2.381 25.124 1.00 82.31 574 GLY A N 1
ATOM 4399 C CA . GLY A 1 574 ? 4.699 2.240 25.531 1.00 82.31 574 GLY A CA 1
ATOM 4400 C C . GLY A 1 574 ? 4.966 2.917 26.880 1.00 82.31 574 GLY A C 1
ATOM 4401 O O . GLY A 1 574 ? 4.140 2.841 27.792 1.00 82.31 574 GLY A O 1
ATOM 4402 N N . GLU A 1 575 ? 6.125 3.564 27.017 1.00 74.19 575 GLU A N 1
ATOM 4403 C CA . GLU A 1 575 ? 6.540 4.188 28.280 1.00 74.19 575 GLU A CA 1
ATOM 4404 C C . GLU A 1 575 ? 5.853 5.541 28.529 1.00 74.19 575 GLU A C 1
ATOM 4406 O O . GLU A 1 575 ? 5.112 5.685 29.503 1.00 74.19 575 GLU A O 1
ATOM 4411 N N . ASP A 1 576 ? 6.055 6.505 27.622 1.00 77.31 576 ASP A N 1
ATOM 4412 C CA . ASP A 1 576 ? 5.704 7.920 27.835 1.00 77.31 576 ASP A CA 1
ATOM 4413 C C . ASP A 1 576 ? 4.895 8.547 26.683 1.00 77.31 576 ASP A C 1
ATOM 4415 O O . ASP A 1 576 ? 4.708 9.767 26.633 1.00 77.31 576 ASP A O 1
ATOM 4419 N N . TYR A 1 577 ? 4.413 7.746 25.730 1.00 83.88 577 TYR A N 1
ATOM 4420 C CA . TYR A 1 577 ? 3.631 8.259 24.608 1.00 83.88 577 TYR A CA 1
ATOM 4421 C C . TYR A 1 577 ? 2.134 8.248 24.930 1.00 83.88 577 TYR A C 1
ATOM 4423 O O . TYR A 1 577 ? 1.608 7.268 25.451 1.00 83.88 577 TYR A O 1
ATOM 4431 N N . VAL A 1 578 ? 1.437 9.341 24.611 1.00 87.31 578 VAL A N 1
ATOM 4432 C CA . VAL A 1 578 ? -0.009 9.471 24.828 1.00 87.31 578 VAL A CA 1
ATOM 4433 C C . VAL A 1 578 ? -0.736 9.426 23.489 1.00 87.31 578 VAL A C 1
ATOM 4435 O O . VAL A 1 578 ? -0.592 10.346 22.684 1.00 87.31 578 VAL A O 1
ATOM 4438 N N . CYS A 1 579 ? -1.549 8.393 23.282 1.00 89.38 579 CYS A N 1
ATOM 4439 C CA . CYS A 1 579 ? -2.534 8.325 22.202 1.00 89.38 579 CYS A CA 1
ATOM 4440 C C . CYS A 1 579 ? -3.936 8.672 22.726 1.00 89.38 579 CYS A C 1
ATOM 4442 O O . CYS A 1 579 ? -4.157 8.853 23.931 1.00 89.38 579 CYS A O 1
ATOM 4444 N N . LEU A 1 580 ? -4.888 8.814 21.804 1.00 93.06 580 LEU A N 1
ATOM 4445 C CA . LEU A 1 580 ? -6.289 9.060 22.129 1.00 93.06 580 LEU A CA 1
ATOM 4446 C C . LEU A 1 580 ? -7.144 7.835 21.811 1.00 93.06 580 LEU A C 1
ATOM 4448 O O . LEU A 1 580 ? -7.212 7.407 20.665 1.00 93.06 580 LEU A O 1
ATOM 4452 N N . GLY A 1 581 ? -7.858 7.339 22.817 1.00 94.62 581 GLY A N 1
ATOM 4453 C CA . GLY A 1 581 ? -9.121 6.639 22.609 1.00 94.62 581 GLY A CA 1
ATOM 4454 C C . GLY A 1 581 ? -10.289 7.626 22.563 1.00 94.62 581 GLY A C 1
ATOM 4455 O O . GLY A 1 581 ? -10.121 8.829 22.781 1.00 94.62 581 GLY A O 1
ATOM 4456 N N . PHE A 1 582 ? -11.496 7.116 22.338 1.00 97.06 582 PHE A N 1
ATOM 4457 C CA . PHE A 1 582 ? -12.707 7.931 22.286 1.00 97.06 582 PHE A CA 1
ATOM 4458 C C . PHE A 1 582 ? -13.887 7.245 22.968 1.00 97.06 582 PHE A C 1
ATOM 4460 O O . PHE A 1 582 ? -14.149 6.067 22.731 1.00 97.06 582 PHE A O 1
ATOM 4467 N N . LEU A 1 583 ? -14.620 8.006 23.780 1.00 97.25 583 LEU A N 1
ATOM 4468 C CA . LEU A 1 583 ? -15.925 7.634 24.324 1.00 97.25 583 LEU A CA 1
ATOM 4469 C C . LEU A 1 583 ? -17.016 8.369 23.537 1.00 97.25 583 LEU A C 1
ATOM 4471 O O . LEU A 1 583 ? -16.928 9.581 23.350 1.00 97.25 583 LEU A O 1
ATOM 4475 N N . PHE A 1 584 ? -18.039 7.653 23.080 1.00 96.88 584 PHE A N 1
ATOM 4476 C CA . PHE A 1 584 ? -19.155 8.219 22.321 1.00 96.88 584 PHE A CA 1
ATOM 4477 C C . PHE A 1 584 ? -20.448 7.423 22.541 1.00 96.88 584 PHE A C 1
ATOM 4479 O O . PHE A 1 584 ? -20.437 6.313 23.073 1.00 96.88 584 PHE A O 1
ATOM 4486 N N . GLY A 1 585 ? -21.567 8.013 22.120 1.00 93.81 585 GLY A N 1
ATOM 4487 C CA . GLY A 1 585 ? -22.906 7.450 22.286 1.00 93.81 585 GLY A CA 1
ATOM 4488 C C . GLY A 1 585 ? -23.566 7.859 23.609 1.00 93.81 585 GLY A C 1
ATOM 4489 O O . GLY A 1 585 ? -23.013 7.695 24.699 1.00 93.81 585 GLY A O 1
ATOM 4490 N N . ARG A 1 586 ? -24.762 8.442 23.508 1.00 89.75 586 ARG A N 1
ATOM 4491 C CA . ARG A 1 586 ? -25.578 8.915 24.636 1.00 89.75 586 ARG A CA 1
ATOM 4492 C C . ARG A 1 586 ? -26.533 7.845 25.140 1.00 89.75 586 ARG A C 1
ATOM 4494 O O . ARG A 1 586 ? -26.807 7.811 26.339 1.00 89.75 586 ARG A O 1
ATOM 4501 N N . LYS A 1 587 ? -27.063 7.012 24.241 1.00 91.19 587 LYS A N 1
ATOM 4502 C CA . LYS A 1 587 ? -27.980 5.926 24.615 1.00 91.19 587 LYS A CA 1
ATOM 4503 C C . LYS A 1 587 ? -27.217 4.655 24.956 1.00 91.19 587 LYS A C 1
ATOM 4505 O O . LYS A 1 587 ? -27.446 4.091 26.023 1.00 91.19 587 LYS A O 1
ATOM 4510 N N . SER A 1 588 ? -26.302 4.255 24.075 1.00 94.94 588 SER A N 1
ATOM 4511 C CA . SER A 1 588 ? -25.353 3.172 24.323 1.00 94.94 588 SER A CA 1
ATOM 4512 C C . SER A 1 588 ? -23.952 3.757 24.444 1.00 94.94 588 SER A C 1
ATOM 4514 O O . SER A 1 588 ? -23.447 4.333 23.482 1.00 94.94 588 SER A O 1
ATOM 4516 N N . LYS A 1 589 ? -23.315 3.614 25.609 1.00 96.75 589 LYS A N 1
ATOM 4517 C CA . LYS A 1 589 ? -21.960 4.134 25.838 1.00 96.75 589 LYS A CA 1
ATOM 4518 C C . LYS A 1 589 ? -20.920 3.204 25.217 1.00 96.75 589 LYS A C 1
ATOM 4520 O O . LYS A 1 589 ? -20.792 2.050 25.642 1.00 96.75 589 LYS A O 1
ATOM 4525 N N . VAL A 1 590 ? -20.151 3.722 24.263 1.00 98.12 590 VAL A N 1
ATOM 4526 C CA . VAL A 1 590 ? -19.097 2.991 23.549 1.00 98.12 590 VAL A CA 1
ATOM 4527 C C . VAL A 1 590 ? -17.745 3.640 23.794 1.00 98.12 590 VAL A C 1
ATOM 4529 O O . VAL A 1 590 ? -17.590 4.835 23.559 1.00 98.12 590 VAL A O 1
ATOM 4532 N N . ALA A 1 591 ? -16.753 2.856 24.212 1.00 97.81 591 ALA A N 1
ATOM 4533 C CA . ALA A 1 591 ? -15.359 3.294 24.235 1.00 97.81 591 ALA A CA 1
ATOM 4534 C C . ALA A 1 591 ? -14.554 2.543 23.170 1.00 97.81 591 ALA A C 1
ATOM 4536 O O . ALA A 1 591 ? -14.577 1.314 23.144 1.00 97.81 591 ALA A O 1
ATOM 4537 N N . TYR A 1 592 ? -13.835 3.273 22.318 1.00 97.19 592 TYR A N 1
ATOM 4538 C CA . TYR A 1 592 ? -12.868 2.738 21.359 1.00 97.19 592 TYR A CA 1
ATOM 4539 C C . TYR A 1 592 ? -11.458 3.150 21.772 1.00 97.19 592 TYR A C 1
ATOM 4541 O O . TYR A 1 592 ? -11.167 4.344 21.871 1.00 97.19 592 TYR A O 1
ATOM 4549 N N . ILE A 1 593 ? -10.598 2.172 22.052 1.00 94.81 593 ILE A N 1
ATOM 4550 C CA . ILE A 1 593 ? -9.243 2.401 22.553 1.00 94.81 593 ILE A CA 1
ATOM 4551 C C . ILE A 1 593 ? -8.285 1.420 21.865 1.00 94.81 593 ILE A C 1
ATOM 4553 O O . ILE A 1 593 ? -8.224 0.242 22.224 1.00 94.81 593 ILE A O 1
ATOM 4557 N N . SER A 1 594 ? -7.536 1.917 20.883 1.00 90.44 594 SER A N 1
ATOM 4558 C CA . SER A 1 594 ? -6.416 1.220 20.242 1.00 90.44 594 SER A CA 1
ATOM 4559 C C . SER A 1 594 ? -5.079 1.604 20.891 1.00 90.44 594 SER A C 1
ATOM 4561 O O . SER A 1 594 ? -4.983 2.630 21.567 1.00 90.44 594 SER A O 1
ATOM 4563 N N . ASP A 1 595 ? -4.055 0.766 20.705 1.00 85.69 595 ASP A N 1
ATOM 4564 C CA . ASP A 1 595 ? -2.660 1.053 21.061 1.00 85.69 595 ASP A CA 1
ATOM 4565 C C . ASP A 1 595 ? -2.442 1.443 22.534 1.00 85.69 595 ASP A C 1
ATOM 4567 O O . ASP A 1 595 ? -1.746 2.409 22.837 1.00 85.69 595 ASP A O 1
ATOM 4571 N N . VAL A 1 596 ? -2.998 0.689 23.490 1.00 89.19 596 VAL A N 1
ATOM 4572 C CA . VAL A 1 596 ? -2.964 1.053 24.922 1.00 89.19 596 VAL A CA 1
ATOM 4573 C C . VAL A 1 596 ? -2.153 0.097 25.795 1.00 89.19 596 VAL A C 1
ATOM 4575 O O . VAL A 1 596 ? -2.553 -1.019 26.101 1.00 89.19 596 VAL A O 1
ATOM 4578 N N . SER A 1 597 ? -1.044 0.582 26.340 1.00 88.00 597 SER A N 1
ATOM 4579 C CA . SER A 1 597 ? -0.268 -0.140 27.355 1.00 88.00 597 SER A CA 1
ATOM 4580 C C . SER A 1 597 ? -0.796 0.095 28.773 1.00 88.00 597 SER A C 1
ATOM 4582 O O . SER A 1 597 ? -0.730 -0.798 29.621 1.00 88.00 597 SER A O 1
ATOM 4584 N N . ARG A 1 598 ? -1.319 1.296 29.063 1.00 89.31 598 ARG A N 1
ATOM 4585 C CA . ARG A 1 598 ? -1.840 1.648 30.394 1.00 89.31 598 ARG A CA 1
ATOM 4586 C C . ARG A 1 598 ? -2.892 2.754 30.339 1.00 89.31 598 ARG A C 1
ATOM 4588 O O . ARG A 1 598 ? -2.769 3.722 29.596 1.00 89.31 598 ARG A O 1
ATOM 4595 N N . PHE A 1 599 ? -3.881 2.654 31.223 1.00 92.06 599 PHE A N 1
ATOM 4596 C CA . PHE A 1 599 ? -4.886 3.694 31.434 1.00 92.06 599 PHE A CA 1
ATOM 4597 C C . PHE A 1 599 ? -4.441 4.672 32.529 1.00 92.06 599 PHE A C 1
ATOM 4599 O O . PHE A 1 599 ? -4.109 4.237 33.637 1.00 92.06 599 PHE A O 1
ATOM 4606 N N . PRO A 1 600 ? -4.457 5.989 32.270 1.00 93.50 600 PRO A N 1
ATOM 4607 C CA . PRO A 1 600 ? -4.449 6.984 33.333 1.00 93.50 600 PRO A CA 1
ATOM 4608 C C . PRO A 1 600 ? -5.654 6.790 34.273 1.00 93.50 600 PRO A C 1
ATOM 4610 O O . PRO A 1 600 ? -6.734 6.433 33.794 1.00 93.50 600 PRO A O 1
ATOM 4613 N N . PRO A 1 601 ? -5.531 7.074 35.587 1.00 93.69 601 PRO A N 1
ATOM 4614 C CA . PRO A 1 601 ? -6.635 6.898 36.537 1.00 93.69 601 PRO A CA 1
ATOM 4615 C C . PRO A 1 601 ? -7.911 7.660 36.161 1.00 93.69 601 PRO A C 1
ATOM 4617 O O . PRO A 1 601 ? -9.008 7.154 36.371 1.00 93.69 601 PRO A O 1
ATOM 4620 N N . SER A 1 602 ? -7.774 8.857 35.583 1.00 94.50 602 SER A N 1
ATOM 4621 C CA . SER A 1 602 ? -8.904 9.654 35.094 1.00 94.50 602 SER A CA 1
ATOM 4622 C C . SER A 1 602 ? -9.640 8.961 33.947 1.00 94.50 602 SER A C 1
ATOM 4624 O O . SER A 1 602 ? -10.863 8.878 33.967 1.00 94.50 602 SER A O 1
ATOM 4626 N N . THR A 1 603 ? -8.900 8.418 32.981 1.00 95.50 603 THR A N 1
ATOM 4627 C CA . THR A 1 603 ? -9.468 7.713 31.829 1.00 95.50 603 THR A CA 1
ATOM 4628 C C . THR A 1 603 ? -10.135 6.411 32.257 1.00 95.50 603 THR A C 1
ATOM 4630 O O . THR A 1 603 ? -11.254 6.142 31.836 1.00 95.50 603 THR A O 1
ATOM 4633 N N . GLU A 1 604 ? -9.504 5.633 33.144 1.00 95.31 604 GLU A N 1
ATOM 4634 C CA . GLU A 1 604 ? -10.107 4.410 33.695 1.00 95.31 604 GLU A CA 1
ATOM 4635 C C . GLU A 1 604 ? -11.382 4.713 34.497 1.00 95.31 604 GLU A C 1
ATOM 4637 O O . GLU A 1 604 ? -12.378 3.997 34.381 1.00 95.31 604 GLU A O 1
ATOM 4642 N N . HIS A 1 605 ? -11.394 5.802 35.270 1.00 95.69 605 HIS A N 1
ATOM 4643 C CA . HIS A 1 605 ? -12.593 6.245 35.977 1.00 95.69 605 HIS A CA 1
ATOM 4644 C C . HIS A 1 605 ? -13.736 6.587 35.009 1.00 95.69 605 HIS A C 1
ATOM 4646 O O . HIS A 1 605 ? -14.854 6.113 35.206 1.00 95.69 605 HIS A O 1
ATOM 4652 N N . ALA A 1 606 ? -13.451 7.324 33.933 1.00 95.75 606 ALA A N 1
ATOM 4653 C CA . ALA A 1 606 ? -14.451 7.737 32.945 1.00 95.75 606 ALA A CA 1
ATOM 4654 C C . ALA A 1 606 ? -15.121 6.562 32.208 1.00 95.75 606 ALA A C 1
ATOM 4656 O O . ALA A 1 606 ? -16.274 6.661 31.792 1.00 95.75 606 ALA A O 1
ATOM 4657 N N . ILE A 1 607 ? -14.421 5.434 32.057 1.00 96.25 607 ILE A N 1
ATOM 4658 C CA . ILE A 1 607 ? -14.929 4.273 31.308 1.00 96.25 607 ILE A CA 1
ATOM 4659 C C . ILE A 1 607 ? -15.366 3.100 32.193 1.00 96.25 607 ILE A C 1
ATOM 4661 O O . ILE A 1 607 ? -15.968 2.154 31.693 1.00 96.25 607 ILE A O 1
ATOM 4665 N N . SER A 1 608 ? -15.062 3.117 33.493 1.00 96.31 608 SER A N 1
ATOM 4666 C CA . SER A 1 608 ? -15.382 2.002 34.391 1.00 96.31 608 SER A CA 1
ATOM 4667 C C . SER A 1 608 ? -16.796 2.080 34.963 1.00 96.31 608 SER A C 1
ATOM 4669 O O . SER A 1 608 ? -17.307 3.146 35.317 1.00 96.31 608 SER A O 1
ATOM 4671 N N . LYS A 1 609 ? -17.394 0.906 35.191 1.00 95.44 609 LYS A N 1
ATOM 4672 C CA . LYS A 1 609 ? -18.680 0.765 35.889 1.00 95.44 609 LYS A CA 1
ATOM 4673 C C . LYS A 1 609 ? -18.706 1.450 37.259 1.00 95.44 609 LYS A C 1
ATOM 4675 O O . LYS A 1 609 ? -19.753 1.947 37.663 1.00 95.44 609 LYS A O 1
ATOM 4680 N N . SER A 1 610 ? -17.582 1.450 37.974 1.00 92.19 610 SER A N 1
ATOM 4681 C CA . SER A 1 610 ? -17.437 2.087 39.289 1.00 92.19 610 SER A CA 1
ATOM 4682 C C . SER A 1 610 ? -17.236 3.603 39.241 1.00 92.19 610 SER A C 1
ATOM 4684 O O . SER A 1 610 ? -17.318 4.236 40.291 1.00 92.19 610 SER A O 1
ATOM 4686 N N . GLY A 1 611 ? -16.924 4.171 38.074 1.00 92.69 611 GLY A N 1
ATOM 4687 C CA . GLY A 1 611 ? -16.738 5.607 37.891 1.00 92.69 611 GLY A CA 1
ATOM 4688 C C . GLY A 1 611 ? -17.951 6.264 37.243 1.00 92.69 611 GLY A C 1
ATOM 4689 O O . GLY A 1 611 ? -18.976 6.441 37.898 1.00 92.69 611 GLY A O 1
ATOM 4690 N N . GLU A 1 612 ? -17.854 6.617 35.960 1.00 90.31 612 GLU A N 1
ATOM 4691 C CA . GLU A 1 612 ? -18.896 7.388 35.252 1.00 90.31 612 GLU A CA 1
ATOM 4692 C C . GLU A 1 612 ? -19.986 6.529 34.575 1.00 90.31 612 GLU A C 1
ATOM 4694 O O . GLU A 1 612 ? -20.846 7.027 33.833 1.00 90.31 612 GLU A O 1
ATOM 4699 N N . GLY A 1 613 ? -19.996 5.228 34.861 1.00 90.75 613 GLY A N 1
ATOM 4700 C CA . GLY A 1 613 ? -21.064 4.303 34.495 1.00 90.75 613 GLY A CA 1
ATOM 4701 C C . GLY A 1 613 ? -20.602 3.169 33.588 1.00 90.75 613 GLY A C 1
ATOM 4702 O O . GLY A 1 613 ? -19.549 3.210 32.965 1.00 90.75 613 GLY A O 1
ATOM 4703 N N . GLN A 1 614 ? -21.413 2.114 33.536 1.00 96.31 614 GLN A N 1
ATOM 4704 C CA . GLN A 1 614 ? -21.084 0.910 32.780 1.00 96.31 614 GLN A CA 1
ATOM 4705 C C . GLN A 1 614 ? -21.156 1.168 31.270 1.00 96.31 614 GLN A C 1
ATOM 4707 O O . GLN A 1 614 ? -22.183 1.641 30.786 1.00 96.31 614 GLN A O 1
ATOM 4712 N N . LEU A 1 615 ? -20.105 0.802 30.533 1.00 97.94 615 LEU A N 1
ATOM 4713 C CA . LEU A 1 615 ? -20.129 0.805 29.069 1.00 97.94 615 LEU A CA 1
ATOM 4714 C C . LEU A 1 615 ? -21.044 -0.292 28.527 1.00 97.94 615 LEU A C 1
ATOM 4716 O O . LEU A 1 615 ? -21.050 -1.417 29.037 1.00 97.94 615 LEU A O 1
ATOM 4720 N N . ASP A 1 616 ? -21.751 0.011 27.445 1.00 98.12 616 ASP A N 1
ATOM 4721 C CA . ASP A 1 616 ? -22.470 -0.985 26.654 1.00 98.12 616 ASP A CA 1
ATOM 4722 C C . ASP A 1 616 ? -21.505 -1.784 25.779 1.00 98.12 616 ASP A C 1
ATOM 4724 O O . ASP A 1 616 ? -21.648 -3.002 25.659 1.00 98.12 616 ASP A O 1
ATOM 4728 N N . LEU A 1 617 ? -20.484 -1.115 25.236 1.00 98.38 617 LEU A N 1
ATOM 4729 C CA . LEU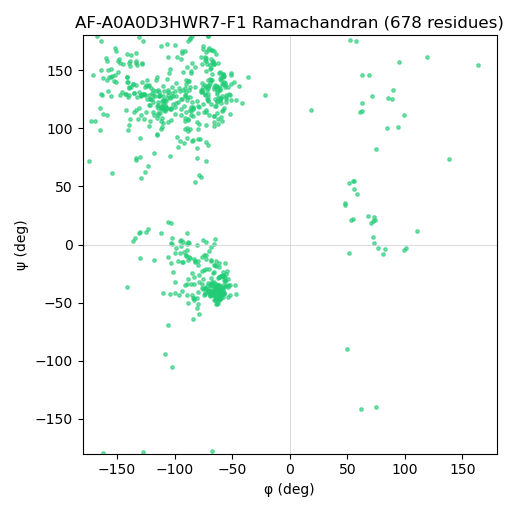 A 1 617 ? -19.456 -1.741 24.415 1.00 98.38 617 LEU A CA 1
ATOM 4730 C C . LEU A 1 617 ? -18.074 -1.125 24.672 1.00 98.38 617 LEU A C 1
ATOM 4732 O O . LEU A 1 617 ? -17.892 0.088 24.595 1.00 98.38 617 LEU A O 1
ATOM 4736 N N . LEU A 1 618 ? -17.088 -1.979 24.926 1.00 98.25 618 LEU A N 1
ATOM 4737 C CA . LEU A 1 618 ? -15.671 -1.622 24.955 1.00 98.25 618 LEU A CA 1
ATOM 4738 C C . LEU A 1 618 ? -14.963 -2.255 23.753 1.00 98.25 618 LEU A C 1
ATOM 4740 O O . LEU A 1 618 ? -14.958 -3.474 23.622 1.00 98.25 618 LEU A O 1
ATOM 4744 N N . ILE A 1 619 ? -14.348 -1.450 22.895 1.00 97.94 619 ILE A N 1
ATOM 4745 C CA . ILE A 1 619 ? -13.450 -1.911 21.834 1.00 97.94 619 ILE A CA 1
ATOM 4746 C C . ILE A 1 619 ? -12.024 -1.630 22.298 1.00 97.94 619 ILE A C 1
ATOM 4748 O O . ILE A 1 619 ? -11.683 -0.471 22.540 1.00 97.94 619 ILE A O 1
ATOM 4752 N N . LEU A 1 620 ? -11.224 -2.682 22.476 1.00 96.00 620 LEU A N 1
ATOM 4753 C CA . LEU A 1 620 ? -9.942 -2.590 23.173 1.00 96.00 620 LEU A CA 1
ATOM 4754 C C . LEU A 1 620 ? -8.849 -3.443 22.524 1.00 96.00 620 LEU A C 1
ATOM 4756 O O . LEU A 1 620 ? -9.082 -4.585 22.141 1.00 96.00 620 LEU A O 1
ATOM 4760 N N . ASP A 1 621 ? -7.643 -2.896 22.466 1.00 90.94 621 ASP A N 1
ATOM 4761 C CA . ASP A 1 621 ? -6.445 -3.576 21.976 1.00 90.94 621 ASP A CA 1
ATOM 4762 C C . ASP A 1 621 ? -6.051 -4.848 22.772 1.00 90.94 621 ASP A C 1
ATOM 4764 O O . ASP A 1 621 ? -6.173 -4.919 24.005 1.00 90.94 621 ASP A O 1
ATOM 4768 N N . CYS A 1 622 ? -5.561 -5.865 22.057 1.00 83.62 622 CYS A N 1
ATOM 4769 C CA . CYS A 1 622 ? -5.052 -7.136 22.573 1.00 83.62 622 CYS A CA 1
ATOM 4770 C C . CYS A 1 622 ? -3.589 -6.987 23.002 1.00 83.62 622 CYS A C 1
ATOM 4772 O O . CYS A 1 622 ? -2.662 -7.249 22.238 1.00 83.62 622 CYS A O 1
ATOM 4774 N N . LEU A 1 623 ? -3.373 -6.629 24.262 1.00 73.06 623 LEU A N 1
ATOM 4775 C CA . LEU A 1 623 ? -2.056 -6.491 24.867 1.00 73.06 623 LEU A CA 1
ATOM 4776 C C . LEU A 1 623 ? -1.955 -7.305 26.164 1.00 73.06 623 LEU A C 1
ATOM 4778 O O . LEU A 1 623 ? -2.905 -7.929 26.654 1.00 73.06 623 LEU A O 1
ATOM 4782 N N . TYR A 1 624 ? -0.753 -7.329 26.737 1.00 60.59 624 TYR A N 1
ATOM 4783 C CA . TYR A 1 624 ? -0.509 -7.980 28.017 1.00 60.59 624 TYR A CA 1
ATOM 4784 C C . TYR A 1 624 ? -1.457 -7.412 29.091 1.00 60.59 624 TYR A C 1
ATOM 4786 O O . TYR A 1 624 ? -1.444 -6.215 29.365 1.00 60.59 624 TYR A O 1
ATOM 4794 N N . ARG A 1 625 ? -2.257 -8.289 29.721 1.00 79.44 625 ARG A N 1
ATOM 4795 C CA . ARG A 1 625 ? -3.286 -7.971 30.741 1.00 79.44 625 ARG A CA 1
ATOM 4796 C C . ARG A 1 625 ? -4.564 -7.284 30.237 1.00 79.44 625 ARG A C 1
ATOM 4798 O O . ARG A 1 625 ? -5.311 -6.747 31.058 1.00 79.44 625 ARG A O 1
ATOM 4805 N N . THR A 1 626 ? -4.897 -7.370 28.946 1.00 90.25 626 THR A N 1
ATOM 4806 C CA . THR A 1 626 ? -6.184 -6.858 28.424 1.00 90.25 626 THR A CA 1
ATOM 4807 C C . THR A 1 626 ? -7.391 -7.382 29.212 1.00 90.25 626 THR A C 1
ATOM 4809 O O . THR A 1 626 ? -8.251 -6.598 29.604 1.00 90.25 626 THR A O 1
ATOM 4812 N N . LEU A 1 627 ? -7.435 -8.674 29.552 1.00 93.94 627 LEU A N 1
ATOM 4813 C CA . LEU A 1 627 ? -8.551 -9.245 30.321 1.00 93.94 627 LEU A CA 1
ATOM 4814 C C . LEU A 1 627 ? -8.657 -8.694 31.755 1.00 93.94 627 LEU A C 1
ATOM 4816 O O . LEU A 1 627 ? -9.765 -8.533 32.264 1.00 93.94 627 LEU A O 1
ATOM 4820 N N . ASP A 1 628 ? -7.540 -8.340 32.397 1.00 93.25 628 ASP A N 1
ATOM 4821 C CA . ASP A 1 628 ? -7.568 -7.687 33.714 1.00 93.25 628 ASP A CA 1
ATOM 4822 C C . ASP A 1 628 ? -8.115 -6.259 33.608 1.00 93.25 628 ASP A C 1
ATOM 4824 O O . ASP A 1 628 ? -8.854 -5.805 34.484 1.00 93.25 628 ASP A O 1
ATOM 4828 N N . ALA A 1 629 ? -7.789 -5.541 32.527 1.00 94.12 629 ALA A N 1
ATOM 4829 C CA . ALA A 1 629 ? -8.389 -4.241 32.245 1.00 94.12 629 ALA A CA 1
ATOM 4830 C C . ALA A 1 629 ? -9.900 -4.365 32.001 1.00 94.12 629 ALA A C 1
ATOM 4832 O O . ALA A 1 629 ? -10.667 -3.633 32.624 1.00 94.12 629 ALA A O 1
ATOM 4833 N N . VAL A 1 630 ? -10.340 -5.339 31.194 1.00 96.75 630 VAL A N 1
ATOM 4834 C CA . VAL A 1 630 ? -11.770 -5.608 30.960 1.00 96.75 630 VAL A CA 1
ATOM 4835 C C . VAL A 1 630 ? -12.503 -5.891 32.274 1.00 96.75 630 VAL A C 1
ATOM 4837 O O . VAL A 1 630 ? -13.580 -5.338 32.491 1.00 96.75 630 VAL A O 1
ATOM 4840 N N . LYS A 1 631 ? -11.917 -6.668 33.196 1.00 95.69 631 LYS A N 1
ATOM 4841 C CA . LYS A 1 631 ? -12.505 -6.904 34.529 1.00 95.69 631 LYS A CA 1
ATOM 4842 C C . LYS A 1 631 ? -12.652 -5.628 35.352 1.00 95.69 631 LYS A C 1
ATOM 4844 O O . LYS A 1 631 ? -13.703 -5.420 35.952 1.00 95.69 631 LYS A O 1
ATOM 4849 N N . ARG A 1 632 ? -11.613 -4.786 35.397 1.00 95.06 632 ARG A N 1
ATOM 4850 C CA . ARG A 1 632 ? -11.634 -3.525 36.162 1.00 95.06 632 ARG A CA 1
ATOM 4851 C C . ARG A 1 632 ? -12.640 -2.525 35.592 1.00 95.06 632 ARG A C 1
ATOM 4853 O O . ARG A 1 632 ? -13.354 -1.879 36.352 1.00 95.06 632 ARG A O 1
ATOM 4860 N N . ILE A 1 633 ? -12.730 -2.438 34.267 1.00 96.88 633 ILE A N 1
ATOM 4861 C CA . ILE A 1 633 ? -13.671 -1.558 33.562 1.00 96.88 633 ILE A CA 1
ATOM 4862 C C . ILE A 1 633 ? -15.112 -2.093 33.681 1.00 96.88 633 ILE A C 1
ATOM 4864 O O . ILE A 1 633 ? -16.045 -1.319 33.901 1.00 96.88 633 ILE A O 1
ATOM 4868 N N . CYS A 1 634 ? -15.287 -3.416 33.614 1.00 97.44 634 CYS A N 1
ATOM 4869 C CA . CYS A 1 634 ? -16.559 -4.138 33.718 1.00 97.44 634 CYS A CA 1
ATOM 4870 C C . CYS A 1 634 ? -17.634 -3.670 32.703 1.00 97.44 634 CYS A C 1
ATOM 4872 O O . CYS A 1 634 ? -18.744 -3.307 33.110 1.00 97.44 634 CYS A O 1
ATOM 4874 N N . PRO A 1 635 ? -17.348 -3.661 31.383 1.00 97.94 635 PRO A N 1
ATOM 4875 C CA . PRO A 1 635 ? -18.349 -3.333 30.363 1.00 97.94 635 PRO A CA 1
ATOM 4876 C C . PRO A 1 635 ? -19.440 -4.418 30.283 1.00 97.94 635 PRO A C 1
ATOM 4878 O O . PRO A 1 635 ? -19.289 -5.501 30.847 1.00 97.94 635 PRO A O 1
ATOM 4881 N N . LYS A 1 636 ? -20.553 -4.154 29.586 1.00 97.75 636 LYS A N 1
ATOM 4882 C CA . LYS A 1 636 ? -21.537 -5.205 29.256 1.00 97.75 636 LYS A CA 1
ATOM 4883 C C . LYS A 1 636 ? -20.977 -6.183 28.220 1.00 97.75 636 LYS A C 1
ATOM 4885 O O . LYS A 1 636 ? -21.184 -7.386 28.352 1.00 97.75 636 LYS A O 1
ATOM 4890 N N . ARG A 1 637 ? -20.255 -5.653 27.229 1.00 97.94 637 ARG A N 1
ATOM 4891 C CA . ARG A 1 637 ? -19.582 -6.406 26.168 1.00 97.94 637 ARG A CA 1
ATOM 4892 C C . ARG A 1 637 ? -18.229 -5.786 25.827 1.00 97.94 637 ARG A C 1
ATOM 4894 O O . ARG A 1 637 ? -18.104 -4.560 25.824 1.00 97.94 637 ARG A O 1
ATOM 4901 N N . ALA A 1 638 ? -17.240 -6.612 25.501 1.00 98.06 638 ALA A N 1
ATOM 4902 C CA . ALA A 1 638 ? -15.951 -6.186 24.975 1.00 98.06 638 ALA A CA 1
ATOM 4903 C C . ALA A 1 638 ? -15.612 -6.895 23.654 1.00 98.06 638 ALA A C 1
ATOM 4905 O O . ALA A 1 638 ? -15.771 -8.108 23.521 1.00 98.06 638 ALA A O 1
ATOM 4906 N N . LEU A 1 639 ? -15.123 -6.124 22.685 1.00 98.12 639 LEU A N 1
ATOM 4907 C CA . LEU A 1 639 ? -14.585 -6.610 21.418 1.00 98.12 639 LEU A CA 1
ATOM 4908 C C . LEU A 1 639 ? -13.100 -6.296 21.368 1.00 98.12 639 LEU A C 1
ATOM 4910 O O . LEU A 1 639 ? -12.709 -5.130 21.449 1.00 98.12 639 LEU A O 1
ATOM 4914 N N . LEU A 1 640 ? -12.280 -7.333 21.254 1.00 97.00 640 LEU A N 1
ATOM 4915 C CA . LEU A 1 640 ? -10.838 -7.160 21.238 1.00 97.00 640 LEU A CA 1
ATOM 4916 C C . LEU A 1 640 ? -10.323 -6.974 19.802 1.00 97.00 640 LEU A C 1
ATOM 4918 O O . LEU A 1 640 ? -10.793 -7.650 18.886 1.00 97.00 640 LEU A O 1
ATOM 4922 N N . ILE A 1 641 ? -9.387 -6.044 19.622 1.00 95.12 641 ILE A N 1
ATOM 4923 C CA . ILE A 1 641 ? -8.740 -5.661 18.349 1.00 95.12 641 ILE A CA 1
ATOM 4924 C C . ILE A 1 641 ? -7.209 -5.717 18.497 1.00 95.12 641 ILE A C 1
ATOM 4926 O O . ILE A 1 641 ? -6.717 -6.103 19.550 1.00 95.12 641 ILE A O 1
ATOM 4930 N N . GLY A 1 642 ? -6.451 -5.375 17.454 1.00 90.88 642 GLY A N 1
ATOM 4931 C CA . GLY A 1 642 ? -4.983 -5.381 17.466 1.00 90.88 642 GLY A CA 1
ATOM 4932 C C . GLY A 1 642 ? -4.355 -6.774 17.562 1.00 90.88 642 GLY A C 1
ATOM 4933 O O . GLY A 1 642 ? -3.216 -6.930 18.002 1.00 90.88 642 GLY A O 1
ATOM 4934 N N . MET A 1 643 ? -5.073 -7.814 17.129 1.00 92.25 643 MET A N 1
ATOM 4935 C CA . MET A 1 643 ? -4.586 -9.189 17.225 1.00 92.25 643 MET A CA 1
ATOM 4936 C C . MET A 1 643 ? -3.353 -9.420 16.343 1.00 92.25 643 MET A C 1
ATOM 4938 O O . MET A 1 643 ? -3.326 -9.071 15.158 1.00 92.25 643 MET A O 1
ATOM 4942 N N . THR A 1 644 ? -2.355 -10.104 16.899 1.00 91.81 644 THR A N 1
ATOM 4943 C CA . THR A 1 644 ? -1.175 -10.561 16.157 1.00 91.81 644 THR A CA 1
ATOM 4944 C C . THR A 1 644 ? -1.416 -11.944 15.537 1.00 91.81 644 THR A C 1
ATOM 4946 O O . THR A 1 644 ? -2.434 -12.599 15.771 1.00 91.81 644 THR A O 1
ATOM 4949 N N . HIS A 1 645 ? -0.451 -12.429 14.755 1.00 91.50 645 HIS A N 1
ATOM 4950 C CA . HIS A 1 645 ? -0.442 -13.802 14.238 1.00 91.50 645 HIS A CA 1
ATOM 4951 C C . HIS A 1 645 ? -0.233 -14.903 15.299 1.00 91.50 645 HIS A C 1
ATOM 4953 O O . HIS A 1 645 ? -0.229 -16.082 14.951 1.00 91.50 645 HIS A O 1
ATOM 4959 N N . GLU A 1 646 ? -0.044 -14.543 16.570 1.00 91.56 646 GLU A N 1
ATOM 4960 C CA . GLU A 1 646 ? 0.003 -15.500 17.684 1.00 91.56 646 GLU A CA 1
ATOM 4961 C C . GLU A 1 646 ? -1.405 -15.885 18.161 1.00 91.56 646 GLU A C 1
ATOM 4963 O O . GLU A 1 646 ? -1.555 -16.881 18.863 1.00 91.56 646 GLU A O 1
ATOM 4968 N N . MET A 1 647 ? -2.423 -15.120 17.748 1.00 92.75 647 MET A N 1
ATOM 4969 C CA . MET A 1 647 ? -3.817 -15.307 18.141 1.00 92.75 647 MET A CA 1
ATOM 4970 C C . MET A 1 647 ? -4.633 -15.888 16.983 1.00 92.75 647 MET A C 1
ATOM 4972 O O . MET A 1 647 ? -4.801 -15.245 15.937 1.00 92.75 647 MET A O 1
ATOM 4976 N N . ASP A 1 648 ? -5.172 -17.085 17.173 1.00 95.00 648 ASP A N 1
ATOM 4977 C CA . ASP A 1 648 ? -6.106 -17.736 16.262 1.00 95.00 648 ASP A CA 1
ATOM 4978 C C . ASP A 1 648 ? -7.548 -17.353 16.609 1.00 95.00 648 ASP A C 1
ATOM 4980 O O . ASP A 1 648 ? -8.027 -17.580 17.717 1.00 95.00 648 ASP A O 1
ATOM 4984 N N . HIS A 1 649 ? -8.280 -16.815 15.635 1.00 94.19 649 HIS A N 1
ATOM 4985 C CA . HIS A 1 649 ? -9.607 -16.264 15.881 1.00 94.19 649 HIS A CA 1
ATOM 4986 C C . HIS A 1 649 ? -10.590 -17.295 16.453 1.00 94.19 649 HIS A C 1
ATOM 4988 O O . HIS A 1 649 ? -11.428 -16.939 17.276 1.00 94.19 649 HIS A O 1
ATOM 4994 N N . HIS A 1 650 ? -10.540 -18.552 16.009 1.00 93.56 650 HIS A N 1
ATOM 4995 C CA . HIS A 1 650 ? -11.491 -19.563 16.467 1.00 93.56 650 HIS A CA 1
ATOM 4996 C C . HIS A 1 650 ? -11.097 -20.101 17.842 1.00 93.56 650 HIS A C 1
ATOM 4998 O O . HIS A 1 650 ? -11.908 -20.063 18.765 1.00 93.56 650 HIS A O 1
ATOM 5004 N N . LYS A 1 651 ? -9.840 -20.531 18.001 1.00 94.25 651 LYS A N 1
ATOM 5005 C CA . LYS A 1 651 ? -9.361 -21.138 19.255 1.00 94.25 651 LYS A CA 1
ATOM 5006 C C . LYS A 1 651 ? -9.367 -20.157 20.423 1.00 94.25 651 LYS A C 1
ATOM 5008 O O . LYS A 1 651 ? -9.746 -20.517 21.538 1.00 94.25 651 LYS A O 1
ATOM 5013 N N . ASP A 1 652 ? -8.950 -18.916 20.184 1.00 95.19 652 ASP A N 1
ATOM 5014 C CA . ASP A 1 652 ? -8.924 -17.916 21.248 1.00 95.19 652 ASP A CA 1
ATOM 5015 C C . ASP A 1 652 ? -10.343 -17.482 21.634 1.00 95.19 652 ASP A C 1
ATOM 5017 O O . ASP A 1 652 ? -10.602 -17.277 22.817 1.00 95.19 652 ASP A O 1
ATOM 5021 N N . ASN A 1 653 ? -11.297 -17.437 20.694 1.00 96.06 653 ASN A N 1
ATOM 5022 C CA . ASN A 1 653 ? -12.698 -17.166 21.034 1.00 96.06 653 ASN A CA 1
ATOM 5023 C C . ASN A 1 653 ? -13.346 -18.278 21.872 1.00 96.06 653 ASN A C 1
ATOM 5025 O O . ASN A 1 653 ? -14.117 -17.954 22.769 1.00 96.06 653 ASN A O 1
ATOM 5029 N N . GLU A 1 654 ? -13.005 -19.554 21.665 1.00 96.44 654 GLU A N 1
ATOM 5030 C CA . GLU A 1 654 ? -13.455 -20.640 22.559 1.00 96.44 654 GLU A CA 1
ATOM 5031 C C . GLU A 1 654 ? -12.972 -20.402 24.002 1.00 96.44 654 GLU A C 1
ATOM 5033 O O . GLU A 1 654 ? -13.736 -20.507 24.966 1.00 96.44 654 GLU A O 1
ATOM 5038 N N . THR A 1 655 ? -11.709 -19.990 24.152 1.00 95.25 655 THR A N 1
ATOM 5039 C CA . THR A 1 655 ? -11.115 -19.663 25.458 1.00 95.25 655 THR A CA 1
ATOM 5040 C C . THR A 1 655 ? -11.765 -18.421 26.082 1.00 95.25 655 THR A C 1
ATOM 5042 O O . THR A 1 655 ? -12.036 -18.386 27.288 1.00 95.25 655 THR A O 1
ATOM 5045 N N . LEU A 1 656 ? -12.045 -17.394 25.274 1.00 96.19 656 LEU A N 1
ATOM 5046 C CA . LEU A 1 656 ? -12.731 -16.181 25.717 1.00 96.19 656 LEU A CA 1
ATOM 5047 C C . LEU A 1 656 ? -14.189 -16.448 26.097 1.00 96.19 656 LEU A C 1
ATOM 5049 O O . LEU A 1 656 ? -14.676 -15.832 27.042 1.00 96.19 656 LEU A O 1
ATOM 5053 N N . GLU A 1 657 ? -14.876 -17.387 25.451 1.00 96.56 657 GLU A N 1
ATOM 5054 C CA . GLU A 1 657 ? -16.241 -17.777 25.814 1.00 96.56 657 GLU A CA 1
ATOM 5055 C C . GLU A 1 657 ? -16.282 -18.455 27.195 1.00 96.56 657 GLU A C 1
ATOM 5057 O O . GLU A 1 657 ? -17.153 -18.162 28.023 1.00 96.56 657 GLU A O 1
ATOM 5062 N N . GLU A 1 658 ? -15.328 -19.343 27.486 1.00 96.06 658 GLU A N 1
ATOM 5063 C CA . GLU A 1 658 ? -15.171 -19.931 28.823 1.00 96.06 658 GLU A CA 1
ATOM 5064 C C . GLU A 1 658 ? -14.882 -18.865 29.884 1.00 96.06 658 GLU A C 1
ATOM 5066 O O . GLU A 1 658 ? -15.495 -18.858 30.959 1.00 96.06 658 GLU A O 1
ATOM 5071 N N . TRP A 1 659 ? -13.975 -17.936 29.572 1.00 96.19 659 TRP A N 1
ATOM 5072 C CA . TRP A 1 659 ? -13.666 -16.807 30.443 1.00 96.19 659 TRP A CA 1
ATOM 5073 C C . TRP A 1 659 ? -14.902 -15.927 30.678 1.00 96.19 659 TRP A C 1
ATOM 5075 O O . TRP A 1 659 ? -15.212 -15.600 31.823 1.00 96.19 659 TRP A O 1
ATOM 5085 N N . SER A 1 660 ? -15.657 -15.622 29.622 1.00 97.12 660 SER A N 1
ATOM 5086 C CA . SER A 1 660 ? -16.859 -14.783 29.665 1.00 97.12 660 SER A CA 1
ATOM 5087 C C . SER A 1 660 ? -17.937 -15.386 30.558 1.00 97.12 660 SER A C 1
ATOM 5089 O O . SER A 1 660 ? -18.503 -14.695 31.408 1.00 97.12 660 SER A O 1
ATOM 5091 N N . ARG A 1 661 ? -18.167 -16.703 30.455 1.00 96.81 661 ARG A N 1
ATOM 5092 C CA . ARG A 1 661 ? -19.098 -17.435 31.333 1.00 96.81 661 ARG A CA 1
ATOM 5093 C C . ARG A 1 661 ? -18.687 -17.385 32.804 1.00 96.81 661 ARG A C 1
ATOM 5095 O O . ARG A 1 661 ? -19.559 -17.328 33.670 1.00 96.81 661 ARG A O 1
ATOM 5102 N N . ARG A 1 662 ? -17.383 -17.410 33.097 1.00 96.44 662 ARG A N 1
ATOM 5103 C CA . ARG A 1 662 ? -16.865 -17.349 34.473 1.00 96.44 662 ARG A CA 1
ATOM 5104 C C . ARG A 1 662 ? -16.987 -15.953 35.082 1.00 96.44 662 ARG A C 1
ATOM 5106 O O . ARG A 1 662 ? -17.329 -15.839 36.255 1.00 96.44 662 ARG A O 1
ATOM 5113 N N . GLU A 1 663 ? -16.668 -14.915 34.317 1.00 95.81 663 GLU A N 1
ATOM 5114 C CA . GLU A 1 663 ? -16.586 -13.538 34.824 1.00 95.81 663 GLU A CA 1
ATOM 5115 C C . GLU A 1 663 ? -17.893 -12.749 34.654 1.00 95.81 663 GLU A C 1
ATOM 5117 O O . GLU A 1 663 ? -18.067 -11.706 35.281 1.00 95.81 663 GLU A O 1
ATOM 5122 N N . GLY A 1 664 ? -18.823 -13.237 33.826 1.00 95.81 664 GLY A N 1
ATOM 5123 C CA . GLY A 1 664 ? -20.100 -12.575 33.553 1.00 95.81 664 GLY A CA 1
ATOM 5124 C C . GLY A 1 664 ? -19.979 -11.330 32.668 1.00 95.81 664 GLY A C 1
ATOM 5125 O O . GLY A 1 664 ? -20.841 -10.455 32.735 1.00 95.81 664 GLY A O 1
ATOM 5126 N N . ILE A 1 665 ? -18.913 -11.235 31.870 1.00 97.06 665 ILE A N 1
ATOM 5127 C CA . ILE A 1 665 ? -18.670 -10.163 30.895 1.00 97.06 665 ILE A CA 1
ATOM 5128 C C . ILE A 1 665 ? -18.526 -10.828 29.528 1.00 97.06 665 ILE A C 1
ATOM 5130 O O . ILE A 1 665 ? -17.690 -11.713 29.393 1.00 97.06 665 ILE A O 1
ATOM 5134 N N . ASP A 1 666 ? -19.318 -10.415 28.537 1.00 97.69 666 ASP A N 1
ATOM 5135 C CA . ASP A 1 666 ? -19.224 -10.937 27.167 1.00 97.69 666 ASP A CA 1
ATOM 5136 C C . ASP A 1 666 ? -17.962 -10.398 26.477 1.00 97.69 666 ASP A C 1
ATOM 5138 O O . ASP A 1 666 ? -17.849 -9.188 26.268 1.00 97.69 666 ASP A O 1
ATOM 5142 N N . VAL A 1 667 ? -16.998 -11.265 26.162 1.00 97.56 667 VAL A N 1
ATOM 5143 C CA . VAL A 1 667 ? -15.732 -10.903 25.511 1.00 97.56 667 VAL A CA 1
ATOM 5144 C C . VAL A 1 667 ? -15.471 -11.817 24.325 1.00 97.56 667 VAL A C 1
ATOM 5146 O O . VAL A 1 667 ? -15.493 -13.038 24.457 1.00 97.56 667 VAL A O 1
ATOM 5149 N N . GLN A 1 668 ? -15.137 -11.218 23.184 1.00 96.69 668 GLN A N 1
ATOM 5150 C CA . GLN A 1 668 ? -14.714 -11.943 21.987 1.00 96.69 668 GLN A CA 1
ATOM 5151 C C . GLN A 1 668 ? -13.704 -11.121 21.176 1.00 96.69 668 GLN A C 1
ATOM 5153 O O . GLN A 1 668 ? -13.642 -9.893 21.286 1.00 96.69 668 GLN A O 1
ATOM 5158 N N . LEU A 1 669 ? -12.940 -11.791 20.320 1.00 96.81 669 LEU A N 1
ATOM 5159 C CA . LEU A 1 669 ? -12.152 -11.143 19.279 1.00 96.81 669 LEU A CA 1
ATOM 5160 C C . LEU A 1 669 ? -13.085 -10.559 18.211 1.00 96.81 669 LEU A C 1
ATOM 5162 O O . LEU A 1 669 ? -14.082 -11.177 17.824 1.00 96.81 669 LEU A O 1
ATOM 5166 N N . ALA A 1 670 ? -12.762 -9.362 17.729 1.00 96.00 670 ALA A N 1
ATOM 5167 C CA . ALA A 1 670 ? -13.362 -8.825 16.519 1.00 96.00 670 ALA A CA 1
ATOM 5168 C C . ALA A 1 670 ? -12.775 -9.517 15.273 1.00 96.00 670 ALA A C 1
ATOM 5170 O O . ALA A 1 670 ? -11.769 -10.224 15.336 1.00 96.00 670 ALA A O 1
ATOM 5171 N N . ARG A 1 671 ? -13.403 -9.287 14.120 1.00 94.06 671 ARG A N 1
ATOM 5172 C CA . ARG A 1 671 ? -12.858 -9.656 12.809 1.00 94.06 671 ARG A CA 1
ATOM 5173 C C . ARG A 1 671 ? -13.142 -8.562 11.798 1.00 94.06 671 ARG A C 1
ATOM 5175 O O . ARG A 1 671 ? -14.118 -7.826 11.946 1.00 94.06 671 ARG A O 1
ATOM 5182 N N . ASP A 1 672 ? -12.329 -8.501 10.759 1.00 92.56 672 ASP A N 1
ATOM 5183 C CA . ASP A 1 672 ? -12.551 -7.596 9.639 1.00 92.56 672 ASP A CA 1
ATOM 5184 C C . ASP A 1 672 ? -13.923 -7.872 8.999 1.00 92.56 672 ASP A C 1
ATOM 5186 O O . ASP A 1 672 ? -14.369 -9.018 8.884 1.00 92.56 672 ASP A O 1
ATOM 5190 N N . GLY A 1 673 ? -14.643 -6.806 8.655 1.00 90.81 673 GLY A N 1
ATOM 5191 C CA . GLY A 1 673 ? -16.014 -6.865 8.147 1.00 90.81 673 GLY A CA 1
ATOM 5192 C C . GLY A 1 673 ? -17.092 -7.132 9.206 1.00 90.81 673 GLY A C 1
ATOM 5193 O O . GLY A 1 673 ? -18.279 -7.111 8.866 1.00 90.81 673 GLY A O 1
ATOM 5194 N N . LEU A 1 674 ? -16.740 -7.349 10.484 1.00 93.88 674 LEU A N 1
ATOM 5195 C CA . LEU A 1 674 ? -17.729 -7.456 11.562 1.00 93.88 674 LEU A CA 1
ATOM 5196 C C . LEU A 1 674 ? -18.557 -6.166 11.633 1.00 93.88 674 LEU A C 1
ATOM 5198 O O . LEU A 1 674 ? -18.002 -5.077 11.750 1.00 93.88 674 LEU A O 1
ATOM 5202 N N . ARG A 1 675 ? -19.887 -6.297 11.605 1.00 95.00 675 ARG A N 1
ATOM 5203 C CA . ARG A 1 675 ? -20.831 -5.194 11.815 1.00 95.00 675 ARG A CA 1
ATOM 5204 C C . ARG A 1 675 ? -21.591 -5.398 13.122 1.00 95.00 675 ARG A C 1
ATOM 5206 O O . ARG A 1 675 ? -22.172 -6.459 13.343 1.00 95.00 675 ARG A O 1
ATOM 5213 N N . VAL A 1 676 ? -21.614 -4.373 13.968 1.00 95.31 676 VAL A N 1
ATOM 5214 C CA . VAL A 1 676 ? -22.333 -4.357 15.248 1.00 95.31 676 VAL A CA 1
ATOM 5215 C C . VAL A 1 676 ? -23.368 -3.244 15.215 1.00 95.31 676 VAL A C 1
ATOM 5217 O O . VAL A 1 676 ? -23.007 -2.074 15.156 1.00 95.31 676 VAL A O 1
ATOM 5220 N N . TYR A 1 677 ? -24.651 -3.597 15.254 1.00 94.06 677 TYR A N 1
ATOM 5221 C CA . TYR A 1 677 ? -25.733 -2.620 15.377 1.00 94.06 677 TYR A CA 1
ATOM 5222 C C . TYR A 1 677 ? -25.825 -2.114 16.813 1.00 94.06 677 TYR A C 1
ATOM 5224 O O . TYR A 1 677 ? -25.799 -2.909 17.756 1.00 94.06 677 TYR A O 1
ATOM 5232 N N . ILE A 1 678 ? -25.909 -0.797 16.975 1.00 92.19 678 ILE A N 1
ATOM 5233 C CA . ILE A 1 678 ? -25.906 -0.141 18.281 1.00 92.19 678 ILE A CA 1
ATOM 5234 C C . ILE A 1 678 ? -26.658 1.190 18.199 1.00 92.19 678 ILE A C 1
ATOM 5236 O O . ILE A 1 678 ? -26.561 1.897 17.203 1.00 92.19 678 ILE A O 1
ATOM 5240 N N . ASP A 1 679 ? -27.432 1.528 19.229 1.00 90.69 679 ASP A N 1
ATOM 5241 C CA . ASP A 1 679 ? -28.171 2.795 19.297 1.00 90.69 679 ASP A CA 1
ATOM 5242 C C . ASP A 1 679 ? -27.290 3.840 19.997 1.00 90.69 679 ASP A C 1
ATOM 5244 O O . ASP A 1 679 ? -27.134 3.787 21.221 1.00 90.69 679 ASP A O 1
ATOM 5248 N N . LEU A 1 680 ? -26.641 4.707 19.210 1.00 90.94 680 LEU A N 1
ATOM 5249 C CA . LEU A 1 680 ? -25.658 5.697 19.675 1.00 90.94 680 LEU A CA 1
ATOM 5250 C C . LEU A 1 680 ? -26.330 6.939 20.263 1.00 90.94 680 LEU A C 1
ATOM 5252 O O . LEU A 1 680 ? -27.231 7.513 19.620 1.00 90.94 680 LEU A O 1
#

Solvent-accessible surface area (backbone atoms only — not comparable to full-atom values): 38302 Å² total; per-residue (Å²): 139,89,83,88,80,87,85,86,75,87,82,87,81,64,95,84,60,83,75,66,77,61,59,15,31,40,34,27,48,11,23,6,21,80,72,26,22,46,41,64,36,48,69,81,54,56,47,92,74,61,47,62,36,37,57,54,18,69,73,49,62,54,93,81,23,61,44,23,16,38,27,42,24,42,37,36,42,40,36,83,50,87,72,47,73,32,32,37,33,36,35,33,10,69,41,36,68,59,32,42,60,56,41,26,47,72,72,67,44,60,53,53,64,33,38,35,43,46,48,72,50,61,36,30,42,61,18,55,71,57,49,41,52,38,45,83,89,41,100,79,66,74,61,86,48,38,40,35,37,29,37,61,71,34,49,61,50,42,50,43,49,39,42,80,60,65,61,78,82,70,58,96,87,57,80,82,75,93,61,37,55,58,36,84,40,74,43,62,82,33,69,88,49,60,49,72,55,88,90,46,56,36,27,33,28,54,28,26,31,72,88,88,41,77,35,39,22,39,36,31,40,71,68,38,33,34,37,44,33,64,73,62,70,45,71,42,69,68,41,47,34,53,50,7,40,91,55,59,36,60,23,51,33,35,37,34,32,58,54,100,60,38,68,63,50,48,64,69,26,45,36,57,25,37,35,32,24,38,39,50,60,89,56,44,59,67,66,50,34,54,55,31,45,57,50,17,71,73,73,74,34,49,42,40,70,54,32,46,64,42,71,47,79,46,59,44,57,68,87,83,74,69,93,70,77,93,74,94,78,82,90,78,93,73,91,78,88,82,82,88,84,90,81,90,82,88,81,84,88,83,89,84,85,90,81,91,82,84,89,86,86,88,87,85,82,91,81,92,81,92,80,83,92,82,93,77,82,87,75,86,80,82,80,84,88,87,77,91,72,82,81,89,70,73,86,74,81,77,70,75,60,59,16,32,40,34,27,70,10,23,6,25,89,70,24,22,46,38,55,35,48,64,38,55,54,50,92,74,60,49,62,37,38,59,52,14,69,72,48,63,54,92,80,24,61,43,20,20,43,40,47,19,40,37,37,41,40,47,79,64,56,73,49,72,40,53,38,31,40,22,49,32,71,52,62,62,61,34,40,36,43,47,53,70,51,64,59,35,48,70,16,54,65,47,24,40,53,56,39,83,90,42,100,72,62,73,64,88,47,39,42,34,39,29,38,60,71,38,48,57,49,44,48,52,37,42,42,79,57,65,59,82,79,70,58,96,89,56,78,79,73,86,61,30,55,58,35,83,40,72,43,59,85,32,70,90,47,60,50,73,56,92,88,45,55,36,27,34,30,52,28,27,27,75,92,85,42,75,37,40,22,37,38,34,40,86,77,35,33,33,37,44,35,66,71,60,67,43,70,43,70,68,42,46,32,60,51,7,41,89,52,72,35,59,22,51,34,36,36,36,36,60,48,93,62,41,68,59,49,47,60,69,26,44,34,58,26,38,37,35,26,33,42,49,57,89,57,42,57,66,66,50,33,56,54,31,46,56,50,16,70,74,72,75,32,49,42,38,69,56,32,44,74,41,71,46,81,46,62,85

Organism: NCBI:txid65489